Protein AF-0000000077517873 (afdb_homodimer)

Sequence (464 aa):
MAASERNGPSSSSTTAEGARFFKFSFLMAKKTDGEQTEMTEDFRKDCQHYTTYDEAVTKLVAQLEACYLPGRDPNIFDKDEPLYKLSMALHDYKKYFHGEVQTSLERRASNISQAVKIKRICQKDQRYTLRHLRRFPVDDYPKFCAQKKAFDTARERMDNAKMEIRQAKTTAQIEKKAVCYQMAVDDFDVQTEGVIKWFDALPKLKAAHNNDIIQLLGKHCIYHRHMHAYYKMAASERNGPSSSSTTAEGARFFKFSFLMAKKTDGEQTEMTEDFRKDCQHYTTYDEAVTKLVAQLEACYLPGRDPNIFDKDEPLYKLSMALHDYKKYFHGEVQTSLERRASNISQAVKIKRICQKDQRYTLRHLRRFPVDDYPKFCAQKKAFDTARERMDNAKMEIRQAKTTAQIEKKAVCYQMAVDDFDVQTEGVIKWFDALPKLKAAHNNDIIQLLGKHCIYHRHMHAYYK

Nearest PDB structures (foldseek):
  9g2r-assembly1_E  TM=7.487E-01  e=1.637E-06  Homo sapiens
  9g2r-assembly1_F  TM=7.395E-01  e=3.727E-06  Homo sapiens
  9g2r-assembly1_A  TM=7.370E-01  e=4.579E-06  Homo sapiens
  2c08-assembly1_A-2  TM=6.302E-01  e=7.448E-04  Rattus norvegicus
  1i49-assembly1_B  TM=5.776E-01  e=1.068E-03  Homo sapiens

Structure (mmCIF, N/CA/C/O backbone):
data_AF-0000000077517873-model_v1
#
loop_
_entity.id
_entity.type
_entity.pdbx_description
1 polymer 'BAR domain-containing protein'
#
loop_
_atom_site.group_PDB
_atom_site.id
_atom_site.type_symbol
_atom_site.label_atom_id
_atom_site.label_alt_id
_atom_site.label_comp_id
_atom_site.label_asym_id
_atom_site.label_entity_id
_atom_site.label_seq_id
_atom_site.pdbx_PDB_ins_code
_atom_site.Cartn_x
_atom_site.Cartn_y
_atom_site.Cartn_z
_atom_site.occupancy
_atom_site.B_iso_or_equiv
_atom_site.auth_seq_id
_atom_site.auth_comp_id
_atom_site.auth_asym_id
_atom_site.auth_atom_id
_atom_site.pdbx_PDB_model_num
ATOM 1 N N . MET A 1 1 ? -11.656 -88 -6.699 1 27.58 1 MET A N 1
ATOM 2 C CA . MET A 1 1 ? -11.531 -87.188 -7.914 1 27.58 1 MET A CA 1
ATOM 3 C C . MET A 1 1 ? -10.867 -85.875 -7.613 1 27.58 1 MET A C 1
ATOM 5 O O . MET A 1 1 ? -11.359 -85.125 -6.797 1 27.58 1 MET A O 1
ATOM 9 N N . ALA A 1 2 ? -9.438 -85.812 -7.734 1 26.8 2 ALA A N 1
ATOM 10 C CA . ALA A 1 2 ? -8.375 -84.875 -7.465 1 26.8 2 ALA A CA 1
ATOM 11 C C . ALA A 1 2 ? -8.57 -83.562 -8.273 1 26.8 2 ALA A C 1
ATOM 13 O O . ALA A 1 2 ? -8.727 -83.625 -9.5 1 26.8 2 ALA A O 1
ATOM 14 N N . ALA A 1 3 ? -9.258 -82.562 -7.684 1 30.92 3 ALA A N 1
ATOM 15 C CA . ALA A 1 3 ? -9.508 -81.25 -8.203 1 30.92 3 ALA A CA 1
ATOM 16 C C . ALA A 1 3 ? -8.234 -80.625 -8.758 1 30.92 3 ALA A C 1
ATOM 18 O O . ALA A 1 3 ? -7.25 -80.438 -8.031 1 30.92 3 ALA A O 1
ATOM 19 N N . SER A 1 4 ? -7.934 -80.938 -9.984 1 27.05 4 SER A N 1
ATOM 20 C CA . SER A 1 4 ? -6.793 -80.375 -10.703 1 27.05 4 SER A CA 1
ATOM 21 C C . SER A 1 4 ? -6.773 -78.875 -10.625 1 27.05 4 SER A C 1
ATOM 23 O O . SER A 1 4 ? -7.75 -78.188 -10.992 1 27.05 4 SER A O 1
ATOM 25 N N . GLU A 1 5 ? -6.148 -78.312 -9.625 1 28.45 5 GLU A N 1
ATOM 26 C CA . GLU A 1 5 ? -5.902 -76.875 -9.375 1 28.45 5 GLU A CA 1
ATOM 27 C C . GLU A 1 5 ? -5.223 -76.188 -10.562 1 28.45 5 GLU A C 1
ATOM 29 O O . GLU A 1 5 ? -4.078 -76.5 -10.891 1 28.45 5 GLU A O 1
ATOM 34 N N . ARG A 1 6 ? -5.973 -75.938 -11.672 1 31.34 6 ARG A N 1
ATOM 35 C CA . ARG A 1 6 ? -5.559 -75.125 -12.82 1 31.34 6 ARG A CA 1
ATOM 36 C C . ARG A 1 6 ? -4.969 -73.812 -12.383 1 31.34 6 ARG A C 1
ATOM 38 O O . ARG A 1 6 ? -5.707 -72.875 -12.031 1 31.34 6 ARG A O 1
ATOM 45 N N . ASN A 1 7 ? -3.93 -73.875 -11.602 1 29.94 7 ASN A N 1
ATOM 46 C CA . ASN A 1 7 ? -3.184 -72.625 -11.352 1 29.94 7 ASN A CA 1
ATOM 47 C C . ASN A 1 7 ? -2.834 -71.938 -12.656 1 29.94 7 ASN A C 1
ATOM 49 O O . ASN A 1 7 ? -1.891 -72.312 -13.352 1 29.94 7 ASN A O 1
ATOM 53 N N . GLY A 1 8 ? -3.777 -71.625 -13.5 1 32.81 8 GLY A N 1
ATOM 54 C CA . GLY A 1 8 ? -3.496 -70.812 -14.695 1 32.81 8 GLY A CA 1
ATOM 55 C C . GLY A 1 8 ? -2.74 -69.562 -14.406 1 32.81 8 GLY A C 1
ATOM 56 O O . GLY A 1 8 ? -2.855 -69 -13.32 1 32.81 8 GLY A O 1
ATOM 57 N N . PRO A 1 9 ? -1.49 -69.375 -14.945 1 36.47 9 PRO A N 1
ATOM 58 C CA . PRO A 1 9 ? -0.675 -68.188 -14.781 1 36.47 9 PRO A CA 1
ATOM 59 C C . PRO A 1 9 ? -1.464 -66.875 -15.023 1 36.47 9 PRO A C 1
ATOM 61 O O . PRO A 1 9 ? -2.334 -66.875 -15.898 1 36.47 9 PRO A O 1
ATOM 64 N N . SER A 1 10 ? -1.884 -66.125 -14.047 1 35.59 10 SER A N 1
ATOM 65 C CA . SER A 1 10 ? -2.57 -64.812 -13.977 1 35.59 10 SER A CA 1
ATOM 66 C C . SER A 1 10 ? -1.972 -63.812 -14.953 1 35.59 10 SER A C 1
ATOM 68 O O . SER A 1 10 ? -0.767 -63.562 -14.922 1 35.59 10 SER A O 1
ATOM 70 N N . SER A 1 11 ? -2.58 -63.5 -16.156 1 36.31 11 SER A N 1
ATOM 71 C CA . SER A 1 11 ? -2.527 -62.5 -17.203 1 36.31 11 SER A CA 1
ATOM 72 C C . SER A 1 11 ? -2.408 -61.094 -16.625 1 36.31 11 SER A C 1
ATOM 74 O O . SER A 1 11 ? -2.619 -60.094 -17.328 1 36.31 11 SER A O 1
ATOM 76 N N . SER A 1 12 ? -2.227 -60.938 -15.367 1 40.5 12 SER A N 1
ATOM 77 C CA . SER A 1 12 ? -2.166 -59.562 -14.883 1 40.5 12 SER A CA 1
ATOM 78 C C . SER A 1 12 ? -0.934 -58.844 -15.414 1 40.5 12 SER A C 1
ATOM 80 O O . SER A 1 12 ? -0.823 -57.625 -15.297 1 40.5 12 SER A O 1
ATOM 82 N N . SER A 1 13 ? 0.084 -59.562 -15.922 1 42.5 13 SER A N 1
ATOM 83 C CA . SER A 1 13 ? 1.302 -58.906 -16.375 1 42.5 13 SER A CA 1
ATOM 84 C C . SER A 1 13 ? 1.073 -58.156 -17.703 1 42.5 13 SER A C 1
ATOM 86 O O . SER A 1 13 ? 1.753 -57.188 -17.984 1 42.5 13 SER A O 1
ATOM 88 N N . THR A 1 14 ? 0.122 -58.531 -18.516 1 45.53 14 THR A N 1
ATOM 89 C CA . THR A 1 14 ? -0.076 -57.938 -19.844 1 45.53 14 THR A CA 1
ATOM 90 C C . THR A 1 14 ? -0.642 -56.531 -19.719 1 45.53 14 THR A C 1
ATOM 92 O O . THR A 1 14 ? -0.343 -55.656 -20.547 1 45.53 14 THR A O 1
ATOM 95 N N . THR A 1 15 ? -1.485 -56.25 -18.766 1 47.09 15 THR A N 1
ATOM 96 C CA . THR A 1 15 ? -2.129 -54.938 -18.672 1 47.09 15 THR A CA 1
ATOM 97 C C . THR A 1 15 ? -1.119 -53.844 -18.281 1 47.09 15 THR A C 1
ATOM 99 O O . THR A 1 15 ? -1.181 -52.719 -18.766 1 47.09 15 THR A O 1
ATOM 102 N N . ALA A 1 16 ? -0.277 -54.25 -17.438 1 51.34 16 ALA A N 1
ATOM 103 C CA . ALA A 1 16 ? 0.77 -53.312 -17.078 1 51.34 16 ALA A CA 1
ATOM 104 C C . ALA A 1 16 ? 1.73 -53.062 -18.234 1 51.34 16 ALA A C 1
ATOM 106 O O . ALA A 1 16 ? 2.164 -51.938 -18.469 1 51.34 16 ALA A O 1
ATOM 107 N N . GLU A 1 17 ? 2.008 -54.031 -19 1 49.38 17 GLU A N 1
ATOM 108 C CA . GLU A 1 17 ? 2.881 -53.906 -20.156 1 49.38 17 GLU A CA 1
ATOM 109 C C . GLU A 1 17 ? 2.217 -53.062 -21.266 1 49.38 17 GLU A C 1
ATOM 111 O O . GLU A 1 17 ? 2.863 -52.25 -21.906 1 49.38 17 GLU A O 1
ATOM 116 N N . GLY A 1 18 ? 1.006 -53.312 -21.547 1 49.25 18 GLY A N 1
ATOM 117 C CA . GLY A 1 18 ? 0.292 -52.5 -22.531 1 49.25 18 GLY A CA 1
ATOM 118 C C . GLY A 1 18 ? 0.21 -51.031 -22.172 1 49.25 18 GLY A C 1
ATOM 119 O O . GLY A 1 18 ? 0.373 -50.188 -23.031 1 49.25 18 GLY A O 1
ATOM 120 N N . ALA A 1 19 ? -0.148 -50.812 -20.969 1 52.75 19 ALA A N 1
ATOM 121 C CA . ALA A 1 19 ? -0.226 -49.406 -20.516 1 52.75 19 ALA A CA 1
ATOM 122 C C . ALA A 1 19 ? 1.144 -48.75 -20.578 1 52.75 19 ALA A C 1
ATOM 124 O O . ALA A 1 19 ? 1.253 -47.562 -20.953 1 52.75 19 ALA A O 1
ATOM 125 N N . ARG A 1 20 ? 2.131 -49.562 -20.234 1 53.16 20 ARG A N 1
ATOM 126 C CA . ARG A 1 20 ? 3.508 -49.094 -20.359 1 53.16 20 ARG A CA 1
ATOM 127 C C . ARG A 1 20 ? 3.877 -48.844 -21.812 1 53.16 20 ARG A C 1
ATOM 129 O O . ARG A 1 20 ? 4.531 -47.875 -22.156 1 53.16 20 ARG A O 1
ATOM 136 N N . PHE A 1 21 ? 3.609 -49.875 -22.688 1 51.62 21 PHE A N 1
ATOM 137 C CA . PHE A 1 21 ? 3.883 -49.75 -24.109 1 51.62 21 PHE A CA 1
ATOM 138 C C . PHE A 1 21 ? 3.145 -48.531 -24.688 1 51.62 21 PHE A C 1
ATOM 140 O O . PHE A 1 21 ? 3.713 -47.75 -25.453 1 51.62 21 PHE A O 1
ATOM 147 N N . PHE A 1 22 ? 1.875 -48.344 -24.375 1 51.5 22 PHE A N 1
ATOM 148 C CA . PHE A 1 22 ? 1.12 -47.219 -24.875 1 51.5 22 PHE A CA 1
ATOM 149 C C . PHE A 1 22 ? 1.721 -45.906 -24.375 1 51.5 22 PHE A C 1
ATOM 151 O O . PHE A 1 22 ? 1.849 -44.938 -25.125 1 51.5 22 PHE A O 1
ATOM 158 N N . LYS A 1 23 ? 2.1 -45.875 -23.172 1 55.84 23 LYS A N 1
ATOM 159 C CA . LYS A 1 23 ? 2.771 -44.719 -22.609 1 55.84 23 LYS A CA 1
ATOM 160 C C . LYS A 1 23 ? 4.098 -44.469 -23.312 1 55.84 23 LYS A C 1
ATOM 162 O O . LYS A 1 23 ? 4.422 -43.312 -23.609 1 55.84 23 LYS A O 1
ATOM 167 N N . PHE A 1 24 ? 4.855 -45.625 -23.516 1 54.12 24 PHE A N 1
ATOM 168 C CA . PHE A 1 24 ? 6.113 -45.531 -24.25 1 54.12 24 PHE A CA 1
ATOM 169 C C . PHE A 1 24 ? 5.867 -45.094 -25.688 1 54.12 24 PHE A C 1
ATOM 171 O O . PHE A 1 24 ? 6.586 -44.25 -26.219 1 54.12 24 PHE A O 1
ATOM 178 N N . SER A 1 25 ? 4.934 -45.812 -26.344 1 54 25 SER A N 1
ATOM 179 C CA . SER A 1 25 ? 4.625 -45.469 -27.734 1 54 25 SER A CA 1
ATOM 180 C C . SER A 1 25 ? 4.168 -44.031 -27.875 1 54 25 SER A C 1
ATOM 182 O O . SER A 1 25 ? 4.48 -43.375 -28.859 1 54 25 SER A O 1
ATOM 184 N N . PHE A 1 26 ? 3.502 -43.562 -26.953 1 53.84 26 PHE A N 1
ATOM 185 C CA . PHE A 1 26 ? 3.004 -42.219 -26.938 1 53.84 26 PHE A CA 1
ATOM 186 C C . PHE A 1 26 ? 4.152 -41.219 -26.766 1 53.84 26 PHE A C 1
ATOM 188 O O . PHE A 1 26 ? 4.07 -40.094 -27.234 1 53.84 26 PHE A O 1
ATOM 195 N N . LEU A 1 27 ? 5.137 -41.656 -26.109 1 55.09 27 LEU A N 1
ATOM 196 C CA . LEU A 1 27 ? 6.285 -40.781 -25.859 1 55.09 27 LEU A CA 1
ATOM 197 C C . LEU A 1 27 ? 7.309 -40.906 -26.984 1 55.09 27 LEU A C 1
ATOM 199 O O . LEU A 1 27 ? 8.047 -39.969 -27.266 1 55.09 27 LEU A O 1
ATOM 203 N N . MET A 1 28 ? 7.438 -42.188 -27.641 1 54.25 28 MET A N 1
ATOM 204 C CA . MET A 1 28 ? 8.594 -42.438 -28.5 1 54.25 28 MET A CA 1
ATOM 205 C C . MET A 1 28 ? 8.156 -42.688 -29.938 1 54.25 28 MET A C 1
ATOM 207 O O . MET A 1 28 ? 7.246 -43.469 -30.172 1 54.25 28 MET A O 1
ATOM 211 N N . ALA A 1 29 ? 7.957 -41.625 -30.734 1 50.78 29 ALA A N 1
ATOM 212 C CA . ALA A 1 29 ? 7.895 -41.969 -32.156 1 50.78 29 ALA A CA 1
ATOM 213 C C . ALA A 1 29 ? 9.242 -42.469 -32.656 1 50.78 29 ALA A C 1
ATOM 215 O O . ALA A 1 29 ? 10.281 -41.844 -32.406 1 50.78 29 ALA A O 1
ATOM 216 N N . LYS A 1 30 ? 9.336 -43.688 -32.781 1 45.47 30 LYS A N 1
ATOM 217 C CA . LYS A 1 30 ? 10.508 -44.312 -33.406 1 45.47 30 LYS A CA 1
ATOM 218 C C . LYS A 1 30 ? 10.859 -43.594 -34.719 1 45.47 30 LYS A C 1
ATOM 220 O O . LYS A 1 30 ? 10.289 -43.906 -35.781 1 45.47 30 LYS A O 1
ATOM 225 N N . LYS A 1 31 ? 10.75 -42.375 -34.875 1 47.19 31 LYS A N 1
ATOM 226 C CA . LYS A 1 31 ? 11.227 -42.125 -36.25 1 47.19 31 LYS A CA 1
ATOM 227 C C . LYS A 1 31 ? 12.633 -42.688 -36.438 1 47.19 31 LYS A C 1
ATOM 229 O O . LYS A 1 31 ? 13.539 -42.406 -35.625 1 47.19 31 LYS A O 1
ATOM 234 N N . THR A 1 32 ? 12.664 -43.719 -37 1 39.62 32 THR A N 1
ATOM 235 C CA . THR A 1 32 ? 13.797 -44.469 -37.531 1 39.62 32 THR A CA 1
ATOM 236 C C . THR A 1 32 ? 14.773 -43.562 -38.25 1 39.62 32 THR A C 1
ATOM 238 O O . THR A 1 32 ? 15.688 -44.031 -38.938 1 39.62 32 THR A O 1
ATOM 241 N N . ASP A 1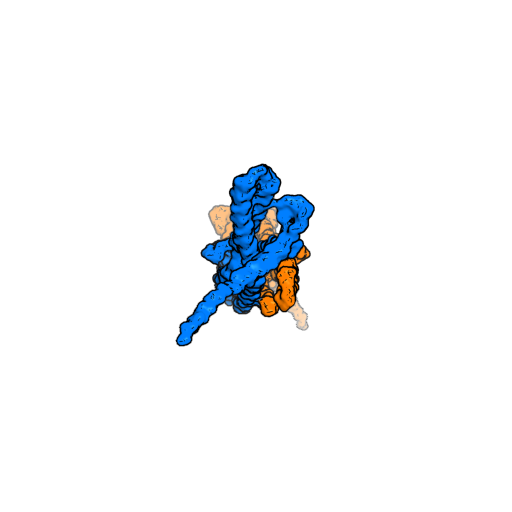 33 ? 14.406 -42.375 -38.656 1 38.62 33 ASP A N 1
ATOM 242 C CA . ASP A 1 33 ? 15.594 -41.812 -39.281 1 38.62 33 ASP A CA 1
ATOM 243 C C . ASP A 1 33 ? 16.594 -41.312 -38.25 1 38.62 33 ASP A C 1
ATOM 245 O O . ASP A 1 33 ? 16.25 -40.5 -37.406 1 38.62 33 ASP A O 1
ATOM 249 N N . GLY A 1 34 ? 17.812 -41.969 -37.875 1 50.62 34 GLY A N 1
ATOM 250 C CA . GLY A 1 34 ? 18.938 -42.094 -36.969 1 50.62 34 GLY A CA 1
ATOM 251 C C . GLY A 1 34 ? 18.578 -42.688 -35.625 1 50.62 34 GLY A C 1
ATOM 252 O O . GLY A 1 34 ? 17.453 -43.156 -35.438 1 50.62 34 GLY A O 1
ATOM 253 N N . GLU A 1 35 ? 19.672 -43.25 -34.594 1 59.94 35 GLU A N 1
ATOM 254 C CA . GLU A 1 35 ? 19.891 -44 -33.344 1 59.94 35 GLU A CA 1
ATOM 255 C C . GLU A 1 35 ? 19.281 -43.25 -32.156 1 59.94 35 GLU A C 1
ATOM 257 O O . GLU A 1 35 ? 19.25 -43.812 -31.062 1 59.94 35 GLU A O 1
ATOM 262 N N . GLN A 1 36 ? 18.516 -42.125 -32.406 1 69.69 36 GLN A N 1
ATOM 263 C CA . GLN A 1 36 ? 18.109 -41.406 -31.219 1 69.69 36 GLN A CA 1
ATOM 264 C C . GLN A 1 36 ? 16.594 -41.5 -31.016 1 69.69 36 GLN A C 1
ATOM 266 O O . GLN A 1 36 ? 15.828 -41.406 -31.984 1 69.69 36 GLN A O 1
ATOM 271 N N . THR A 1 37 ? 16.094 -41.906 -29.844 1 76 37 THR A N 1
ATOM 272 C CA . THR A 1 37 ? 14.703 -41.938 -29.438 1 76 37 THR A CA 1
ATOM 273 C C . THR A 1 37 ? 14.094 -40.562 -29.391 1 76 37 THR A C 1
ATOM 275 O O . THR A 1 37 ? 14.672 -39.625 -28.797 1 76 37 THR A O 1
ATOM 278 N N . GLU A 1 38 ? 13.062 -40.344 -30.281 1 76.81 38 GLU A N 1
ATOM 279 C CA . GLU A 1 38 ? 12.398 -39.031 -30.281 1 76.81 38 GLU A CA 1
ATOM 280 C C . GLU A 1 38 ? 11.102 -39.062 -29.469 1 76.81 38 GLU A C 1
ATOM 282 O O . GLU A 1 38 ? 10.359 -40.062 -29.531 1 76.81 38 GLU A O 1
ATOM 287 N N . MET A 1 39 ? 10.898 -38.031 -28.75 1 79.75 39 MET A N 1
ATOM 288 C CA . MET A 1 39 ? 9.688 -37.906 -27.938 1 79.75 39 MET A CA 1
ATOM 289 C C . MET A 1 39 ? 8.5 -37.5 -28.797 1 79.75 39 MET A C 1
ATOM 291 O O . MET A 1 39 ? 8.672 -36.812 -29.812 1 79.75 39 MET A O 1
ATOM 295 N N . THR A 1 40 ? 7.289 -37.969 -28.438 1 82.69 40 THR A N 1
ATOM 296 C CA . THR A 1 40 ? 6.086 -37.594 -29.172 1 82.69 40 THR A CA 1
ATOM 297 C C . THR A 1 40 ? 5.793 -36.094 -29.016 1 82.69 40 THR A C 1
ATOM 299 O O . THR A 1 40 ? 6.301 -35.469 -28.078 1 82.69 40 THR A O 1
ATOM 302 N N . GLU A 1 41 ? 5.102 -35.625 -29.953 1 83.88 41 GLU A N 1
ATOM 303 C CA . GLU A 1 41 ? 4.691 -34.219 -29.906 1 83.88 41 GLU A CA 1
ATOM 304 C C . GLU A 1 41 ? 3.883 -33.938 -28.641 1 83.88 41 GLU A C 1
ATOM 306 O O . GLU A 1 41 ? 4.031 -32.875 -28.031 1 83.88 41 GLU A O 1
ATOM 311 N N . ASP A 1 42 ? 3.025 -34.906 -28.219 1 84.62 42 ASP A N 1
ATOM 312 C CA . ASP A 1 42 ? 2.197 -34.719 -27.031 1 84.62 42 ASP A CA 1
ATOM 313 C C . ASP A 1 42 ? 3.059 -34.594 -25.781 1 84.62 42 ASP A C 1
ATOM 315 O O . ASP A 1 42 ? 2.779 -33.781 -24.906 1 84.62 42 ASP A O 1
ATOM 319 N N . PHE A 1 43 ? 4.031 -35.406 -25.75 1 87.62 43 PHE A N 1
ATOM 320 C CA . PHE A 1 43 ? 4.953 -35.344 -24.609 1 87.62 43 PHE A CA 1
ATOM 321 C C . PHE A 1 43 ? 5.66 -34 -24.562 1 87.62 43 PHE A C 1
ATOM 323 O O . PHE A 1 43 ? 5.762 -33.406 -23.484 1 87.62 43 PHE A O 1
ATOM 330 N N . ARG A 1 44 ? 6.121 -33.562 -25.672 1 88.06 44 ARG A N 1
ATOM 331 C CA . ARG A 1 44 ? 6.793 -32.281 -25.75 1 88.06 44 ARG A CA 1
ATOM 332 C C . ARG A 1 44 ? 5.863 -31.156 -25.328 1 88.06 44 ARG A C 1
ATOM 334 O O . ARG A 1 44 ? 6.277 -30.234 -24.609 1 88.06 44 ARG A O 1
ATOM 341 N N . LYS A 1 45 ? 4.691 -31.25 -25.75 1 90 45 LYS A N 1
ATOM 342 C CA . LYS A 1 45 ? 3.699 -30.234 -25.406 1 90 45 LYS A CA 1
ATOM 343 C C . LYS A 1 45 ? 3.424 -30.234 -23.891 1 90 45 LYS A C 1
ATOM 345 O O . LYS A 1 45 ? 3.281 -29.172 -23.281 1 90 45 LYS A O 1
ATOM 350 N N . ASP A 1 46 ? 3.354 -31.438 -23.359 1 90.81 46 ASP A N 1
ATOM 351 C CA . ASP A 1 46 ? 3.129 -31.547 -21.922 1 90.81 46 ASP A CA 1
ATOM 352 C C . ASP A 1 46 ? 4.293 -30.953 -21.125 1 90.81 46 ASP A C 1
ATOM 354 O O . ASP A 1 46 ? 4.086 -30.25 -20.141 1 90.81 46 ASP A O 1
ATOM 358 N N . CYS A 1 47 ? 5.473 -31.25 -21.594 1 92.12 47 CYS A N 1
ATOM 359 C CA . CYS A 1 47 ? 6.652 -30.672 -20.953 1 92.12 47 CYS A CA 1
ATOM 360 C C . CYS A 1 47 ? 6.637 -29.156 -21.031 1 92.12 47 CYS A C 1
ATOM 362 O O . CYS A 1 47 ? 6.902 -28.469 -20.031 1 92.12 47 CYS A O 1
ATOM 364 N N . GLN A 1 48 ? 6.32 -28.703 -22.188 1 93.88 48 GLN A N 1
ATOM 365 C CA . GLN A 1 48 ? 6.254 -27.25 -22.391 1 93.88 48 GLN A CA 1
ATOM 366 C C . GLN A 1 48 ? 5.156 -26.625 -21.547 1 93.88 48 GLN A C 1
ATOM 368 O O . GLN A 1 48 ? 5.34 -25.547 -20.984 1 93.88 48 GLN A O 1
ATOM 373 N N . HIS A 1 49 ? 4.031 -27.297 -21.469 1 95.31 49 HIS A N 1
ATOM 374 C CA . HIS A 1 49 ? 2.924 -26.828 -20.641 1 95.31 49 HIS A CA 1
ATOM 375 C C . HIS A 1 49 ? 3.344 -26.688 -19.188 1 95.31 49 HIS A C 1
ATOM 377 O O . HIS A 1 49 ? 3.016 -25.688 -18.531 1 95.31 49 HIS A O 1
ATOM 383 N N . TYR A 1 50 ? 4.047 -27.688 -18.75 1 95.31 50 TYR A N 1
ATOM 384 C CA . TYR A 1 50 ? 4.504 -27.656 -17.359 1 95.31 50 TYR A CA 1
ATOM 385 C C . TYR A 1 50 ? 5.426 -26.469 -17.109 1 95.31 50 TYR A C 1
ATOM 387 O O . TYR A 1 50 ? 5.316 -25.781 -16.094 1 95.31 50 TYR A O 1
ATOM 395 N N . THR A 1 51 ? 6.281 -26.125 -18.047 1 96.06 51 THR A N 1
ATOM 396 C CA . THR A 1 51 ? 7.246 -25.031 -17.938 1 96.06 51 THR A CA 1
ATOM 397 C C . THR A 1 51 ? 6.547 -23.688 -18.016 1 96.06 51 THR A C 1
ATOM 399 O O . THR A 1 51 ? 6.801 -22.812 -17.188 1 96.06 51 THR A O 1
ATOM 402 N N . THR A 1 52 ? 5.66 -23.531 -18.953 1 97.56 52 THR A N 1
ATOM 403 C CA . THR A 1 52 ? 4.965 -22.266 -19.094 1 97.56 52 THR A CA 1
ATOM 404 C C . THR A 1 52 ? 4.02 -22.016 -17.922 1 97.56 52 THR A C 1
ATOM 406 O O . THR A 1 52 ? 3.803 -20.875 -17.516 1 97.56 52 THR A O 1
ATOM 409 N N . TYR A 1 53 ? 3.475 -23.109 -17.359 1 98.06 53 TYR A N 1
ATOM 410 C CA . TYR A 1 53 ? 2.641 -22.984 -16.172 1 98.06 53 TYR A CA 1
ATOM 411 C C . TYR A 1 53 ? 3.449 -22.453 -14.992 1 98.06 53 TYR A C 1
ATOM 413 O O . TYR A 1 53 ? 2.977 -21.609 -14.242 1 98.06 53 TYR A O 1
ATOM 421 N N . ASP A 1 54 ? 4.641 -22.969 -14.891 1 98 54 ASP A N 1
ATOM 422 C CA . ASP A 1 54 ? 5.512 -22.484 -13.836 1 98 54 ASP A CA 1
ATOM 423 C C . ASP A 1 54 ? 5.77 -20.984 -13.977 1 98 54 ASP A C 1
ATOM 425 O O . ASP A 1 54 ? 5.75 -20.25 -12.992 1 98 54 ASP A O 1
ATOM 429 N N . GLU A 1 55 ? 6.023 -20.5 -15.156 1 97.75 55 GLU A N 1
ATOM 430 C CA . GLU A 1 55 ? 6.254 -19.078 -15.406 1 97.75 55 GLU A CA 1
ATOM 431 C C . GLU A 1 55 ? 5.043 -18.25 -15 1 97.75 55 GLU A C 1
ATOM 433 O O . GLU A 1 55 ? 5.191 -17.203 -14.367 1 97.75 55 GLU A O 1
ATOM 438 N N . ALA A 1 56 ? 3.914 -18.75 -15.328 1 97.81 56 ALA A N 1
ATOM 439 C CA . ALA A 1 56 ? 2.674 -18.047 -15 1 97.81 56 ALA A CA 1
ATOM 440 C C . ALA A 1 56 ? 2.449 -18.016 -13.484 1 97.81 56 ALA A C 1
ATOM 442 O O . ALA A 1 56 ? 2.064 -16.984 -12.938 1 97.81 56 ALA A O 1
ATOM 443 N N . VAL A 1 57 ? 2.707 -19.141 -12.852 1 98.38 57 VAL A N 1
ATOM 444 C CA . VAL A 1 57 ? 2.514 -19.234 -11.406 1 98.38 57 VAL A CA 1
ATOM 445 C C . VAL A 1 57 ? 3.502 -18.312 -10.695 1 98.38 57 VAL A C 1
ATOM 447 O O . VAL A 1 57 ? 3.131 -17.594 -9.766 1 98.38 57 VAL A O 1
ATOM 450 N N . THR A 1 58 ? 4.688 -18.328 -11.148 1 98 58 THR A N 1
ATOM 451 C CA . THR A 1 58 ? 5.73 -17.5 -10.547 1 98 58 THR A CA 1
ATOM 452 C C . THR A 1 58 ? 5.367 -16.016 -10.641 1 98 58 THR A C 1
ATOM 454 O O . THR A 1 58 ? 5.461 -15.289 -9.656 1 98 58 THR A O 1
ATOM 457 N N . LYS A 1 59 ? 4.941 -15.633 -11.766 1 97.5 59 LYS A N 1
ATOM 458 C CA . LYS A 1 59 ? 4.52 -14.25 -11.977 1 97.5 59 LYS A CA 1
ATOM 459 C C . LYS A 1 59 ? 3.309 -13.914 -11.109 1 97.5 59 LYS A C 1
ATOM 461 O O . LYS A 1 59 ? 3.256 -12.844 -10.492 1 97.5 59 LYS A O 1
ATOM 466 N N . LEU A 1 60 ? 2.402 -14.789 -11.07 1 98 60 LEU A N 1
ATOM 467 C CA . LEU A 1 60 ? 1.18 -14.562 -10.312 1 98 60 LEU A CA 1
ATOM 468 C C . LEU A 1 60 ? 1.482 -14.438 -8.82 1 98 60 LEU A C 1
ATOM 470 O O . LEU A 1 60 ? 0.982 -13.531 -8.156 1 98 60 LEU A O 1
ATOM 474 N N . VAL A 1 61 ? 2.307 -15.336 -8.359 1 96.62 61 VAL A N 1
ATOM 475 C CA . VAL A 1 61 ? 2.66 -15.312 -6.949 1 96.62 61 VAL A CA 1
ATOM 476 C C . VAL A 1 61 ? 3.342 -13.992 -6.609 1 96.62 61 VAL A C 1
ATOM 478 O O . VAL A 1 61 ? 3.02 -13.359 -5.594 1 96.62 61 VAL A O 1
ATOM 481 N N . ALA A 1 62 ? 4.191 -13.539 -7.461 1 94.69 62 ALA A N 1
ATOM 482 C CA . ALA A 1 62 ? 4.895 -12.281 -7.238 1 94.69 62 ALA A CA 1
ATOM 483 C C . ALA A 1 62 ? 3.92 -11.109 -7.148 1 94.69 62 ALA A C 1
ATOM 485 O O . ALA A 1 62 ? 4.043 -10.258 -6.27 1 94.69 62 ALA A O 1
ATOM 486 N N . GLN A 1 63 ? 2.945 -11.141 -7.984 1 95.06 63 GLN A N 1
ATOM 487 C CA . GLN A 1 63 ? 1.993 -10.039 -8.016 1 95.06 63 GLN A CA 1
ATOM 488 C C . GLN A 1 63 ? 1.016 -10.125 -6.852 1 95.06 63 GLN A C 1
ATOM 490 O O . GLN A 1 63 ? 0.631 -9.094 -6.281 1 95.06 63 GLN A O 1
ATOM 495 N N . LEU A 1 64 ? 0.597 -11.336 -6.477 1 95.06 64 LEU A N 1
ATOM 496 C CA . LEU A 1 64 ? -0.265 -11.508 -5.312 1 95.06 64 LEU A CA 1
ATOM 497 C C . LEU A 1 64 ? 0.419 -11.008 -4.047 1 95.06 64 LEU A C 1
ATOM 499 O O . LEU A 1 64 ? -0.192 -10.297 -3.244 1 95.06 64 LEU A O 1
ATOM 503 N N . GLU A 1 65 ? 1.652 -11.297 -3.941 1 92.06 65 GLU A N 1
ATOM 504 C CA . GLU A 1 65 ? 2.396 -10.883 -2.756 1 92.06 65 GLU A CA 1
ATOM 505 C C . GLU A 1 65 ? 2.646 -9.375 -2.764 1 92.06 65 GLU A C 1
ATOM 507 O O . GLU A 1 65 ? 2.6 -8.727 -1.716 1 92.06 65 GLU A O 1
ATOM 512 N N . ALA A 1 66 ? 2.883 -8.836 -3.898 1 89.44 66 ALA A N 1
ATOM 513 C CA . ALA A 1 66 ? 3.08 -7.391 -4.012 1 89.44 66 ALA A CA 1
ATOM 514 C C . ALA A 1 66 ? 1.819 -6.633 -3.605 1 89.44 66 ALA A C 1
ATOM 516 O O . ALA A 1 66 ? 1.899 -5.566 -2.996 1 89.44 66 ALA A O 1
ATOM 517 N N . CYS A 1 67 ? 0.703 -7.203 -3.863 1 89.56 67 CYS A N 1
ATOM 518 C CA . CYS A 1 67 ? -0.565 -6.523 -3.631 1 89.56 67 CYS A CA 1
ATOM 519 C C . CYS A 1 67 ? -1.049 -6.742 -2.201 1 89.56 67 CYS A C 1
ATOM 521 O O . CYS A 1 67 ? -1.507 -5.805 -1.547 1 89.56 67 CYS A O 1
ATOM 523 N N . TYR A 1 68 ? -0.928 -7.961 -1.745 1 88.88 68 TYR A N 1
ATOM 524 C CA . TYR A 1 68 ? -1.659 -8.289 -0.527 1 88.88 68 TYR A CA 1
ATOM 525 C C . TYR A 1 68 ? -0.704 -8.531 0.636 1 88.88 68 TYR A C 1
ATOM 527 O O . TYR A 1 68 ? -1.117 -8.523 1.798 1 88.88 68 TYR A O 1
ATOM 535 N N . LEU A 1 69 ? 0.533 -8.734 0.33 1 85.31 69 LEU A N 1
ATOM 536 C CA . LEU A 1 69 ? 1.522 -9.016 1.364 1 85.31 69 LEU A CA 1
ATOM 537 C C . LEU A 1 69 ? 2.73 -8.102 1.225 1 85.31 69 LEU A C 1
ATOM 539 O O . LEU A 1 69 ? 3.867 -8.57 1.133 1 85.31 69 LEU A O 1
ATOM 543 N N . PRO A 1 70 ? 2.117 -6.719 1.283 1 70.31 70 PRO A N 1
ATOM 544 C CA . PRO A 1 70 ? 3.281 -5.84 1.164 1 70.31 70 PRO A CA 1
ATOM 545 C C . PRO A 1 70 ? 4.188 -5.895 2.393 1 70.31 70 PRO A C 1
ATOM 547 O O . PRO A 1 70 ? 3.701 -6.012 3.52 1 70.31 70 PRO A O 1
ATOM 550 N N . GLY A 1 71 ? 5.477 -5.887 2.168 1 64.5 71 GLY A N 1
ATOM 551 C CA . GLY A 1 71 ? 6.438 -5.789 3.256 1 64.5 71 GLY A CA 1
ATOM 552 C C . GLY A 1 71 ? 6.746 -7.129 3.9 1 64.5 71 GLY A C 1
ATOM 553 O O . GLY A 1 71 ? 6.027 -8.109 3.688 1 64.5 71 GLY A O 1
ATOM 554 N N . ARG A 1 72 ? 7.969 -7.512 3.982 1 60.16 72 ARG A N 1
ATOM 555 C CA . ARG A 1 72 ? 8.617 -8.805 4.18 1 60.16 72 ARG A CA 1
ATOM 556 C C . ARG A 1 72 ? 8.016 -9.547 5.367 1 60.16 72 ARG A C 1
ATOM 558 O O . ARG A 1 72 ? 7.543 -10.68 5.227 1 60.16 72 ARG A O 1
ATOM 565 N N . ASP A 1 73 ? 8.375 -9.305 6.777 1 58.59 73 ASP A N 1
ATOM 566 C CA . ASP A 1 73 ? 8.211 -10.258 7.871 1 58.59 73 ASP A CA 1
ATOM 567 C C . ASP A 1 73 ? 6.988 -9.906 8.719 1 58.59 73 ASP A C 1
ATOM 569 O O . ASP A 1 73 ? 6.984 -8.883 9.414 1 58.59 73 ASP A O 1
ATOM 573 N N . PRO A 1 74 ? 5.805 -10.492 8.383 1 59.44 74 PRO A N 1
ATOM 574 C CA . PRO A 1 74 ? 4.578 -10.195 9.125 1 59.44 74 PRO A CA 1
ATOM 575 C C . PRO A 1 74 ? 4.781 -10.211 10.641 1 59.44 74 PRO A C 1
ATOM 577 O O . PRO A 1 74 ? 3.967 -9.664 11.383 1 59.44 74 PRO A O 1
ATOM 580 N N . ASN A 1 75 ? 5.789 -10.922 11.047 1 59.12 75 ASN A N 1
ATOM 581 C CA . ASN A 1 75 ? 5.996 -11.047 12.484 1 59.12 75 ASN A CA 1
ATOM 582 C C . ASN A 1 75 ? 6.688 -9.812 13.055 1 59.12 75 ASN A C 1
ATOM 584 O O . ASN A 1 75 ? 6.797 -9.664 14.273 1 59.12 75 ASN A O 1
ATOM 588 N N . ILE A 1 76 ? 7.156 -9.039 12.203 1 57.47 76 ILE A N 1
ATOM 589 C CA . ILE A 1 76 ? 7.879 -7.887 12.727 1 57.47 76 ILE A CA 1
ATOM 590 C C . ILE A 1 76 ? 7 -6.641 12.641 1 57.47 76 ILE A C 1
ATOM 592 O O . ILE A 1 76 ? 6.594 -6.238 11.547 1 57.47 76 ILE A O 1
ATOM 596 N N . PHE A 1 77 ? 6.41 -6.535 13.852 1 60.78 77 PHE A N 1
ATOM 597 C CA . PHE A 1 77 ? 5.781 -5.219 13.93 1 60.78 77 PHE A CA 1
ATOM 598 C C . PHE A 1 77 ? 6.781 -4.121 13.578 1 60.78 77 PHE A C 1
ATOM 600 O O . PHE A 1 77 ? 7.742 -3.889 14.312 1 60.78 77 PHE A O 1
ATOM 607 N N . ASP A 1 78 ? 6.594 -3.639 12.344 1 63.5 78 ASP A N 1
ATOM 608 C CA . ASP A 1 78 ? 7.559 -2.654 11.867 1 63.5 78 ASP A CA 1
ATOM 609 C C . ASP A 1 78 ? 7.105 -1.233 12.203 1 63.5 78 ASP A C 1
ATOM 611 O O . ASP A 1 78 ? 5.992 -0.832 11.859 1 63.5 78 ASP A O 1
ATOM 615 N N . LYS A 1 79 ? 7.914 -0.727 13.227 1 72.19 79 LYS A N 1
ATOM 616 C CA . LYS A 1 79 ? 7.723 0.689 13.531 1 72.19 79 LYS A CA 1
ATOM 617 C C . LYS A 1 79 ? 7.656 1.521 12.25 1 72.19 79 LYS A C 1
ATOM 619 O O . LYS A 1 79 ? 7.176 2.656 12.266 1 72.19 79 LYS A O 1
ATOM 624 N N . ASP A 1 80 ? 7.957 0.825 11.227 1 76.56 80 ASP A N 1
ATOM 625 C CA . ASP A 1 80 ? 8 1.563 9.969 1 76.56 80 ASP A CA 1
ATOM 626 C C . ASP A 1 80 ? 6.703 1.386 9.188 1 76.56 80 ASP A C 1
ATOM 628 O O . ASP A 1 80 ? 6.547 1.945 8.102 1 76.56 80 ASP A O 1
ATOM 632 N N . GLU A 1 81 ? 5.766 0.668 9.883 1 82.19 81 GLU A N 1
ATOM 633 C CA . GLU A 1 81 ? 4.461 0.52 9.242 1 82.19 81 GLU A CA 1
ATOM 634 C C . GLU A 1 81 ? 3.74 1.861 9.141 1 82.19 81 GLU A C 1
ATOM 636 O O . GLU A 1 81 ? 3.543 2.545 10.148 1 82.19 81 GLU A O 1
ATOM 641 N N . PRO A 1 82 ? 3.344 2.18 7.93 1 85.19 82 PRO A N 1
ATOM 642 C CA . PRO A 1 82 ? 2.756 3.502 7.703 1 85.19 82 PRO A CA 1
ATOM 643 C C . PRO A 1 82 ? 1.539 3.768 8.586 1 85.19 82 PRO A C 1
ATOM 645 O O . PRO A 1 82 ? 1.399 4.859 9.141 1 85.19 82 PRO A O 1
ATOM 648 N N . LEU A 1 83 ? 0.765 2.768 8.797 1 89.19 83 LEU A N 1
ATOM 649 C CA . LEU A 1 83 ? -0.429 2.957 9.617 1 89.19 83 LEU A CA 1
ATOM 650 C C . LEU A 1 83 ? -0.058 3.197 11.078 1 89.19 83 LEU A C 1
ATOM 652 O O . LEU A 1 83 ? -0.728 3.963 11.773 1 89.19 83 LEU A O 1
ATOM 656 N N . TYR A 1 84 ? 0.964 2.541 11.453 1 90.69 84 TYR A N 1
ATOM 657 C CA . TYR A 1 84 ? 1.428 2.766 12.812 1 90.69 84 TYR A CA 1
ATOM 658 C C . TYR A 1 84 ? 1.97 4.18 12.984 1 90.69 84 TYR A C 1
ATOM 660 O O . TYR A 1 84 ? 1.628 4.875 13.945 1 90.69 84 TYR A O 1
ATOM 668 N N . LYS A 1 85 ? 2.729 4.566 12.062 1 93.31 85 LYS A N 1
ATOM 669 C CA . LYS A 1 85 ? 3.281 5.918 12.094 1 93.31 85 LYS A CA 1
ATOM 670 C C . LYS A 1 85 ? 2.172 6.965 12.047 1 93.31 85 LYS A C 1
ATOM 672 O O . LYS A 1 85 ? 2.268 8 12.711 1 93.31 85 LYS A O 1
ATOM 677 N N . LEU A 1 86 ? 1.214 6.617 11.305 1 95.25 86 LEU A N 1
ATOM 678 C CA . LEU A 1 86 ? 0.075 7.523 11.227 1 95.25 86 LEU A CA 1
ATOM 679 C C . LEU A 1 86 ? -0.633 7.625 12.57 1 95.25 86 LEU A C 1
ATOM 681 O O . LEU A 1 86 ? -0.992 8.719 13.008 1 95.25 86 LEU A O 1
ATOM 685 N N . SER A 1 87 ? -0.819 6.504 13.234 1 94.25 87 SER A N 1
ATOM 686 C CA . SER A 1 87 ? -1.454 6.516 14.547 1 94.25 87 SER A CA 1
ATOM 687 C C . SER A 1 87 ? -0.663 7.363 15.531 1 94.25 87 SER A C 1
ATOM 689 O O . SER A 1 87 ? -1.243 8.133 16.297 1 94.25 87 SER A O 1
ATOM 691 N N . MET A 1 88 ? 0.639 7.305 15.438 1 95 88 MET A N 1
ATOM 692 C CA . MET A 1 88 ? 1.498 8.086 16.328 1 95 88 MET A CA 1
ATOM 693 C C . MET A 1 88 ? 1.41 9.57 16 1 95 88 MET A C 1
ATOM 695 O O . MET A 1 88 ? 1.364 10.406 16.906 1 95 88 MET A O 1
ATOM 699 N N . ALA A 1 89 ? 1.358 9.828 14.727 1 97.06 89 ALA A N 1
ATOM 700 C CA . ALA A 1 89 ? 1.261 11.219 14.305 1 97.06 89 ALA A CA 1
ATOM 701 C C . ALA A 1 89 ? -0.057 11.844 14.758 1 97.06 89 ALA A C 1
ATOM 703 O O . ALA A 1 89 ? -0.089 12.992 15.195 1 97.06 89 ALA A O 1
ATOM 704 N N . LEU A 1 90 ? -1.122 11.07 14.695 1 96.88 90 LEU A N 1
ATOM 705 C CA . LEU A 1 90 ? -2.428 11.547 15.141 1 96.88 90 LEU A CA 1
ATOM 706 C C . LEU A 1 90 ? -2.439 11.766 16.656 1 96.88 90 LEU A C 1
ATOM 708 O O . LEU A 1 90 ? -3.047 12.719 17.141 1 96.88 90 LEU A O 1
ATOM 712 N N . HIS A 1 91 ? -1.715 10.914 17.297 1 95.38 91 HIS A N 1
ATOM 713 C CA . HIS A 1 91 ? -1.603 11.039 18.734 1 95.38 91 HIS A CA 1
ATOM 714 C C . HIS A 1 91 ? -0.883 12.32 19.125 1 95.38 91 HIS A C 1
ATOM 716 O O . HIS A 1 91 ? -1.287 13 20.078 1 95.38 91 HIS A O 1
ATOM 722 N N . ASP A 1 92 ? 0.08 12.672 18.406 1 96.56 92 ASP A N 1
ATOM 723 C CA . ASP A 1 92 ? 0.808 13.906 18.656 1 96.56 92 ASP A CA 1
ATOM 724 C C . ASP A 1 92 ? -0.016 15.125 18.25 1 96.56 92 ASP A C 1
ATOM 726 O O . ASP A 1 92 ? -0.02 16.141 18.938 1 96.56 92 ASP A O 1
ATOM 730 N N . TYR A 1 93 ? -0.731 14.969 17.203 1 98.06 93 TYR A N 1
ATOM 731 C CA . TYR A 1 93 ? -1.522 16.062 16.625 1 98.06 93 TYR A CA 1
ATOM 732 C C . TYR A 1 93 ? -2.691 16.422 17.531 1 98.06 93 TYR A C 1
ATOM 734 O O . TYR A 1 93 ? -3.039 17.594 17.672 1 98.06 93 TYR A O 1
ATOM 742 N N . LYS A 1 94 ? -3.18 15.445 18.219 1 96.69 94 LYS A N 1
ATOM 743 C CA . LYS A 1 94 ? -4.359 15.672 19.047 1 96.69 94 LYS A CA 1
ATOM 744 C C . LYS A 1 94 ? -4.039 16.609 20.203 1 96.69 94 LYS A C 1
ATOM 746 O O . LYS A 1 94 ? -4.938 17.219 20.781 1 96.69 94 LYS A O 1
ATOM 751 N N . LYS A 1 95 ? -2.793 16.766 20.578 1 96.06 95 LYS A N 1
ATOM 752 C CA . LYS A 1 95 ? -2.369 17.578 21.703 1 96.06 95 LYS A CA 1
ATOM 753 C C . LYS A 1 95 ? -2.641 19.062 21.453 1 96.06 95 LYS A C 1
ATOM 755 O O . LYS A 1 95 ? -2.656 19.859 22.391 1 96.06 95 LYS A O 1
ATOM 760 N N . TYR A 1 96 ? -2.922 19.344 20.234 1 96.81 96 TYR A N 1
ATOM 761 C CA . TYR A 1 96 ? -3.117 20.75 19.891 1 96.81 96 TYR A CA 1
ATOM 762 C C . TYR A 1 96 ? -4.598 21.109 19.906 1 96.81 96 TYR A C 1
ATOM 764 O O . TYR A 1 96 ? -4.965 22.25 19.578 1 96.81 96 TYR A O 1
ATOM 772 N N . PHE A 1 97 ? -5.348 20.188 20.266 1 95.94 97 PHE A N 1
ATOM 773 C CA . PHE A 1 97 ? -6.793 20.375 20.344 1 95.94 97 PHE A CA 1
ATOM 774 C C . PHE A 1 97 ? -7.293 20.094 21.766 1 95.94 97 PHE A C 1
ATOM 776 O O . PHE A 1 97 ? -6.559 19.547 22.594 1 95.94 97 PHE A O 1
ATOM 783 N N . HIS A 1 98 ? -8.5 20.594 22.016 1 93.62 98 HIS A N 1
ATOM 784 C CA . HIS A 1 98 ? -9.141 20.344 23.312 1 93.62 98 HIS A CA 1
ATOM 785 C C . HIS A 1 98 ? -10.594 19.938 23.125 1 93.62 98 HIS A C 1
ATOM 787 O O . HIS A 1 98 ? -11.141 20.031 22.031 1 93.62 98 HIS A O 1
ATOM 793 N N . GLY A 1 99 ? -11.133 19.266 24.109 1 95.12 99 GLY A N 1
ATOM 794 C CA . GLY A 1 99 ? -12.555 18.953 24.109 1 95.12 99 GLY A CA 1
ATOM 795 C C . GLY A 1 99 ? -12.906 17.781 23.203 1 95.12 99 GLY A C 1
ATOM 796 O O . GLY A 1 99 ? -12.195 16.781 23.172 1 95.12 99 GLY A O 1
ATOM 797 N N . GLU A 1 100 ? -13.984 17.922 22.547 1 94.06 100 GLU A N 1
ATOM 798 C CA . GLU A 1 100 ? -14.555 16.859 21.75 1 94.06 100 GLU A CA 1
ATOM 799 C C . GLU A 1 100 ? -13.648 16.516 20.562 1 94.06 100 GLU A C 1
ATOM 801 O O . GLU A 1 100 ? -13.531 15.344 20.188 1 94.06 100 GLU A O 1
ATOM 806 N N . VAL A 1 101 ? -12.977 17.531 20.062 1 94.75 101 VAL A N 1
ATOM 807 C CA . VAL A 1 101 ? -12.102 17.312 18.922 1 94.75 101 VAL A CA 1
ATOM 808 C C . VAL A 1 101 ? -10.922 16.438 19.328 1 94.75 101 VAL A C 1
ATOM 810 O O . VAL A 1 101 ? -10.562 15.484 18.625 1 94.75 101 VAL A O 1
ATOM 813 N N . GLN A 1 102 ? -10.359 16.719 20.438 1 96.25 102 GLN A N 1
ATOM 814 C CA . GLN A 1 102 ? -9.234 15.938 20.938 1 96.25 102 GLN A CA 1
ATOM 815 C C . GLN A 1 102 ? -9.641 14.484 21.188 1 96.25 102 GLN A C 1
ATOM 817 O O . GLN A 1 102 ? -8.898 13.562 20.828 1 96.25 102 GLN A O 1
ATOM 822 N N . THR A 1 103 ? -10.789 14.312 21.719 1 95.5 103 THR A N 1
ATOM 823 C CA . THR A 1 103 ? -11.297 12.977 22 1 95.5 103 THR A CA 1
ATOM 824 C C . THR A 1 103 ? -11.539 12.203 20.719 1 95.5 103 THR A C 1
ATOM 826 O O . THR A 1 103 ? -11.211 11.016 20.625 1 95.5 103 THR A O 1
ATOM 829 N N . SER A 1 104 ? -12.125 12.898 19.797 1 94.19 104 SER A N 1
ATOM 830 C CA . SER A 1 104 ? -12.375 12.281 18.5 1 94.19 104 SER A CA 1
ATOM 831 C C . SER A 1 104 ? -11.078 11.844 17.844 1 94.19 104 SER A C 1
ATOM 833 O O . SER A 1 104 ? -10.977 10.727 17.312 1 94.19 104 SER A O 1
ATOM 835 N N . LEU A 1 105 ? -10.078 12.672 17.875 1 95.75 105 LEU A N 1
ATOM 836 C CA . LEU A 1 105 ? -8.781 12.367 17.266 1 95.75 105 LEU A CA 1
ATOM 837 C C . LEU A 1 105 ? -8.109 11.203 18 1 95.75 105 LEU A C 1
ATOM 839 O O . LEU A 1 105 ? -7.465 10.367 17.375 1 95.75 105 LEU A O 1
ATOM 843 N N . GLU A 1 106 ? -8.305 11.188 19.266 1 95.5 106 GLU A N 1
ATOM 844 C CA . GLU A 1 106 ? -7.766 10.078 20.047 1 95.5 106 GLU A CA 1
ATOM 845 C C . GLU A 1 106 ? -8.414 8.758 19.656 1 95.5 106 GLU A C 1
ATOM 847 O O . GLU A 1 106 ? -7.727 7.742 19.516 1 95.5 106 GLU A O 1
ATOM 852 N N . ARG A 1 107 ? -9.672 8.797 19.469 1 93.81 107 ARG A N 1
ATOM 853 C CA . ARG A 1 107 ? -10.398 7.598 19.047 1 93.81 107 ARG A CA 1
ATOM 854 C C . ARG A 1 107 ? -9.93 7.133 17.672 1 93.81 107 ARG A C 1
ATOM 856 O O . ARG A 1 107 ? -9.742 5.934 17.453 1 93.81 107 ARG A O 1
ATOM 863 N N . ARG A 1 108 ? -9.734 8.047 16.812 1 93.81 108 ARG A N 1
ATOM 864 C CA . ARG A 1 108 ? -9.281 7.715 15.469 1 93.81 108 ARG A CA 1
ATOM 865 C C . ARG A 1 108 ? -7.871 7.137 15.492 1 93.81 108 ARG A C 1
ATOM 867 O O . ARG A 1 108 ? -7.582 6.16 14.797 1 93.81 108 ARG A O 1
ATOM 874 N N . ALA A 1 109 ? -7.004 7.75 16.297 1 94.06 109 ALA A N 1
ATOM 875 C CA . ALA A 1 109 ? -5.645 7.23 16.438 1 94.06 109 ALA A CA 1
ATOM 876 C C . ALA A 1 109 ? -5.656 5.801 16.969 1 94.06 109 ALA A C 1
ATOM 878 O O . ALA A 1 109 ? -4.93 4.941 16.469 1 94.06 109 ALA A O 1
ATOM 879 N N . SER A 1 110 ? -6.531 5.578 17.891 1 92.81 110 SER A N 1
ATOM 880 C CA . SER A 1 110 ? -6.652 4.25 18.484 1 92.81 110 SER A CA 1
ATOM 881 C C . SER A 1 110 ? -7.199 3.244 17.469 1 92.81 110 SER A C 1
ATOM 883 O O . SER A 1 110 ? -6.715 2.113 17.391 1 92.81 110 SER A O 1
ATOM 885 N N . ASN A 1 111 ? -8.18 3.664 16.719 1 91.94 111 ASN A N 1
ATOM 886 C CA . ASN A 1 111 ? -8.75 2.805 15.695 1 91.94 111 ASN A CA 1
ATOM 887 C C . ASN A 1 111 ? -7.707 2.424 14.648 1 91.94 111 ASN A C 1
ATOM 889 O O . ASN A 1 111 ? -7.633 1.266 14.227 1 91.94 111 ASN A O 1
ATOM 893 N N . ILE A 1 112 ? -6.898 3.377 14.289 1 91.38 112 ILE A N 1
ATOM 894 C CA . ILE A 1 112 ? -5.875 3.129 13.289 1 91.38 112 ILE A CA 1
ATOM 895 C C . ILE A 1 112 ? -4.828 2.166 13.844 1 91.38 112 ILE A C 1
ATOM 897 O O . ILE A 1 112 ? -4.336 1.292 13.125 1 91.38 112 ILE A O 1
ATOM 901 N N . SER A 1 113 ? -4.559 2.365 15.086 1 89.31 113 SER A N 1
ATOM 902 C CA . SER A 1 113 ? -3.635 1.441 15.734 1 89.31 113 SER A CA 1
ATOM 903 C C . SER A 1 113 ? -4.176 0.016 15.719 1 89.31 113 SER A C 1
ATOM 905 O O . SER A 1 113 ? -3.426 -0.938 15.5 1 89.31 113 SER A O 1
ATOM 907 N N . GLN A 1 114 ? -5.43 -0.142 15.891 1 89.12 114 GLN A N 1
ATOM 908 C CA . GLN A 1 114 ? -6.062 -1.456 15.859 1 89.12 114 GLN A CA 1
ATOM 909 C C . GLN A 1 114 ? -6.09 -2.014 14.438 1 89.12 114 GLN A C 1
ATOM 911 O O . GLN A 1 114 ? -5.949 -3.223 14.234 1 89.12 114 GLN A O 1
ATOM 916 N N . ALA A 1 115 ? -6.285 -1.117 13.523 1 88.62 115 ALA A N 1
ATOM 917 C CA . ALA A 1 115 ? -6.285 -1.524 12.117 1 88.62 115 ALA A CA 1
ATOM 918 C C . ALA A 1 115 ? -4.957 -2.166 11.734 1 88.62 115 ALA A C 1
ATOM 920 O O . ALA A 1 115 ? -4.922 -3.084 10.914 1 88.62 115 ALA A O 1
ATOM 921 N N . VAL A 1 116 ? -3.855 -1.696 12.359 1 87.06 116 VAL A N 1
ATOM 922 C CA . VAL A 1 116 ? -2.535 -2.262 12.094 1 87.06 116 VAL A CA 1
ATOM 923 C C . VAL A 1 116 ? -2.514 -3.732 12.508 1 87.06 116 VAL A C 1
ATOM 925 O O . VAL A 1 116 ? -2.01 -4.582 11.766 1 87.06 116 VAL A O 1
ATOM 928 N N . LYS A 1 117 ? -3.107 -4.023 13.609 1 85.06 117 LYS A N 1
ATOM 929 C CA . LYS A 1 117 ? -3.133 -5.395 14.109 1 85.06 117 LYS A CA 1
ATOM 930 C C . LYS A 1 117 ? -3.959 -6.297 13.195 1 85.06 117 LYS A C 1
ATOM 932 O O . LYS A 1 117 ? -3.549 -7.418 12.891 1 85.06 117 LYS A O 1
ATOM 937 N N . ILE A 1 118 ? -5.098 -5.797 12.797 1 86.5 118 ILE A N 1
ATOM 938 C CA . ILE A 1 118 ? -5.984 -6.555 11.922 1 86.5 118 ILE A CA 1
ATOM 939 C C . ILE A 1 118 ? -5.289 -6.824 10.586 1 86.5 118 ILE A C 1
ATOM 941 O O . ILE A 1 118 ? -5.371 -7.934 10.055 1 86.5 118 ILE A O 1
ATOM 945 N N . LYS A 1 119 ? -4.609 -5.816 10.094 1 87.88 119 LYS A N 1
ATOM 946 C CA . LYS A 1 119 ? -3.875 -5.965 8.844 1 87.88 119 LYS A CA 1
ATOM 947 C C . LYS A 1 119 ? -2.812 -7.055 8.953 1 87.88 119 LYS A C 1
ATOM 949 O O . LYS A 1 119 ? -2.66 -7.875 8.047 1 87.88 119 LYS A O 1
ATOM 954 N N . ARG A 1 120 ? -2.176 -7.121 10.047 1 86.25 120 ARG A N 1
ATOM 955 C CA . ARG A 1 120 ? -1.113 -8.102 10.258 1 86.25 120 ARG A CA 1
ATOM 956 C C . ARG A 1 120 ? -1.678 -9.516 10.32 1 86.25 120 ARG A C 1
ATOM 958 O O . ARG A 1 120 ? -1.111 -10.445 9.734 1 86.25 120 ARG A O 1
ATOM 965 N N .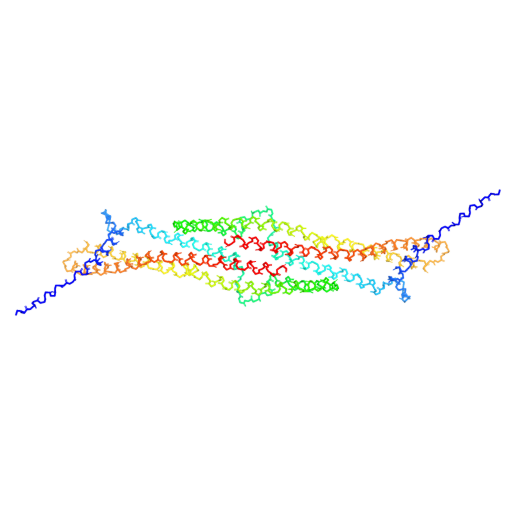 ILE A 1 121 ? -2.742 -9.641 10.984 1 87.38 121 ILE A N 1
ATOM 966 C CA . ILE A 1 121 ? -3.383 -10.945 11.102 1 87.38 121 ILE A CA 1
ATOM 967 C C . ILE A 1 121 ? -3.859 -11.414 9.727 1 87.38 121 ILE A C 1
ATOM 969 O O . ILE A 1 121 ? -3.648 -12.562 9.352 1 87.38 121 ILE A O 1
ATOM 973 N N . CYS A 1 122 ? -4.426 -10.5 9.047 1 89.69 122 CYS A N 1
ATOM 974 C CA . CYS A 1 122 ? -4.914 -10.828 7.715 1 89.69 122 CYS A CA 1
ATOM 975 C C . CYS A 1 122 ? -3.771 -11.234 6.797 1 89.69 122 CYS A C 1
ATOM 977 O O . CYS A 1 122 ? -3.873 -12.227 6.074 1 89.69 122 CYS A O 1
ATOM 979 N N . GLN A 1 123 ? -2.684 -10.531 6.871 1 89.06 123 GLN A N 1
ATOM 980 C CA . GLN A 1 123 ? -1.545 -10.812 6.004 1 89.06 123 GLN A CA 1
ATOM 981 C C . GLN A 1 123 ? -0.92 -12.164 6.344 1 89.06 123 GLN A C 1
ATOM 983 O O . GLN A 1 123 ? -0.489 -12.898 5.449 1 89.06 123 GLN A O 1
ATOM 988 N N . LYS A 1 124 ? -0.833 -12.5 7.598 1 88.81 124 LYS A N 1
ATOM 989 C CA . LYS A 1 124 ? -0.316 -13.805 8.008 1 88.81 124 LYS A CA 1
ATOM 990 C C . LYS A 1 124 ? -1.178 -14.938 7.453 1 88.81 124 LYS A C 1
ATOM 992 O O . LYS A 1 124 ? -0.654 -15.922 6.934 1 88.81 124 LYS A O 1
ATOM 997 N N . ASP A 1 125 ? -2.453 -14.711 7.57 1 91.44 125 ASP A N 1
ATOM 998 C CA . ASP A 1 125 ? -3.389 -15.711 7.062 1 91.44 125 ASP A CA 1
ATOM 999 C C . ASP A 1 125 ? -3.293 -15.836 5.543 1 91.44 125 ASP A C 1
ATOM 1001 O O . ASP A 1 125 ? -3.336 -16.938 5 1 91.44 125 ASP A O 1
ATOM 1005 N N . GLN A 1 126 ? -3.191 -14.719 4.906 1 92.25 126 GLN A N 1
ATOM 1006 C CA . GLN A 1 126 ? -3.096 -14.711 3.451 1 92.25 126 GLN A CA 1
ATOM 1007 C C . GLN A 1 126 ? -1.806 -15.367 2.979 1 92.25 126 GLN A C 1
ATOM 1009 O O . GLN A 1 126 ? -1.803 -16.094 1.983 1 92.25 126 GLN A O 1
ATOM 1014 N N . ARG A 1 127 ? -0.743 -15.188 3.713 1 91.25 127 ARG A N 1
ATOM 1015 C CA . ARG A 1 127 ? 0.524 -15.828 3.381 1 91.25 127 ARG A CA 1
ATOM 1016 C C . ARG A 1 127 ? 0.408 -17.344 3.471 1 91.25 127 ARG A C 1
ATOM 1018 O O . ARG A 1 127 ? 0.899 -18.062 2.596 1 91.25 127 ARG A O 1
ATOM 1025 N N . TYR A 1 128 ? -0.259 -17.75 4.469 1 93.5 128 TYR A N 1
ATOM 1026 C CA . TYR A 1 128 ? -0.458 -19.172 4.648 1 93.5 128 TYR A CA 1
ATOM 1027 C C . TYR A 1 128 ? -1.334 -19.75 3.539 1 93.5 128 TYR A C 1
ATOM 1029 O O . TYR A 1 128 ? -1.078 -20.844 3.041 1 93.5 128 TYR A O 1
ATOM 1037 N N . THR A 1 129 ? -2.293 -19.016 3.168 1 95.94 129 THR A N 1
ATOM 1038 C CA . THR A 1 129 ? -3.248 -19.453 2.158 1 95.94 129 THR A CA 1
ATOM 1039 C C . THR A 1 129 ? -2.557 -19.656 0.813 1 95.94 129 THR A C 1
ATOM 1041 O O . THR A 1 129 ? -2.934 -20.547 0.044 1 95.94 129 THR A O 1
ATOM 1044 N N . LEU A 1 130 ? -1.486 -18.906 0.522 1 95.81 130 LEU A N 1
ATOM 1045 C CA . LEU A 1 130 ? -0.808 -18.938 -0.769 1 95.81 130 LEU A CA 1
ATOM 1046 C C . LEU A 1 130 ? 0.237 -20.047 -0.809 1 95.81 130 LEU A C 1
ATOM 1048 O O . LEU A 1 130 ? 1.02 -20.141 -1.757 1 95.81 130 LEU A O 1
ATOM 1052 N N . ARG A 1 131 ? 0.2 -20.984 0.121 1 96.19 131 ARG A N 1
ATOM 1053 C CA . ARG A 1 131 ? 1.304 -21.922 0.317 1 96.19 131 ARG A CA 1
ATOM 1054 C C . ARG A 1 131 ? 1.436 -22.859 -0.871 1 96.19 131 ARG A C 1
ATOM 1056 O O . ARG A 1 131 ? 2.547 -23.203 -1.284 1 96.19 131 ARG A O 1
ATOM 1063 N N . HIS A 1 132 ? 0.325 -23.344 -1.423 1 97.81 132 HIS A N 1
ATOM 1064 C CA . HIS A 1 132 ? 0.43 -24.281 -2.537 1 97.81 132 HIS A CA 1
ATOM 1065 C C . HIS A 1 132 ? 0.973 -23.594 -3.785 1 97.81 132 HIS A C 1
ATOM 1067 O O . HIS A 1 132 ? 1.823 -24.141 -4.484 1 97.81 132 HIS A O 1
ATOM 1073 N N . LEU A 1 133 ? 0.486 -22.391 -4 1 97.88 133 LEU A N 1
ATOM 1074 C CA . LEU A 1 133 ? 0.978 -21.625 -5.141 1 97.88 133 LEU A CA 1
ATOM 1075 C C . LEU A 1 133 ? 2.465 -21.312 -4.988 1 97.88 133 LEU A C 1
ATOM 1077 O O . LEU A 1 133 ? 3.229 -21.438 -5.949 1 97.88 133 LEU A O 1
ATOM 1081 N N . ARG A 1 134 ? 2.852 -21.047 -3.83 1 96.56 134 ARG A N 1
ATOM 1082 C CA . ARG A 1 134 ? 4.238 -20.672 -3.568 1 96.56 134 ARG A CA 1
ATOM 1083 C C . ARG A 1 134 ? 5.156 -21.891 -3.662 1 96.56 134 ARG A C 1
ATOM 1085 O O . ARG A 1 134 ? 6.32 -21.766 -4.051 1 96.56 134 ARG A O 1
ATOM 1092 N N . ARG A 1 135 ? 4.676 -22.969 -3.336 1 97.56 135 ARG A N 1
ATOM 1093 C CA . ARG A 1 135 ? 5.469 -24.188 -3.307 1 97.56 135 ARG A CA 1
ATOM 1094 C C . ARG A 1 135 ? 5.793 -24.672 -4.719 1 97.56 135 ARG A C 1
ATOM 1096 O O . ARG A 1 135 ? 6.832 -25.297 -4.949 1 97.56 135 ARG A O 1
ATOM 1103 N N . PHE A 1 136 ? 4.961 -24.328 -5.656 1 98.31 136 PHE A N 1
ATOM 1104 C CA . PHE A 1 136 ? 5.105 -24.891 -6.996 1 98.31 136 PHE A CA 1
ATOM 1105 C C . PHE A 1 136 ? 6.426 -24.453 -7.621 1 98.31 136 PHE A C 1
ATOM 1107 O O . PHE A 1 136 ? 7.254 -25.297 -7.977 1 98.31 136 PHE A O 1
ATOM 1114 N N . PRO A 1 137 ? 6.707 -23.156 -7.676 1 97.56 137 PRO A N 1
ATOM 1115 C CA . PRO A 1 137 ? 7.969 -22.734 -8.297 1 97.56 137 PRO A CA 1
ATOM 1116 C C . PRO A 1 137 ? 9.188 -23.094 -7.445 1 97.56 137 PRO A C 1
ATOM 1118 O O . PRO A 1 137 ? 10.289 -23.25 -7.977 1 97.56 137 PRO A O 1
ATOM 1121 N N . VAL A 1 138 ? 8.992 -23.312 -6.191 1 96.69 138 VAL A N 1
ATOM 1122 C CA . VAL A 1 138 ? 10.133 -23.469 -5.289 1 96.69 138 VAL A CA 1
ATOM 1123 C C . VAL A 1 138 ? 10.438 -24.953 -5.102 1 96.69 138 VAL A C 1
ATOM 1125 O O . VAL A 1 138 ? 11.594 -25.344 -4.934 1 96.69 138 VAL A O 1
ATOM 1128 N N . ASP A 1 139 ? 9.352 -25.766 -5.184 1 97.62 139 ASP A N 1
ATOM 1129 C CA . ASP A 1 139 ? 9.547 -27.156 -4.828 1 97.62 139 ASP A CA 1
ATOM 1130 C C . ASP A 1 139 ? 9.102 -28.078 -5.961 1 97.62 139 ASP A C 1
ATOM 1132 O O . ASP A 1 139 ? 9.914 -28.828 -6.52 1 97.62 139 ASP A O 1
ATOM 1136 N N . ASP A 1 140 ? 7.91 -27.953 -6.398 1 97.62 140 ASP A N 1
ATOM 1137 C CA . ASP A 1 140 ? 7.328 -28.906 -7.348 1 97.62 140 ASP A CA 1
ATOM 1138 C C . ASP A 1 140 ? 8.039 -28.828 -8.695 1 97.62 140 ASP A C 1
ATOM 1140 O O . 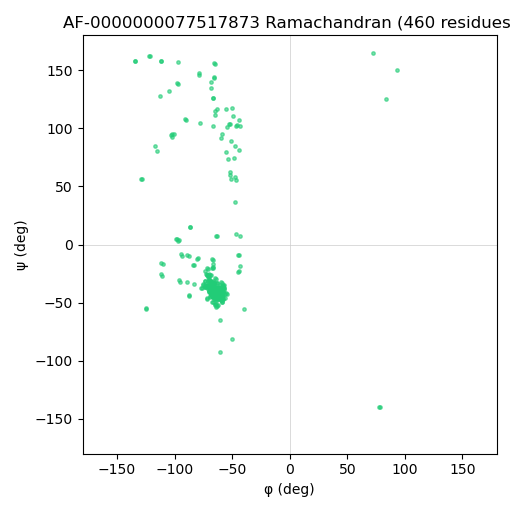ASP A 1 140 ? 8.477 -29.844 -9.234 1 97.62 140 ASP A O 1
ATOM 1144 N N . TYR A 1 141 ? 8.18 -27.641 -9.195 1 97.88 141 TYR A N 1
ATOM 1145 C CA . TYR A 1 141 ? 8.75 -27.484 -10.523 1 97.88 141 TYR A CA 1
ATOM 1146 C C . TYR A 1 141 ? 10.203 -27.953 -10.547 1 97.88 141 TYR A C 1
ATOM 1148 O O . TYR A 1 141 ? 10.625 -28.672 -11.453 1 97.88 141 TYR A O 1
ATOM 1156 N N . PRO A 1 142 ? 11.031 -27.609 -9.562 1 98.12 142 PRO A N 1
ATOM 1157 C CA . PRO A 1 142 ? 12.406 -28.109 -9.547 1 98.12 142 PRO A CA 1
ATOM 1158 C C . PRO A 1 142 ? 12.469 -29.641 -9.477 1 98.12 142 PRO A C 1
ATOM 1160 O O . PRO A 1 142 ? 13.336 -30.25 -10.117 1 98.12 142 PRO A O 1
ATOM 1163 N N . LYS A 1 143 ? 11.594 -30.281 -8.742 1 97.88 143 LYS A N 1
ATOM 1164 C CA . LYS A 1 143 ? 11.547 -31.734 -8.68 1 97.88 143 LYS A CA 1
ATOM 1165 C C . LYS A 1 143 ? 11.164 -32.344 -10.031 1 97.88 143 LYS A C 1
ATOM 1167 O O . LYS A 1 143 ? 11.719 -33.344 -10.438 1 97.88 143 LYS A O 1
ATOM 1172 N N . PHE A 1 144 ? 10.219 -31.688 -10.75 1 97.88 144 PHE A N 1
ATOM 1173 C CA . PHE A 1 144 ? 9.875 -32.094 -12.102 1 97.88 144 PHE A CA 1
ATOM 1174 C C . PHE A 1 144 ? 11.078 -31.984 -13.023 1 97.88 144 PHE A C 1
ATOM 1176 O O . PHE A 1 144 ? 11.359 -32.906 -13.805 1 97.88 144 PHE A O 1
ATOM 1183 N N . CYS A 1 145 ? 11.82 -30.859 -12.906 1 97.69 145 CYS A N 1
ATOM 1184 C CA . CYS A 1 145 ? 13 -30.656 -13.742 1 97.69 145 CYS A CA 1
ATOM 1185 C C . CYS A 1 145 ? 14.047 -31.734 -13.484 1 97.69 145 CYS A C 1
ATOM 1187 O O . CYS A 1 145 ? 14.68 -32.219 -14.414 1 97.69 145 CYS A O 1
ATOM 1189 N N . ALA A 1 146 ? 14.18 -32.094 -12.227 1 98 146 ALA A N 1
ATOM 1190 C CA . ALA A 1 146 ? 15.125 -33.156 -11.875 1 98 146 ALA A CA 1
ATOM 1191 C C . ALA A 1 146 ? 14.703 -34.5 -12.477 1 98 146 ALA A C 1
ATOM 1193 O O . ALA A 1 146 ? 15.531 -35.25 -13 1 98 146 ALA A O 1
ATOM 1194 N N . GLN A 1 147 ? 13.391 -34.75 -12.367 1 96.88 147 GLN A N 1
ATOM 1195 C CA . GLN A 1 147 ? 12.859 -35.969 -12.953 1 96.88 147 GLN A CA 1
ATOM 1196 C C . GLN A 1 147 ? 13.039 -35.969 -14.469 1 96.88 147 GLN A C 1
ATOM 1198 O O . GLN A 1 147 ? 13.375 -37 -15.062 1 96.88 147 GLN A O 1
ATOM 1203 N N . LYS A 1 148 ? 12.766 -34.844 -15.07 1 95.69 148 LYS A N 1
ATOM 1204 C CA . LYS A 1 148 ? 12.93 -34.719 -16.516 1 95.69 148 LYS A CA 1
ATOM 1205 C C . LYS A 1 148 ? 14.383 -34.938 -16.922 1 95.69 148 LYS A C 1
ATOM 1207 O O . LYS A 1 148 ? 14.656 -35.594 -17.938 1 95.69 148 LYS A O 1
ATOM 1212 N N . LYS A 1 149 ? 15.289 -34.438 -16.188 1 97.12 149 LYS A N 1
ATOM 1213 C CA . LYS A 1 149 ? 16.703 -34.625 -16.469 1 97.12 149 LYS A CA 1
ATOM 1214 C C . LYS A 1 149 ? 17.094 -36.094 -16.375 1 97.12 149 LYS A C 1
ATOM 1216 O O . LYS A 1 149 ? 17.844 -36.625 -17.203 1 97.12 149 LYS A O 1
ATOM 1221 N N . ALA A 1 150 ? 16.625 -36.75 -15.305 1 97.12 150 ALA A N 1
ATOM 1222 C CA . ALA A 1 150 ? 16.859 -38.188 -15.156 1 97.12 150 ALA A CA 1
ATOM 1223 C C . ALA A 1 150 ? 16.297 -38.969 -16.344 1 97.12 150 ALA A C 1
ATOM 1225 O O . ALA A 1 150 ? 16.938 -39.906 -16.828 1 97.12 150 ALA A O 1
ATOM 1226 N N . PHE A 1 151 ? 15.133 -38.531 -16.75 1 94.44 151 PHE A N 1
ATOM 1227 C CA . PHE A 1 151 ? 14.5 -39.094 -17.922 1 94.44 151 PHE A CA 1
ATOM 1228 C C . PHE A 1 151 ? 15.375 -38.938 -19.156 1 94.44 151 PHE A C 1
ATOM 1230 O O . PHE A 1 151 ? 15.617 -39.875 -19.891 1 94.44 151 PHE A O 1
ATOM 1237 N N . ASP A 1 152 ? 15.875 -37.75 -19.391 1 93.56 152 ASP A N 1
ATOM 1238 C CA . ASP A 1 152 ? 16.719 -37.469 -20.547 1 93.56 152 ASP A CA 1
ATOM 1239 C C . ASP A 1 152 ? 18.016 -38.281 -20.484 1 93.56 152 ASP A C 1
ATOM 1241 O O . ASP A 1 152 ? 18.469 -38.812 -21.5 1 93.56 152 ASP A O 1
ATOM 1245 N N . THR A 1 153 ? 18.578 -38.406 -19.344 1 95.88 153 THR A N 1
ATOM 1246 C CA . THR A 1 153 ? 19.812 -39.188 -19.172 1 95.88 153 THR A CA 1
ATOM 1247 C C . THR A 1 153 ? 19.578 -40.656 -19.469 1 95.88 153 THR A C 1
ATOM 1249 O O . THR A 1 153 ? 20.391 -41.281 -20.125 1 95.88 153 THR A O 1
ATOM 1252 N N . ALA A 1 154 ? 18.453 -41.094 -18.953 1 94 154 ALA A N 1
ATOM 1253 C CA . ALA A 1 154 ? 18.125 -42.5 -19.203 1 94 154 ALA A CA 1
ATOM 1254 C C . ALA A 1 154 ? 17.891 -42.75 -20.688 1 94 154 ALA A C 1
ATOM 1256 O O . ALA A 1 154 ? 18.281 -43.812 -21.219 1 94 154 ALA A O 1
ATOM 1257 N N . ARG A 1 155 ? 17.25 -41.781 -21.312 1 91.25 155 ARG A N 1
ATOM 1258 C CA . ARG A 1 155 ? 17.047 -41.875 -22.75 1 91.25 155 ARG A CA 1
ATOM 1259 C C . ARG A 1 155 ? 18.359 -41.938 -23.5 1 91.25 155 ARG A C 1
ATOM 1261 O O . ARG A 1 155 ? 18.547 -42.781 -24.375 1 91.25 155 ARG A O 1
ATOM 1268 N N . GLU A 1 156 ? 19.266 -41.094 -23.156 1 92.81 156 GLU A N 1
ATOM 1269 C CA . GLU A 1 156 ? 20.578 -41.062 -23.781 1 92.81 156 GLU A CA 1
ATOM 1270 C C . GLU A 1 156 ? 21.328 -42.375 -23.562 1 92.81 156 GLU A C 1
ATOM 1272 O O . GLU A 1 156 ? 21.969 -42.906 -24.469 1 92.81 156 GLU A O 1
ATOM 1277 N N . ARG A 1 157 ? 21.234 -42.906 -22.359 1 93.75 157 ARG A N 1
ATOM 1278 C CA . ARG A 1 157 ? 21.875 -44.156 -22.031 1 93.75 157 ARG A CA 1
ATOM 1279 C C . ARG A 1 157 ? 21.312 -45.312 -22.875 1 93.75 157 ARG A C 1
ATOM 1281 O O . ARG A 1 157 ? 22.062 -46.156 -23.344 1 93.75 157 ARG A O 1
ATOM 1288 N N . MET A 1 158 ? 20.047 -45.281 -22.969 1 90.81 158 MET A N 1
ATOM 1289 C CA . MET A 1 158 ? 19.375 -46.312 -23.766 1 90.81 158 MET A CA 1
ATOM 1290 C C . MET A 1 158 ? 19.812 -46.25 -25.234 1 90.81 158 MET A C 1
ATOM 1292 O O . MET A 1 158 ? 20.156 -47.25 -25.844 1 90.81 158 MET A O 1
ATOM 1296 N N . ASP A 1 159 ? 19.812 -45.031 -25.75 1 89.75 159 ASP A N 1
ATOM 1297 C CA . ASP A 1 159 ? 20.219 -44.812 -27.141 1 89.75 159 ASP A CA 1
ATOM 1298 C C . ASP A 1 159 ? 21.672 -45.25 -27.344 1 89.75 159 ASP A C 1
ATOM 1300 O O . ASP A 1 159 ? 22 -45.875 -28.359 1 89.75 159 ASP A O 1
ATOM 1304 N N . ASN A 1 160 ? 22.516 -44.938 -26.438 1 92.56 160 ASN A N 1
ATOM 1305 C CA . ASN A 1 160 ? 23.922 -45.312 -26.516 1 92.56 160 ASN A CA 1
ATOM 1306 C C . ASN A 1 160 ? 24.094 -46.844 -26.469 1 92.56 160 ASN A C 1
ATOM 1308 O O . ASN A 1 160 ? 24.875 -47.406 -27.219 1 92.56 160 ASN A O 1
ATOM 1312 N N . ALA A 1 161 ? 23.359 -47.469 -25.578 1 91.44 161 ALA A N 1
ATOM 1313 C CA . ALA A 1 161 ? 23.422 -48.938 -25.453 1 91.44 161 ALA A CA 1
ATOM 1314 C C . ALA A 1 161 ? 22.953 -49.594 -26.734 1 91.44 161 ALA A C 1
ATOM 1316 O O . ALA A 1 161 ? 23.5 -50.625 -27.156 1 91.44 161 ALA A O 1
ATOM 1317 N N . LYS A 1 162 ? 21.953 -49 -27.312 1 88.31 162 LYS A N 1
ATOM 1318 C CA . LYS A 1 162 ? 21.453 -49.531 -28.578 1 88.31 162 LYS A CA 1
ATOM 1319 C C . LYS A 1 162 ? 22.516 -49.438 -29.672 1 88.31 162 LYS A C 1
ATOM 1321 O O . LYS A 1 162 ? 22.703 -50.375 -30.453 1 88.31 162 LYS A O 1
ATOM 1326 N N . MET A 1 163 ? 23.203 -48.375 -29.703 1 91.06 163 MET A N 1
ATOM 1327 C CA . MET A 1 163 ? 24.266 -48.156 -30.688 1 91.06 163 MET A CA 1
ATOM 1328 C C . MET A 1 163 ? 25.406 -49.125 -30.453 1 91.06 163 MET A C 1
ATOM 1330 O O . MET A 1 163 ? 26 -49.625 -31.422 1 91.06 163 MET A O 1
ATOM 1334 N N . GLU A 1 164 ? 25.656 -49.531 -29.234 1 91.69 164 GLU A N 1
ATOM 1335 C CA . GLU A 1 164 ? 26.734 -50.438 -28.891 1 91.69 164 GLU A CA 1
ATOM 1336 C C . GLU A 1 164 ? 26.422 -51.844 -29.375 1 91.69 164 GLU A C 1
ATOM 1338 O O . GLU A 1 164 ? 27.312 -52.594 -29.812 1 91.69 164 GLU A O 1
ATOM 1343 N N . ILE A 1 165 ? 25.156 -52.219 -29.328 1 90.5 165 ILE A N 1
ATOM 1344 C CA . ILE A 1 165 ? 24.75 -53.531 -29.828 1 90.5 165 ILE A CA 1
ATOM 1345 C C . ILE A 1 165 ? 24.984 -53.594 -31.344 1 90.5 165 ILE A C 1
ATOM 1347 O O . ILE A 1 165 ? 25.484 -54.625 -31.844 1 90.5 165 ILE A O 1
ATOM 1351 N N . ARG A 1 166 ? 24.688 -52.469 -32 1 88.19 166 ARG A N 1
ATOM 1352 C CA . ARG A 1 166 ? 24.812 -52.406 -33.469 1 88.19 166 ARG A CA 1
ATOM 1353 C C . ARG A 1 166 ? 26.281 -52.469 -33.875 1 88.19 166 ARG A C 1
ATOM 1355 O O . ARG A 1 166 ? 26.594 -53 -34.938 1 88.19 166 ARG A O 1
ATOM 1362 N N . GLN A 1 167 ? 27.156 -52.031 -32.969 1 89.75 167 GLN A N 1
ATOM 1363 C CA . GLN A 1 167 ? 28.578 -51.938 -33.281 1 89.75 167 GLN A CA 1
ATOM 1364 C C . GLN A 1 167 ? 29.312 -53.188 -32.844 1 89.75 167 GLN A C 1
ATOM 1366 O O . GLN A 1 167 ? 30.5 -53.375 -33.156 1 89.75 167 GLN A O 1
ATOM 1371 N N . ALA A 1 168 ? 28.641 -54.062 -32.125 1 89.5 168 ALA A N 1
ATOM 1372 C CA . ALA A 1 168 ? 29.281 -55.281 -31.625 1 89.5 168 ALA A CA 1
ATOM 1373 C C . ALA A 1 168 ? 29.672 -56.188 -32.781 1 89.5 168 ALA A C 1
ATOM 1375 O O . ALA A 1 168 ? 28.922 -56.344 -33.75 1 89.5 168 ALA A O 1
ATOM 1376 N N . LYS A 1 169 ? 30.828 -56.875 -32.625 1 90.81 169 LYS A N 1
ATOM 1377 C CA . LYS A 1 169 ? 31.375 -57.688 -33.719 1 90.81 169 LYS A CA 1
ATOM 1378 C C . LYS A 1 169 ? 31.297 -59.188 -33.406 1 90.81 169 LYS A C 1
ATOM 1380 O O . LYS A 1 169 ? 31.297 -60 -34.312 1 90.81 169 LYS A O 1
ATOM 1385 N N . THR A 1 170 ? 31.312 -59.531 -32.094 1 93.56 170 THR A N 1
ATOM 1386 C CA . THR A 1 170 ? 31.266 -60.938 -31.719 1 93.56 170 THR A CA 1
ATOM 1387 C C . THR A 1 170 ? 29.953 -61.281 -31.047 1 93.56 170 THR A C 1
ATOM 1389 O O . THR A 1 170 ? 29.266 -60.406 -30.531 1 93.56 170 THR A O 1
ATOM 1392 N N . THR A 1 171 ? 29.656 -62.625 -31.109 1 90.44 171 THR A N 1
ATOM 1393 C CA . THR A 1 171 ? 28.422 -63.094 -30.5 1 90.44 171 THR A CA 1
ATOM 1394 C C . THR A 1 171 ? 28.438 -62.875 -29 1 90.44 171 THR A C 1
ATOM 1396 O O . THR A 1 171 ? 27.438 -62.5 -28.391 1 90.44 171 THR A O 1
ATOM 1399 N N . ALA A 1 172 ? 29.594 -63.094 -28.422 1 91.56 172 ALA A N 1
ATOM 1400 C CA . ALA A 1 172 ? 29.75 -62.906 -26.984 1 91.56 172 ALA A CA 1
ATOM 1401 C C . ALA A 1 172 ? 29.531 -61.438 -26.609 1 91.56 172 ALA A C 1
ATOM 1403 O O . ALA A 1 172 ? 28.875 -61.125 -25.609 1 91.56 172 ALA A O 1
ATOM 1404 N N . GLN A 1 173 ? 30.031 -60.5 -27.453 1 91.81 173 GLN A N 1
ATOM 1405 C CA . GLN A 1 173 ? 29.844 -59.062 -27.25 1 91.81 173 GLN A CA 1
ATOM 1406 C C . GLN A 1 173 ? 28.375 -58.656 -27.391 1 91.81 173 GLN A C 1
ATOM 1408 O O . GLN A 1 173 ? 27.875 -57.875 -26.625 1 91.81 173 GLN A O 1
ATOM 1413 N N . ILE A 1 174 ? 27.719 -59.188 -28.297 1 91.12 174 ILE A N 1
ATOM 1414 C CA . ILE A 1 174 ? 26.328 -58.875 -28.578 1 91.12 174 ILE A CA 1
ATOM 1415 C C . ILE A 1 174 ? 25.453 -59.281 -27.406 1 91.12 174 ILE A C 1
ATOM 1417 O O . ILE A 1 174 ? 24.562 -58.531 -26.984 1 91.12 174 ILE A O 1
ATOM 1421 N N . GLU A 1 175 ? 25.766 -60.469 -26.844 1 91.94 175 GLU A N 1
ATOM 1422 C CA . GLU A 1 175 ? 24.984 -60.938 -25.703 1 91.94 175 GLU A CA 1
ATOM 1423 C C . GLU A 1 175 ? 25.172 -60.062 -24.484 1 91.94 175 GLU A C 1
ATOM 1425 O O . GLU A 1 175 ? 24.188 -59.688 -23.828 1 91.94 175 GLU A O 1
ATOM 1430 N N . LYS A 1 176 ? 26.359 -59.656 -24.219 1 92.88 176 LYS A N 1
ATOM 1431 C CA . LYS A 1 176 ? 26.641 -58.812 -23.078 1 92.88 176 LYS A CA 1
ATOM 1432 C C . LYS A 1 176 ? 26 -57.438 -23.266 1 92.88 176 LYS A C 1
ATOM 1434 O O . LYS A 1 176 ? 25.391 -56.906 -22.344 1 92.88 176 LYS A O 1
ATOM 1439 N N . LYS A 1 177 ? 26.109 -56.906 -24.422 1 92.38 177 LYS A N 1
ATOM 1440 C CA . LYS A 1 177 ? 25.578 -55.562 -24.703 1 92.38 177 LYS A CA 1
ATOM 1441 C C . LYS A 1 177 ? 24.047 -55.594 -24.719 1 92.38 177 LYS A C 1
ATOM 1443 O O . LYS A 1 177 ? 23.406 -54.594 -24.375 1 92.38 177 LYS A O 1
ATOM 1448 N N . ALA A 1 178 ? 23.5 -56.719 -25.047 1 90.44 178 ALA A N 1
ATOM 1449 C CA . ALA A 1 178 ? 22.047 -56.875 -25.047 1 90.44 178 ALA A CA 1
ATOM 1450 C C . ALA A 1 178 ? 21.484 -56.75 -23.625 1 90.44 178 ALA A C 1
ATOM 1452 O O . ALA A 1 178 ? 20.438 -56.156 -23.406 1 90.44 178 ALA A O 1
ATOM 1453 N N . VAL A 1 179 ? 22.219 -57.312 -22.719 1 92.88 179 VAL A N 1
ATOM 1454 C CA . VAL A 1 179 ? 21.828 -57.219 -21.312 1 92.88 179 VAL A CA 1
ATOM 1455 C C . VAL A 1 179 ? 21.891 -55.781 -20.859 1 92.88 179 VAL A C 1
ATOM 1457 O O . VAL A 1 179 ? 20.984 -55.281 -20.188 1 92.88 179 VAL A O 1
ATOM 1460 N N . CYS A 1 180 ? 22.906 -55.031 -21.297 1 92.88 180 CYS A N 1
ATOM 1461 C CA . CYS A 1 180 ? 23.062 -53.625 -20.938 1 92.88 180 CYS A CA 1
ATOM 1462 C C . CYS A 1 180 ? 21.922 -52.781 -21.531 1 92.88 180 CYS A C 1
ATOM 1464 O O . CYS A 1 180 ? 21.406 -51.875 -20.875 1 92.88 180 CYS A O 1
ATOM 1466 N N . TYR A 1 181 ? 21.594 -53.125 -22.672 1 90.75 181 TYR A N 1
ATOM 1467 C CA . TYR A 1 181 ? 20.5 -52.438 -23.328 1 90.75 181 TYR A CA 1
ATOM 1468 C C . TYR A 1 181 ? 19.172 -52.656 -22.609 1 90.75 181 TYR A C 1
ATOM 1470 O O . TYR A 1 181 ? 18.422 -51.719 -22.359 1 90.75 181 TYR A O 1
ATOM 1478 N N . GLN A 1 182 ? 19.016 -53.938 -22.297 1 91.75 182 GLN A N 1
ATOM 1479 C CA . GLN A 1 182 ? 17.781 -54.25 -21.578 1 91.75 182 GLN A CA 1
ATOM 1480 C C . GLN A 1 182 ? 17.703 -53.5 -20.25 1 91.75 182 GLN A C 1
ATOM 1482 O O . GLN A 1 182 ? 16.656 -53 -19.875 1 91.75 182 GLN A O 1
ATOM 1487 N N . MET A 1 183 ? 18.812 -53.312 -19.609 1 94.06 183 MET A N 1
ATOM 1488 C CA . MET A 1 183 ? 18.859 -52.562 -18.359 1 94.06 183 MET A CA 1
ATOM 1489 C C . MET A 1 183 ? 18.578 -51.094 -18.594 1 94.06 183 MET A C 1
ATOM 1491 O O . MET A 1 183 ? 17.906 -50.438 -17.781 1 94.06 183 MET A O 1
ATOM 1495 N N . ALA A 1 184 ? 19.062 -50.531 -19.625 1 91.06 184 ALA A N 1
ATOM 1496 C CA . ALA A 1 184 ? 18.844 -49.125 -19.969 1 91.06 184 ALA A CA 1
ATOM 1497 C C . ALA A 1 184 ? 17.375 -48.875 -20.297 1 91.06 184 ALA A C 1
ATOM 1499 O O . ALA A 1 184 ? 16.828 -47.812 -19.953 1 91.06 184 ALA A O 1
ATOM 1500 N N . VAL A 1 185 ? 16.781 -49.875 -20.969 1 89.19 185 VAL A N 1
ATOM 1501 C CA . VAL A 1 185 ? 15.359 -49.75 -21.297 1 89.19 185 VAL A CA 1
ATOM 1502 C C . VAL A 1 185 ? 14.523 -49.719 -20.016 1 89.19 185 VAL A C 1
ATOM 1504 O O . VAL A 1 185 ? 13.609 -48.906 -19.875 1 89.19 185 VAL A O 1
ATOM 1507 N N . ASP A 1 186 ? 14.906 -50.656 -19.125 1 90.31 186 ASP A N 1
ATOM 1508 C CA . ASP A 1 186 ? 14.195 -50.719 -17.844 1 90.31 186 ASP A CA 1
ATOM 1509 C C . ASP A 1 186 ? 14.32 -49.406 -17.094 1 90.31 186 ASP A C 1
ATOM 1511 O O . ASP A 1 186 ? 13.336 -48.906 -16.547 1 90.31 186 ASP A O 1
ATOM 1515 N N . ASP A 1 187 ? 15.461 -48.875 -17.094 1 92.5 187 ASP A N 1
ATOM 1516 C CA . ASP A 1 187 ? 15.688 -47.594 -16.422 1 92.5 187 ASP A CA 1
ATOM 1517 C C . ASP A 1 187 ? 14.898 -46.469 -17.109 1 92.5 187 ASP A C 1
ATOM 1519 O O . ASP A 1 187 ? 14.32 -45.625 -16.422 1 92.5 187 ASP A O 1
ATOM 1523 N N . PHE A 1 188 ? 14.898 -46.438 -18.359 1 91.62 188 PHE A N 1
ATOM 1524 C CA . PHE A 1 188 ? 14.148 -45.438 -19.125 1 91.62 188 PHE A CA 1
ATOM 1525 C C . PHE A 1 188 ? 12.664 -45.531 -18.812 1 91.62 188 PHE A C 1
ATOM 1527 O O . PHE A 1 188 ? 12 -44.5 -18.625 1 91.62 188 PHE A O 1
ATOM 1534 N N . ASP A 1 189 ? 12.203 -46.75 -18.75 1 88.19 189 ASP A N 1
ATOM 1535 C CA . ASP A 1 189 ? 10.797 -46.969 -18.422 1 88.19 189 ASP A CA 1
ATOM 1536 C C . ASP A 1 189 ? 10.469 -46.406 -17.031 1 88.19 189 ASP A C 1
ATOM 1538 O O . ASP A 1 189 ? 9.438 -45.75 -16.844 1 88.19 189 ASP A O 1
ATOM 1542 N N . VAL A 1 190 ? 11.383 -46.625 -16.141 1 91.88 190 VAL A N 1
ATOM 1543 C CA . VAL A 1 190 ? 11.18 -46.156 -14.773 1 91.88 190 VAL A CA 1
ATOM 1544 C C . VAL A 1 190 ? 11.141 -44.625 -14.766 1 91.88 190 VAL A C 1
ATOM 1546 O O . VAL A 1 190 ? 10.258 -44.031 -14.156 1 91.88 190 VAL A O 1
ATOM 1549 N N . GLN A 1 191 ? 12.094 -44 -15.461 1 93 191 GLN A N 1
ATOM 1550 C CA . GLN A 1 191 ? 12.148 -42.531 -15.5 1 93 191 GLN A CA 1
ATOM 1551 C C . GLN A 1 191 ? 10.945 -41.969 -16.25 1 93 191 GLN A C 1
ATOM 1553 O O . GLN A 1 191 ? 10.438 -40.875 -15.891 1 93 191 GLN A O 1
ATOM 1558 N N . THR A 1 192 ? 10.469 -42.656 -17.234 1 89.44 192 THR A N 1
ATOM 1559 C CA . THR A 1 192 ? 9.297 -42.219 -17.984 1 89.44 192 THR A CA 1
ATOM 1560 C C . THR A 1 192 ? 8.062 -42.188 -17.094 1 89.44 192 THR A C 1
ATOM 1562 O O . THR A 1 192 ? 7.297 -41.219 -17.125 1 89.44 192 THR A O 1
ATOM 1565 N N . GLU A 1 193 ? 7.941 -43.312 -16.391 1 90.75 193 GLU A N 1
ATOM 1566 C CA . GLU A 1 193 ? 6.824 -43.344 -15.453 1 90.75 193 GLU A CA 1
ATOM 1567 C C . GLU A 1 193 ? 6.891 -42.219 -14.438 1 90.75 193 GLU A C 1
ATOM 1569 O O . GLU A 1 193 ? 5.855 -41.656 -14.047 1 90.75 193 GLU A O 1
ATOM 1574 N N . GLY A 1 194 ? 8.062 -41.906 -14.055 1 93.62 194 GLY A N 1
AT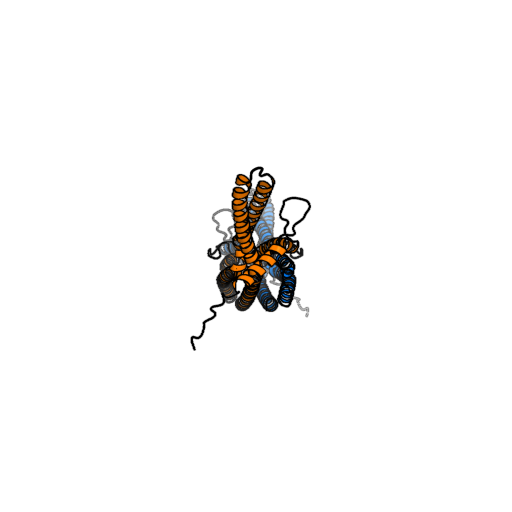OM 1575 C CA . GLY A 1 194 ? 8.258 -40.781 -13.148 1 93.62 194 GLY A CA 1
ATOM 1576 C C . GLY A 1 194 ? 7.762 -39.469 -13.711 1 93.62 194 GLY A C 1
ATOM 1577 O O . GLY A 1 194 ? 7.086 -38.688 -13.023 1 93.62 194 GLY A O 1
ATOM 1578 N N . VAL A 1 195 ? 8.047 -39.188 -14.938 1 93.88 195 VAL A N 1
ATOM 1579 C CA . VAL A 1 195 ? 7.633 -37.938 -15.578 1 93.88 195 VAL A CA 1
ATOM 1580 C C . VAL A 1 195 ? 6.117 -37.906 -15.766 1 93.88 195 VAL A C 1
ATOM 1582 O O . VAL A 1 195 ? 5.461 -36.906 -15.531 1 93.88 195 VAL A O 1
ATOM 1585 N N . ILE A 1 196 ? 5.539 -39.062 -16.141 1 90.62 196 ILE A N 1
ATOM 1586 C CA . ILE A 1 196 ? 4.105 -39.156 -16.375 1 90.62 196 ILE A CA 1
ATOM 1587 C C . ILE A 1 196 ? 3.34 -38.875 -15.086 1 90.62 196 ILE A C 1
ATOM 1589 O O . ILE A 1 196 ? 2.275 -38.25 -15.117 1 90.62 196 ILE A O 1
ATOM 1593 N N . LYS A 1 197 ? 3.938 -39.344 -14.008 1 93.62 197 LYS A N 1
ATOM 1594 C CA . LYS A 1 197 ? 3.305 -39.094 -12.719 1 93.62 197 LYS A CA 1
ATOM 1595 C C . LYS A 1 197 ? 3.166 -37.594 -12.477 1 93.62 197 LYS A C 1
ATOM 1597 O O . LYS A 1 197 ? 2.174 -37.125 -11.898 1 93.62 197 LYS A O 1
ATOM 1602 N N . TRP A 1 198 ? 4.125 -36.812 -12.906 1 94.69 198 TRP A N 1
ATOM 1603 C CA . TRP A 1 198 ? 4.062 -35.375 -12.75 1 94.69 198 TRP A CA 1
ATOM 1604 C C . TRP A 1 198 ? 2.984 -34.781 -13.648 1 94.69 198 TRP A C 1
ATOM 1606 O O . TRP A 1 198 ? 2.234 -33.906 -13.219 1 94.69 198 TRP A O 1
ATOM 1616 N N . PHE A 1 199 ? 2.871 -35.25 -14.844 1 93.31 199 PHE A N 1
ATOM 1617 C CA . PHE A 1 199 ? 1.84 -34.781 -15.75 1 93.31 199 PHE A CA 1
ATOM 1618 C C . PHE A 1 199 ? 0.45 -35.062 -15.188 1 93.31 199 PHE A C 1
ATOM 1620 O O . PHE A 1 199 ? -0.42 -34.188 -15.211 1 93.31 199 PHE A O 1
ATOM 1627 N N . ASP A 1 200 ? 0.33 -36.25 -14.633 1 92.69 200 ASP A N 1
ATOM 1628 C CA . ASP A 1 200 ? -0.966 -36.656 -14.117 1 92.69 200 ASP A CA 1
ATOM 1629 C C . ASP A 1 200 ? -1.349 -35.875 -12.867 1 92.69 200 ASP A C 1
ATOM 1631 O O . ASP A 1 200 ? -2.533 -35.719 -12.57 1 92.69 200 ASP A O 1
ATOM 1635 N N . ALA A 1 201 ? -0.379 -35.375 -12.141 1 95.81 201 ALA A N 1
ATOM 1636 C CA . ALA A 1 201 ? -0.618 -34.688 -10.883 1 95.81 201 ALA A CA 1
ATOM 1637 C C . ALA A 1 201 ? -0.963 -33.219 -11.125 1 95.81 201 ALA A C 1
ATOM 1639 O O . ALA A 1 201 ? -1.488 -32.531 -10.234 1 95.81 201 ALA A O 1
ATOM 1640 N N . LEU A 1 202 ? -0.661 -32.688 -12.312 1 96.06 202 LEU A N 1
ATOM 1641 C CA . LEU A 1 202 ? -0.737 -31.266 -12.578 1 96.06 202 LEU A CA 1
ATOM 1642 C C . LEU A 1 202 ? -2.164 -30.766 -12.398 1 96.06 202 LEU A C 1
ATOM 1644 O O . LEU A 1 202 ? -2.379 -29.703 -11.789 1 96.06 202 LEU A O 1
ATOM 1648 N N . PRO A 1 203 ? -3.178 -31.516 -12.859 1 95.38 203 PRO A N 1
ATOM 1649 C CA . PRO A 1 203 ? -4.543 -31.016 -12.68 1 95.38 203 PRO A CA 1
ATOM 1650 C C . PRO A 1 203 ? -4.918 -30.844 -11.203 1 95.38 203 PRO A C 1
ATOM 1652 O O . PRO A 1 203 ? -5.594 -29.875 -10.844 1 95.38 203 PRO A O 1
ATOM 1655 N N . LYS A 1 204 ? -4.484 -31.766 -10.43 1 96.19 204 LYS A N 1
ATOM 1656 C CA . LYS A 1 204 ? -4.742 -31.641 -9 1 96.19 204 LYS A CA 1
ATOM 1657 C C . LYS A 1 204 ? -4.004 -30.453 -8.406 1 96.19 204 LYS A C 1
ATOM 1659 O O . LYS A 1 204 ? -4.559 -29.719 -7.574 1 96.19 204 LYS A O 1
ATOM 1664 N N . LEU A 1 205 ? -2.793 -30.25 -8.773 1 97.31 205 LEU A N 1
ATOM 1665 C CA . LEU A 1 205 ? -2.014 -29.094 -8.336 1 97.31 205 LEU A CA 1
ATOM 1666 C C . LEU A 1 205 ? -2.688 -27.781 -8.75 1 97.31 205 LEU A C 1
ATOM 1668 O O . LEU A 1 205 ? -2.805 -26.859 -7.949 1 97.31 205 LEU A O 1
ATOM 1672 N N . LYS A 1 206 ? -3.141 -27.797 -9.938 1 97.56 206 LYS A N 1
ATOM 1673 C CA . LYS A 1 206 ? -3.816 -26.609 -10.461 1 97.56 206 LYS A CA 1
ATOM 1674 C C . LYS A 1 206 ? -5.074 -26.297 -9.656 1 97.56 206 LYS A C 1
ATOM 1676 O O . LYS A 1 206 ? -5.375 -25.125 -9.391 1 97.56 206 LYS A O 1
ATOM 1681 N N . ALA A 1 207 ? -5.797 -27.297 -9.297 1 96.94 207 ALA A N 1
ATOM 1682 C CA . ALA A 1 207 ? -7 -27.109 -8.484 1 96.94 207 ALA A CA 1
ATOM 1683 C C . ALA A 1 207 ? -6.66 -26.5 -7.129 1 96.94 207 ALA A C 1
ATOM 1685 O O . ALA A 1 207 ? -7.352 -25.609 -6.648 1 96.94 207 ALA A O 1
ATOM 1686 N N . ALA A 1 208 ? -5.617 -26.984 -6.555 1 97.69 208 ALA A N 1
ATOM 1687 C CA . ALA A 1 208 ? -5.16 -26.453 -5.277 1 97.69 208 ALA A CA 1
ATOM 1688 C C . ALA A 1 208 ? -4.734 -25 -5.414 1 97.69 208 ALA A C 1
ATOM 1690 O O . ALA A 1 208 ? -5.023 -24.172 -4.543 1 97.69 208 ALA A O 1
ATOM 1691 N N . HIS A 1 209 ? -4.043 -24.719 -6.508 1 98.31 209 HIS A N 1
ATOM 1692 C CA . HIS A 1 209 ? -3.605 -23.359 -6.77 1 98.31 209 HIS A CA 1
ATOM 1693 C C . HIS A 1 209 ? -4.797 -22.422 -6.922 1 98.31 209 HIS A C 1
ATOM 1695 O O . HIS A 1 209 ? -4.801 -21.312 -6.363 1 98.31 209 HIS A O 1
ATOM 1701 N N . ASN A 1 210 ? -5.754 -22.875 -7.645 1 96.75 210 ASN A N 1
ATOM 1702 C CA . ASN A 1 210 ? -6.961 -22.078 -7.82 1 96.75 210 ASN A CA 1
ATOM 1703 C C . ASN A 1 210 ? -7.676 -21.844 -6.492 1 96.75 210 ASN A C 1
ATOM 1705 O O . ASN A 1 210 ? -8.18 -20.75 -6.238 1 96.75 210 ASN A O 1
ATOM 1709 N N . ASN A 1 211 ? -7.695 -22.859 -5.676 1 96.88 211 ASN A N 1
ATOM 1710 C CA . ASN A 1 211 ? -8.312 -22.703 -4.359 1 96.88 211 ASN A CA 1
ATOM 1711 C C . ASN A 1 211 ? -7.57 -21.688 -3.506 1 96.88 211 ASN A C 1
ATOM 1713 O O . ASN A 1 211 ? -8.195 -20.938 -2.748 1 96.88 211 ASN A O 1
ATOM 1717 N N . ASP A 1 212 ? -6.242 -21.641 -3.584 1 98 212 ASP A N 1
ATOM 1718 C CA . ASP A 1 212 ? -5.461 -20.625 -2.885 1 98 212 ASP A CA 1
ATOM 1719 C C . ASP A 1 212 ? -5.926 -19.219 -3.262 1 98 212 ASP A C 1
ATOM 1721 O O . ASP A 1 212 ? -6.094 -18.359 -2.393 1 98 212 ASP A O 1
ATOM 1725 N N . ILE A 1 213 ? -6.191 -19.016 -4.504 1 96.5 213 ILE A N 1
ATOM 1726 C CA . ILE A 1 213 ? -6.578 -17.703 -5.012 1 96.5 213 ILE A CA 1
ATOM 1727 C C . ILE A 1 213 ? -7.953 -17.312 -4.465 1 96.5 213 ILE A C 1
ATOM 1729 O O . ILE A 1 213 ? -8.148 -16.203 -3.969 1 96.5 213 ILE A O 1
ATOM 1733 N N . ILE A 1 214 ? -8.852 -18.297 -4.5 1 94.31 214 ILE A N 1
ATOM 1734 C CA . ILE A 1 214 ? -10.211 -18.047 -4.035 1 94.31 214 ILE A CA 1
ATOM 1735 C C . ILE A 1 214 ? -10.195 -17.703 -2.547 1 94.31 214 ILE A C 1
ATOM 1737 O O . ILE A 1 214 ? -10.828 -16.734 -2.121 1 94.31 214 ILE A O 1
ATOM 1741 N N . GLN A 1 215 ? -9.453 -18.438 -1.841 1 95.94 215 GLN A N 1
ATOM 1742 C CA . GLN A 1 215 ? -9.383 -18.219 -0.401 1 95.94 215 GLN A CA 1
ATOM 1743 C C . GLN A 1 215 ? -8.703 -16.891 -0.079 1 95.94 215 GLN A C 1
ATOM 1745 O O . GLN A 1 215 ? -9.148 -16.156 0.81 1 95.94 215 GLN A O 1
ATOM 1750 N N . LEU A 1 216 ? -7.633 -16.594 -0.8 1 96.06 216 LEU A N 1
ATOM 1751 C CA . LEU A 1 216 ? -6.918 -15.344 -0.579 1 96.06 216 LEU A CA 1
ATOM 1752 C C . LEU A 1 216 ? -7.832 -14.148 -0.81 1 96.06 216 LEU A C 1
ATOM 1754 O O . LEU A 1 216 ? -7.891 -13.234 0.019 1 96.06 216 LEU A O 1
ATOM 1758 N N . LEU A 1 217 ? -8.531 -14.156 -1.864 1 93.12 217 LEU A N 1
ATOM 1759 C CA . LEU A 1 217 ? -9.422 -13.055 -2.197 1 93.12 217 LEU A CA 1
ATOM 1760 C C . LEU A 1 217 ? -10.594 -12.984 -1.22 1 93.12 217 LEU A C 1
ATOM 1762 O O . LEU A 1 217 ? -11.062 -11.891 -0.888 1 93.12 217 LEU A O 1
ATOM 1766 N N . GLY A 1 218 ? -11.023 -14.203 -0.782 1 92.56 218 GLY A N 1
ATOM 1767 C CA . GLY A 1 218 ? -12.047 -14.227 0.25 1 92.56 218 GLY A CA 1
ATOM 1768 C C . GLY A 1 218 ? -11.602 -13.578 1.546 1 92.56 218 GLY A C 1
ATOM 1769 O O . GLY A 1 218 ? -12.352 -12.812 2.15 1 92.56 218 GLY A O 1
ATOM 1770 N N . LYS A 1 219 ? -10.453 -13.852 1.911 1 93.31 219 LYS A N 1
ATOM 1771 C CA . LYS A 1 219 ? -9.898 -13.258 3.123 1 93.31 219 LYS A CA 1
ATOM 1772 C C . LYS A 1 219 ? -9.703 -11.75 2.959 1 93.31 219 LYS A C 1
ATOM 1774 O O . LYS A 1 219 ? -9.898 -10.984 3.906 1 93.31 219 LYS A O 1
ATOM 1779 N N . HIS A 1 220 ? -9.336 -11.344 1.764 1 92.44 220 HIS A N 1
ATOM 1780 C CA . HIS A 1 220 ? -9.172 -9.914 1.505 1 92.44 220 HIS A CA 1
ATOM 1781 C C . HIS A 1 220 ? -10.516 -9.195 1.538 1 92.44 220 HIS A C 1
ATOM 1783 O O . HIS A 1 220 ? -10.586 -8.031 1.938 1 92.44 220 HIS A O 1
ATOM 1789 N N . CYS A 1 221 ? -11.508 -9.883 1.142 1 91.5 221 CYS A N 1
ATOM 1790 C CA . CYS A 1 221 ? -12.859 -9.352 1.254 1 91.5 221 CYS A CA 1
ATOM 1791 C C . CYS A 1 221 ? -13.234 -9.102 2.711 1 91.5 221 CYS A C 1
ATOM 1793 O O . CYS A 1 221 ? -13.758 -8.039 3.051 1 91.5 221 CYS A O 1
ATOM 1795 N N . ILE A 1 222 ? -12.891 -10.023 3.516 1 91.25 222 ILE A N 1
ATOM 1796 C CA . ILE A 1 222 ? -13.172 -9.914 4.941 1 91.25 222 ILE A CA 1
ATOM 1797 C C . ILE A 1 222 ? -12.359 -8.766 5.543 1 91.25 222 ILE A C 1
ATOM 1799 O O . ILE A 1 222 ? -12.867 -8.016 6.383 1 91.25 222 ILE A O 1
ATOM 1803 N N . TYR A 1 223 ? -11.164 -8.625 5.066 1 92.62 223 TYR A N 1
ATOM 1804 C CA . TYR A 1 223 ? -10.32 -7.52 5.512 1 92.62 223 TYR A CA 1
ATOM 1805 C C . TYR A 1 223 ? -10.992 -6.18 5.246 1 92.62 223 TYR A C 1
ATOM 1807 O O . TYR A 1 223 ? -11.055 -5.324 6.133 1 92.62 223 TYR A O 1
ATOM 1815 N N . HIS A 1 224 ? -11.5 -6.012 4.117 1 92.25 224 HIS A N 1
ATOM 1816 C CA . HIS A 1 224 ? -12.141 -4.746 3.766 1 92.25 224 HIS A CA 1
ATOM 1817 C C . HIS A 1 224 ? -13.414 -4.531 4.582 1 92.25 224 HIS A C 1
ATOM 1819 O O . HIS A 1 224 ? -13.75 -3.395 4.926 1 92.25 224 HIS A O 1
ATOM 1825 N N . ARG A 1 225 ? -14.055 -5.582 4.891 1 90.5 225 ARG A N 1
ATOM 1826 C CA . ARG A 1 225 ? -15.219 -5.473 5.762 1 90.5 225 ARG A CA 1
ATOM 1827 C C . ARG A 1 225 ? -14.82 -4.965 7.145 1 90.5 225 ARG A C 1
ATOM 1829 O O . ARG A 1 225 ? -15.484 -4.082 7.699 1 90.5 225 ARG A O 1
ATOM 1836 N N . HIS A 1 226 ? -13.727 -5.508 7.645 1 89.88 226 HIS A N 1
ATOM 1837 C CA . HIS A 1 226 ? -13.234 -5.078 8.945 1 89.88 226 HIS A CA 1
ATOM 1838 C C . HIS A 1 226 ? -12.781 -3.623 8.914 1 89.88 226 HIS A C 1
ATOM 1840 O O . HIS A 1 226 ? -13.109 -2.844 9.812 1 89.88 226 HIS A O 1
ATOM 1846 N N . MET A 1 227 ? -12.086 -3.299 7.844 1 90.81 227 MET A N 1
ATOM 1847 C CA . MET A 1 227 ? -11.57 -1.937 7.734 1 90.81 227 MET A CA 1
ATOM 1848 C C . MET A 1 227 ? -12.711 -0.935 7.598 1 90.81 227 MET A C 1
ATOM 1850 O O . MET A 1 227 ? -12.641 0.17 8.141 1 90.81 227 MET A O 1
ATOM 1854 N N . HIS A 1 228 ? -13.727 -1.36 6.938 1 89.31 228 HIS A N 1
ATOM 1855 C CA . HIS A 1 228 ? -14.914 -0.511 6.828 1 89.31 228 HIS A CA 1
ATOM 1856 C C . HIS A 1 228 ? -15.523 -0.243 8.195 1 89.31 228 HIS A C 1
ATOM 1858 O O . HIS A 1 228 ? -15.898 0.891 8.5 1 89.31 228 HIS A O 1
ATOM 1864 N N . ALA A 1 229 ? -15.531 -1.227 9.016 1 83.81 229 ALA A N 1
ATOM 1865 C CA . ALA A 1 229 ? -16.125 -1.103 10.352 1 83.81 229 ALA A CA 1
ATOM 1866 C C . ALA A 1 229 ? -15.266 -0.213 11.25 1 83.81 229 ALA A C 1
ATOM 1868 O O . ALA A 1 229 ? -15.797 0.541 12.07 1 83.81 229 ALA A O 1
ATOM 1869 N N . TYR A 1 230 ? -13.984 -0.268 10.992 1 81.44 230 TYR A N 1
ATOM 1870 C CA . TYR A 1 230 ? -13.055 0.48 11.836 1 81.44 230 TYR A CA 1
ATOM 1871 C C . TYR A 1 230 ? -13.109 1.97 11.516 1 81.44 230 TYR A C 1
ATOM 1873 O O . TYR A 1 230 ? -12.984 2.809 12.406 1 81.44 230 TYR A O 1
ATOM 1881 N N . TYR A 1 231 ? -13.32 2.34 10.32 1 80.88 231 TYR A N 1
ATOM 1882 C CA . TYR A 1 231 ? -13.273 3.74 9.906 1 80.88 231 TYR A CA 1
ATOM 1883 C C . TYR A 1 231 ? -14.641 4.395 10.062 1 80.88 231 TYR A C 1
ATOM 1885 O O . TYR A 1 231 ? -14.773 5.617 9.945 1 80.88 231 TYR A O 1
ATOM 1893 N N . LYS A 1 232 ? -15.633 3.57 10.344 1 74.94 232 LYS A N 1
ATOM 1894 C CA . LYS A 1 232 ? -16.969 4.129 10.539 1 74.94 232 LYS A CA 1
ATOM 1895 C C . LYS A 1 232 ? -17.062 4.879 11.859 1 74.94 232 LYS A C 1
ATOM 1897 O O . LYS A 1 232 ? -16.484 4.445 12.867 1 74.94 232 LYS A O 1
ATOM 1902 N N . MET B 1 1 ? -37.406 76.312 18.75 1 28.53 1 MET B N 1
ATOM 1903 C CA . MET B 1 1 ? -36.438 75.688 19.672 1 28.53 1 MET B CA 1
ATOM 1904 C C . MET B 1 1 ? -35.5 74.812 18.922 1 28.53 1 MET B C 1
ATOM 1906 O O . MET B 1 1 ? -35.906 73.812 18.328 1 28.53 1 MET B O 1
ATOM 1910 N N . ALA B 1 2 ? -34.344 75.375 18.312 1 28.38 2 ALA B N 1
ATOM 1911 C CA . ALA B 1 2 ? -33.25 74.875 17.484 1 28.38 2 ALA B CA 1
ATOM 1912 C C . ALA B 1 2 ? -32.469 73.75 18.188 1 28.38 2 ALA B C 1
ATOM 1914 O O . ALA B 1 2 ? -32.031 73.938 19.312 1 28.38 2 ALA B O 1
ATOM 1915 N N . ALA B 1 3 ? -32.844 72.5 17.891 1 30.23 3 ALA B N 1
ATOM 1916 C CA . ALA B 1 3 ? -32.312 71.25 18.312 1 30.23 3 ALA B CA 1
ATOM 1917 C C . ALA B 1 3 ? -30.781 71.188 18.156 1 30.23 3 ALA B C 1
ATOM 1919 O O . ALA B 1 3 ? -30.281 71.312 17.031 1 30.23 3 ALA B O 1
ATOM 1920 N N . SER B 1 4 ? -30.141 71.875 19.047 1 26.7 4 SER B N 1
ATOM 1921 C CA . SER B 1 4 ? -28.672 71.812 19.078 1 26.7 4 SER B CA 1
ATOM 1922 C C . SER B 1 4 ? -28.141 70.438 18.938 1 26.7 4 SER B C 1
ATOM 1924 O O . SER B 1 4 ? -28.438 69.562 19.75 1 26.7 4 SER B O 1
ATOM 1926 N N . GLU B 1 5 ? -28.047 69.938 17.75 1 27.97 5 GLU B N 1
ATOM 1927 C CA . GLU B 1 5 ? -27.5 68.625 17.422 1 27.97 5 GLU B CA 1
ATOM 1928 C C . GLU B 1 5 ? -26.078 68.438 17.953 1 27.97 5 GLU B C 1
ATOM 1930 O O . GLU B 1 5 ? -25.156 69.188 17.531 1 27.97 5 GLU B O 1
ATOM 1935 N N . ARG B 1 6 ? -25.906 68.125 19.25 1 31.73 6 ARG B N 1
ATOM 1936 C CA . ARG B 1 6 ? -24.656 67.75 19.906 1 31.73 6 ARG B CA 1
ATOM 1937 C C . ARG B 1 6 ? -23.984 66.625 19.141 1 31.73 6 ARG B C 1
ATOM 1939 O O . ARG B 1 6 ? -24.422 65.438 19.203 1 31.73 6 ARG B O 1
ATOM 1946 N N . ASN B 1 7 ? -23.641 66.938 17.922 1 30.41 7 ASN B N 1
ATOM 1947 C CA . ASN B 1 7 ? -22.75 65.938 17.25 1 30.41 7 ASN B CA 1
ATOM 1948 C C . ASN B 1 7 ? -21.547 65.625 18.109 1 30.41 7 ASN B C 1
ATOM 1950 O O . ASN B 1 7 ? -20.594 66.375 18.219 1 30.41 7 ASN B O 1
ATOM 1954 N N . GLY B 1 8 ? -21.719 65.125 19.312 1 32.72 8 GLY B N 1
ATOM 1955 C CA . GLY B 1 8 ? -20.594 64.688 20.109 1 32.72 8 GLY B CA 1
ATOM 1956 C C . GLY B 1 8 ? -19.734 63.656 19.391 1 32.72 8 GLY B C 1
ATOM 1957 O O . GLY B 1 8 ? -20.203 62.938 18.531 1 32.72 8 GLY B O 1
ATOM 1958 N N . PRO B 1 9 ? -18.422 64 19.094 1 36.53 9 PRO B N 1
ATOM 1959 C CA . PRO B 1 9 ? -17.469 63.094 18.438 1 36.53 9 PRO B CA 1
ATOM 1960 C C . PRO B 1 9 ? -17.484 61.688 19.031 1 36.53 9 PRO B C 1
ATOM 1962 O O . PRO B 1 9 ? -17.656 61.531 20.234 1 36.53 9 PRO B O 1
ATOM 1965 N N . SER B 1 10 ? -18.078 60.688 18.422 1 35.66 10 SER B N 1
ATOM 1966 C CA . SER B 1 10 ? -18.203 59.25 18.688 1 35.66 10 SER B CA 1
ATOM 1967 C C . SER B 1 10 ? -16.859 58.656 19.109 1 35.66 10 SER B C 1
ATOM 1969 O O . SER B 1 10 ? -15.852 58.812 18.422 1 35.66 10 SER B O 1
ATOM 1971 N N . SER B 1 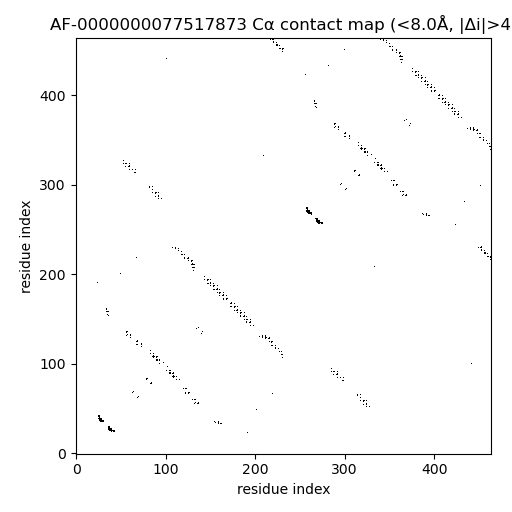11 ? -16.609 58.281 20.422 1 36.25 11 SER B N 1
ATOM 1972 C CA . SER B 1 11 ? -15.664 57.531 21.234 1 36.25 11 SER B CA 1
ATOM 1973 C C . SER B 1 11 ? -15.344 56.156 20.594 1 36.25 11 SER B C 1
ATOM 1975 O O . SER B 1 11 ? -14.805 55.281 21.25 1 36.25 11 SER B O 1
ATOM 1977 N N . SER B 1 12 ? -15.773 55.938 19.422 1 40.66 12 SER B N 1
ATOM 1978 C CA . SER B 1 12 ? -15.461 54.594 18.906 1 40.66 12 SER B CA 1
ATOM 1979 C C . SER B 1 12 ? -13.961 54.406 18.703 1 40.66 12 SER B C 1
ATOM 1981 O O . SER B 1 12 ? -13.477 53.281 18.562 1 40.66 12 SER B O 1
ATOM 1983 N N . SER B 1 13 ? -13.188 55.469 18.609 1 42.5 13 SER B N 1
ATOM 1984 C CA . SER B 1 13 ? -11.758 55.344 18.344 1 42.5 13 SER B CA 1
ATOM 1985 C C . SER B 1 13 ? -11.016 54.844 19.578 1 42.5 13 SER B C 1
ATOM 1987 O O . SER B 1 13 ? -9.961 54.219 19.469 1 42.5 13 SER B O 1
ATOM 1989 N N . THR B 1 14 ? -11.508 55 20.781 1 45.72 14 THR B N 1
ATOM 1990 C CA . THR B 1 14 ? -10.812 54.625 22.016 1 45.72 14 THR B CA 1
ATOM 1991 C C . THR B 1 14 ? -10.797 53.125 22.188 1 45.72 14 THR B C 1
ATOM 1993 O O . THR B 1 14 ? -9.836 52.562 22.719 1 45.72 14 THR B O 1
ATOM 1996 N N . THR B 1 15 ? -11.836 52.406 21.781 1 46.94 15 THR B N 1
ATOM 1997 C CA . THR B 1 15 ? -11.898 50.969 22.016 1 46.94 15 THR B CA 1
ATOM 1998 C C . THR B 1 15 ? -10.891 50.219 21.141 1 46.94 15 THR B C 1
ATOM 2000 O O . THR B 1 15 ? -10.281 49.25 21.562 1 46.94 15 THR B O 1
ATOM 2003 N N . ALA B 1 16 ? -10.766 50.688 19.984 1 50.53 16 ALA B N 1
ATOM 2004 C CA . ALA B 1 16 ? -9.758 50.094 19.109 1 50.53 16 ALA B CA 1
ATOM 2005 C C . ALA B 1 16 ? -8.352 50.406 19.625 1 50.53 16 ALA B C 1
ATOM 2007 O O . ALA B 1 16 ? -7.473 49.531 19.594 1 50.53 16 ALA B O 1
ATOM 2008 N N . GLU B 1 17 ? -8.117 51.531 20.125 1 48.62 17 GLU B N 1
ATOM 2009 C CA . GLU B 1 17 ? -6.832 51.906 20.719 1 48.62 17 GLU B CA 1
ATOM 2010 C C . GLU B 1 17 ? -6.57 51.156 22.016 1 48.62 17 GLU B C 1
ATOM 2012 O O . GLU B 1 17 ? -5.449 50.688 22.25 1 48.62 17 GLU B O 1
ATOM 2017 N N . GLY B 1 18 ? -7.516 51.031 22.875 1 48.59 18 GLY B N 1
ATOM 2018 C CA . GLY B 1 18 ? -7.352 50.219 24.078 1 48.59 18 GLY B CA 1
ATOM 2019 C C . GLY B 1 18 ? -7.043 48.781 23.797 1 48.59 18 GLY B C 1
ATOM 2020 O O . GLY B 1 18 ? -6.191 48.156 24.453 1 48.59 18 GLY B O 1
ATOM 2021 N N . ALA B 1 19 ? -7.777 48.188 22.922 1 52.75 19 ALA B N 1
ATOM 2022 C CA . ALA B 1 19 ? -7.531 46.781 22.562 1 52.75 19 ALA B CA 1
ATOM 2023 C C . ALA B 1 19 ? -6.156 46.625 21.922 1 52.75 19 ALA B C 1
ATOM 2025 O O . ALA B 1 19 ? -5.461 45.625 22.188 1 52.75 19 ALA B O 1
ATOM 2026 N N . ARG B 1 20 ? -5.836 47.625 21.141 1 52.38 20 ARG B N 1
ATOM 2027 C CA . ARG B 1 20 ? -4.484 47.688 20.594 1 52.38 20 ARG B CA 1
ATOM 2028 C C . ARG B 1 20 ? -3.449 47.844 21.703 1 52.38 20 ARG B C 1
ATOM 2030 O O . ARG B 1 20 ? -2.404 47.188 21.672 1 52.38 20 ARG B O 1
ATOM 2037 N N . PHE B 1 21 ? -3.621 48.875 22.594 1 51.09 21 PHE B N 1
ATOM 2038 C CA . PHE B 1 21 ? -2.707 49.062 23.703 1 51.09 21 PHE B CA 1
ATOM 2039 C C . PHE B 1 21 ? -2.611 47.812 24.562 1 51.09 21 PHE B C 1
ATOM 2041 O O . PHE B 1 21 ? -1.517 47.406 24.969 1 51.09 21 PHE B O 1
ATOM 2048 N N . PHE B 1 22 ? -3.709 47.125 24.875 1 50.81 22 PHE B N 1
ATOM 2049 C CA . PHE B 1 22 ? -3.666 45.906 25.672 1 50.81 22 PHE B CA 1
ATOM 2050 C C . PHE B 1 22 ? -2.924 44.812 24.938 1 50.81 22 PHE B C 1
ATOM 2052 O O . PHE B 1 22 ? -2.135 44.062 25.531 1 50.81 22 PHE B O 1
ATOM 2059 N N . LYS B 1 23 ? -3.107 44.688 23.719 1 55.69 23 LYS B N 1
ATOM 2060 C CA . LYS B 1 23 ? -2.4 43.719 22.875 1 55.69 23 LYS B CA 1
ATOM 2061 C C . LYS B 1 23 ? -0.903 44.031 22.844 1 55.69 23 LYS B C 1
ATOM 2063 O O . LYS B 1 23 ? -0.084 43.094 22.953 1 55.69 23 LYS B O 1
ATOM 2068 N N . PHE B 1 24 ? -0.597 45.375 22.656 1 53.09 24 PHE B N 1
ATOM 2069 C CA . PHE B 1 24 ? 0.789 45.844 22.719 1 53.09 24 PHE B CA 1
ATOM 2070 C C . PHE B 1 24 ? 1.375 45.594 24.109 1 53.09 24 PHE B C 1
ATOM 2072 O O . PHE B 1 24 ? 2.504 45.125 24.234 1 53.09 24 PHE B O 1
ATOM 2079 N N . SER B 1 25 ? 0.64 46.062 25.125 1 52.94 25 SER B N 1
ATOM 2080 C CA . SER B 1 25 ? 1.109 45.875 26.5 1 52.94 25 SER B CA 1
ATOM 2081 C C . SER B 1 25 ? 1.334 44.406 26.812 1 52.94 25 SER B C 1
ATOM 2083 O O . SER B 1 25 ? 2.266 44.062 27.547 1 52.94 25 SER B O 1
ATOM 2085 N N . PHE B 1 26 ? 0.569 43.594 26.281 1 53.03 26 PHE B N 1
ATOM 2086 C CA . PHE B 1 26 ? 0.661 42.156 26.469 1 53.03 26 PHE B CA 1
ATOM 2087 C C . PHE B 1 26 ? 1.897 41.594 25.781 1 53.03 26 PHE B C 1
ATOM 2089 O O . PHE B 1 26 ? 2.453 40.562 26.219 1 53.03 26 PHE B O 1
ATOM 2096 N N . LEU B 1 27 ? 2.246 42.188 24.719 1 54.34 27 LEU B N 1
ATOM 2097 C CA . LEU B 1 27 ? 3.418 41.75 23.969 1 54.34 27 LEU B CA 1
ATOM 2098 C C . LEU B 1 27 ? 4.695 42.344 24.562 1 54.34 27 LEU B C 1
ATOM 2100 O O . LEU B 1 27 ? 5.766 41.719 24.469 1 54.34 27 LEU B O 1
ATOM 2104 N N . MET B 1 28 ? 4.672 43.625 25.125 1 53.81 28 MET B N 1
ATOM 2105 C CA . MET B 1 28 ? 5.922 44.312 25.391 1 53.81 28 MET B CA 1
ATOM 2106 C C . MET B 1 28 ? 6.125 44.531 26.891 1 53.81 28 MET B C 1
ATOM 2108 O O . MET B 1 28 ? 5.227 45 27.594 1 53.81 28 MET B O 1
ATOM 2112 N N . ALA B 1 29 ? 6.582 43.531 27.656 1 50.28 29 ALA B N 1
ATOM 2113 C CA . ALA B 1 29 ? 7.047 43.875 29 1 50.28 29 ALA B CA 1
ATOM 2114 C C . ALA B 1 29 ? 8.273 44.781 28.922 1 50.28 29 ALA B C 1
ATOM 2116 O O . ALA B 1 29 ? 9.188 44.562 28.125 1 50.28 29 ALA B O 1
ATOM 2117 N N . LYS B 1 30 ? 8.094 46.062 29.344 1 45.88 30 LYS B N 1
ATOM 2118 C CA . LYS B 1 30 ? 9.156 47.062 29.531 1 45.88 30 LYS B CA 1
ATOM 2119 C C . LYS B 1 30 ? 10.328 46.438 30.297 1 45.88 30 LYS B C 1
ATOM 2121 O O . LYS B 1 30 ? 10.266 46.281 31.516 1 45.88 30 LYS B O 1
ATOM 2126 N N . LYS B 1 31 ? 10.945 45.469 30.016 1 46.88 31 LYS B N 1
ATOM 2127 C CA . LYS B 1 31 ? 12.086 45.25 30.906 1 46.88 31 LYS B CA 1
ATOM 2128 C C . LYS B 1 31 ? 12.906 46.531 31.062 1 46.88 31 LYS B C 1
ATOM 2130 O O . LYS B 1 31 ? 13.25 47.188 30.078 1 46.88 31 LYS B O 1
ATOM 2135 N N . THR B 1 32 ? 12.883 47.125 32.188 1 39.31 32 THR B N 1
ATOM 2136 C CA . THR B 1 32 ? 13.695 48.156 32.781 1 39.31 32 THR B CA 1
ATOM 2137 C C . THR B 1 32 ? 15.172 47.969 32.469 1 39.31 32 THR B C 1
ATOM 2139 O O . THR B 1 32 ? 15.977 48.875 32.594 1 39.31 32 THR B O 1
ATOM 2142 N N . ASP B 1 33 ? 15.789 46.781 32.781 1 44.66 33 ASP B N 1
ATOM 2143 C CA . ASP B 1 33 ? 17.172 47.219 32.875 1 44.66 33 ASP B CA 1
ATOM 2144 C C . ASP B 1 33 ? 17.656 47.812 31.547 1 44.66 33 ASP B C 1
ATOM 2146 O O . ASP B 1 33 ? 18.562 48.656 31.516 1 44.66 33 ASP B O 1
ATOM 2150 N N . GLY B 1 34 ? 17.781 47 30.266 1 50.41 34 GLY B N 1
ATOM 2151 C CA . GLY B 1 34 ? 18.281 47.438 28.969 1 50.41 34 GLY B CA 1
ATOM 2152 C C . GLY B 1 34 ? 17.172 47.844 28.016 1 50.41 34 GLY B C 1
ATOM 2153 O O . GLY B 1 34 ? 15.992 47.781 28.359 1 50.41 34 GLY B O 1
ATOM 2154 N N . GLU B 1 35 ? 17.359 48.812 26.797 1 59.19 35 GLU B N 1
ATOM 2155 C CA . GLU B 1 35 ? 16.672 49.562 25.75 1 59.19 35 GLU B CA 1
ATOM 2156 C C . GLU B 1 35 ? 15.945 48.625 24.797 1 59.19 35 GLU B C 1
ATOM 2158 O O . GLU B 1 35 ? 15.297 49.062 23.859 1 59.19 35 GLU B O 1
ATOM 2163 N N . GLN B 1 36 ? 15.906 47.281 25.125 1 69 36 GLN B N 1
ATOM 2164 C CA . GLN B 1 36 ? 15.305 46.438 24.109 1 69 36 GLN B CA 1
ATOM 2165 C C . GLN B 1 36 ? 13.898 46 24.516 1 69 36 GLN B C 1
ATOM 2167 O O . GLN B 1 36 ? 13.648 45.719 25.688 1 69 36 GLN B O 1
ATOM 2172 N N . THR B 1 37 ? 12.93 46.125 23.641 1 75.12 37 THR B N 1
ATOM 2173 C CA . THR B 1 37 ? 11.547 45.688 23.812 1 75.12 37 THR B CA 1
ATOM 2174 C C . THR B 1 37 ? 11.453 44.188 23.938 1 75.12 37 THR B C 1
ATOM 2176 O O . THR B 1 37 ? 11.992 43.469 23.094 1 75.12 37 THR B O 1
ATOM 2179 N N . GLU B 1 38 ? 11.016 43.719 25.141 1 76.31 38 GLU B N 1
ATOM 2180 C CA . GLU B 1 38 ? 10.852 42.281 25.328 1 76.31 38 GLU B CA 1
ATOM 2181 C C . GLU B 1 38 ? 9.398 41.844 25.125 1 76.31 38 GLU B C 1
ATOM 2183 O O . GLU B 1 38 ? 8.477 42.562 25.562 1 76.31 38 GLU B O 1
ATOM 2188 N N . MET B 1 39 ? 9.234 40.75 24.469 1 79.19 39 MET B N 1
ATOM 2189 C CA . MET B 1 39 ? 7.91 40.188 24.203 1 79.19 39 MET B CA 1
ATOM 2190 C C . MET B 1 39 ? 7.367 39.469 25.438 1 79.19 39 MET B C 1
ATOM 2192 O O . MET B 1 39 ? 8.133 38.969 26.234 1 79.19 39 MET B O 1
ATOM 2196 N N . THR B 1 40 ? 6.027 39.531 25.641 1 82 40 THR B N 1
ATOM 2197 C CA . THR B 1 40 ? 5.402 38.844 26.766 1 82 40 THR B CA 1
ATOM 2198 C C . THR B 1 40 ? 5.555 37.344 26.625 1 82 40 THR B C 1
ATOM 2200 O O . THR B 1 40 ? 5.816 36.844 25.531 1 82 40 THR B O 1
ATOM 2203 N N . GLU B 1 41 ? 5.5 36.75 27.719 1 83.31 41 GLU B N 1
ATOM 2204 C CA . GLU B 1 41 ? 5.562 35.281 27.75 1 83.31 41 GLU B CA 1
ATOM 2205 C C . GLU B 1 41 ? 4.449 34.688 26.891 1 83.31 41 GLU B C 1
ATOM 2207 O O . GLU B 1 41 ? 4.664 33.688 26.219 1 83.31 41 GLU B O 1
ATOM 2212 N N . ASP B 1 42 ? 3.252 35.281 26.922 1 84.31 42 ASP B N 1
ATOM 2213 C CA . ASP B 1 42 ? 2.111 34.781 26.156 1 84.31 42 ASP B CA 1
ATOM 2214 C C . ASP B 1 42 ? 2.381 34.844 24.656 1 84.31 42 ASP B C 1
ATOM 2216 O O . ASP B 1 42 ? 2.043 33.938 23.922 1 84.31 42 ASP B O 1
ATOM 2220 N N . PHE B 1 43 ? 2.961 35.906 24.297 1 87.25 43 PHE B N 1
ATOM 2221 C CA . PHE B 1 43 ? 3.314 36.062 22.891 1 87.25 43 PHE B CA 1
ATOM 2222 C C . PHE B 1 43 ? 4.32 35 22.469 1 87.25 43 PHE B C 1
ATOM 2224 O O . PHE B 1 43 ? 4.164 34.375 21.406 1 87.25 43 PHE B O 1
ATOM 2231 N N . ARG B 1 44 ? 5.305 34.812 23.266 1 87.69 44 ARG B N 1
ATOM 2232 C CA . ARG B 1 44 ? 6.32 33.812 22.984 1 87.69 44 ARG B CA 1
ATOM 2233 C C . ARG B 1 44 ? 5.699 32.406 22.891 1 87.69 44 ARG B C 1
ATOM 2235 O O . ARG B 1 44 ? 6.047 31.625 22 1 87.69 44 ARG B O 1
ATOM 2242 N N . LYS B 1 45 ? 4.824 32.156 23.75 1 89.69 45 LYS B N 1
ATOM 2243 C CA . LYS B 1 45 ? 4.145 30.875 23.766 1 89.69 45 LYS B CA 1
ATOM 2244 C C . LYS B 1 45 ? 3.301 30.688 22.5 1 89.69 45 LYS B C 1
ATOM 2246 O O . LYS B 1 45 ? 3.266 29.594 21.938 1 89.69 45 LYS B O 1
ATOM 2251 N N . ASP B 1 46 ? 2.633 31.781 22.125 1 90.38 46 ASP B N 1
ATOM 2252 C CA . ASP B 1 46 ? 1.825 31.719 20.906 1 90.38 46 ASP B CA 1
ATOM 2253 C C . ASP B 1 46 ? 2.699 31.469 19.672 1 90.38 46 ASP B C 1
ATOM 2255 O O . ASP B 1 46 ? 2.34 30.656 18.812 1 90.38 46 ASP B O 1
ATOM 2259 N N . CYS B 1 47 ? 3.83 32.125 19.641 1 91.81 47 CYS B N 1
ATOM 2260 C CA . CYS B 1 47 ? 4.766 31.922 18.547 1 91.81 47 CYS B CA 1
ATOM 2261 C C . CYS B 1 47 ? 5.258 30.484 18.516 1 91.81 47 CYS B C 1
ATOM 2263 O O . CYS B 1 47 ? 5.297 29.844 17.469 1 91.81 47 CYS B O 1
ATOM 2265 N N . GLN B 1 48 ? 5.59 30.031 19.672 1 93.56 48 GLN B N 1
ATOM 2266 C CA . GLN B 1 48 ? 6.066 28.656 19.797 1 93.56 48 GLN B CA 1
ATOM 2267 C C . GLN B 1 48 ? 4.973 27.656 19.406 1 93.56 48 GLN B C 1
ATOM 2269 O O . GLN B 1 48 ? 5.246 26.656 18.766 1 93.56 48 GLN B O 1
ATOM 2274 N N . HIS B 1 49 ? 3.764 27.938 19.844 1 95.19 49 HIS B N 1
ATOM 2275 C CA . HIS B 1 49 ? 2.627 27.094 19.516 1 95.19 49 HIS B CA 1
ATOM 2276 C C . HIS B 1 49 ? 2.443 26.984 18 1 95.19 49 HIS B C 1
ATOM 2278 O O . HIS B 1 49 ? 2.207 25.891 17.484 1 95.19 49 HIS B O 1
ATOM 2284 N N . TYR B 1 50 ? 2.559 28.125 17.391 1 95.12 50 TYR B N 1
ATOM 2285 C CA . TYR B 1 50 ? 2.404 28.141 15.938 1 95.12 50 TYR B CA 1
ATOM 2286 C C . TYR B 1 50 ? 3.471 27.297 15.266 1 95.12 50 TYR B C 1
ATOM 2288 O O . TYR B 1 50 ? 3.176 26.547 14.328 1 95.12 50 TYR B O 1
ATOM 2296 N N . THR B 1 51 ? 4.688 27.297 15.75 1 96 51 THR B N 1
ATOM 2297 C CA . THR B 1 51 ? 5.812 26.562 15.195 1 96 51 THR B CA 1
ATOM 2298 C C . THR B 1 51 ? 5.648 25.062 15.445 1 96 51 THR B C 1
ATOM 2300 O O . THR B 1 51 ? 5.805 24.25 14.531 1 96 51 THR B O 1
ATOM 2303 N N . THR B 1 52 ? 5.316 24.703 16.641 1 97.5 52 THR B N 1
ATOM 2304 C CA . THR B 1 52 ? 5.172 23.297 16.969 1 97.5 52 THR B CA 1
ATOM 2305 C C . THR B 1 52 ? 3.959 22.703 16.266 1 97.5 52 THR B C 1
ATOM 2307 O O . THR B 1 52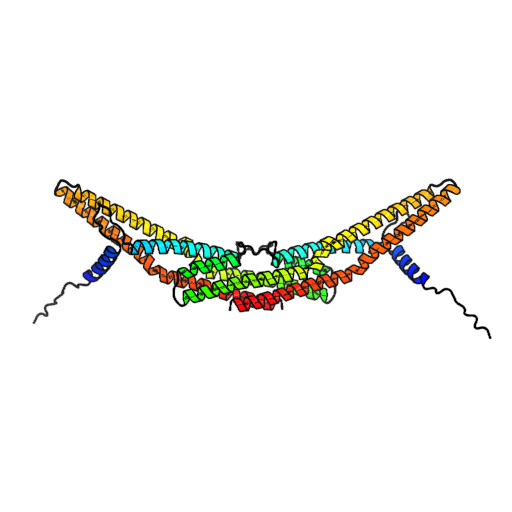 ? 3.959 21.516 15.906 1 97.5 52 THR B O 1
ATOM 2310 N N . TYR B 1 53 ? 2.92 23.516 16.062 1 98 53 TYR B N 1
ATOM 2311 C CA . TYR B 1 53 ? 1.761 23.062 15.305 1 98 53 TYR B CA 1
ATOM 2312 C C . TYR B 1 53 ? 2.145 22.734 13.867 1 98 53 TYR B C 1
ATOM 2314 O O . TYR B 1 53 ? 1.701 21.734 13.312 1 98 53 TYR B O 1
ATOM 2322 N N . ASP B 1 54 ? 2.969 23.594 13.32 1 98 54 ASP B N 1
ATOM 2323 C CA . ASP B 1 54 ? 3.445 23.328 11.961 1 98 54 ASP B CA 1
ATOM 2324 C C . ASP B 1 54 ? 4.191 22 11.891 1 98 54 ASP B C 1
ATOM 2326 O O . ASP B 1 54 ? 4.008 21.219 10.953 1 98 54 ASP B O 1
ATOM 2330 N N . GLU B 1 55 ? 5.039 21.703 12.82 1 97.75 55 GLU B N 1
ATOM 2331 C CA . GLU B 1 55 ? 5.777 20.438 12.859 1 97.75 55 GLU B CA 1
ATOM 2332 C C . GLU B 1 55 ? 4.832 19.25 12.922 1 97.75 55 GLU B C 1
ATOM 2334 O O . GLU B 1 55 ? 5.035 18.25 12.227 1 97.75 55 GLU B O 1
ATOM 2339 N N . ALA B 1 56 ? 3.838 19.391 13.719 1 97.88 56 ALA B N 1
ATOM 2340 C CA . ALA B 1 56 ? 2.857 18.328 13.875 1 97.88 56 ALA B CA 1
ATOM 2341 C C . ALA B 1 56 ? 2.066 18.125 12.586 1 97.88 56 ALA B C 1
ATOM 2343 O O . ALA B 1 56 ? 1.836 16.984 12.164 1 97.88 56 ALA B O 1
ATOM 2344 N N . VAL B 1 57 ? 1.669 19.219 11.984 1 98.44 57 VAL B N 1
ATOM 2345 C CA . VAL B 1 57 ? 0.895 19.141 10.75 1 98.44 57 VAL B CA 1
ATOM 2346 C C . VAL B 1 57 ? 1.747 18.531 9.641 1 98.44 57 VAL B C 1
ATOM 2348 O O . VAL B 1 57 ? 1.278 17.672 8.898 1 98.44 57 VAL B O 1
ATOM 2351 N N . THR B 1 58 ? 2.963 18.953 9.578 1 98 58 THR B N 1
ATOM 2352 C CA . THR B 1 58 ? 3.879 18.453 8.555 1 98 58 THR B CA 1
ATOM 2353 C C . THR B 1 58 ? 4.059 16.938 8.688 1 98 58 THR B C 1
ATOM 2355 O O . THR B 1 58 ? 3.965 16.219 7.699 1 98 58 THR B O 1
ATOM 2358 N N . LYS B 1 59 ? 4.266 16.516 9.859 1 97.5 59 LYS B N 1
ATOM 2359 C CA . LYS B 1 59 ? 4.414 15.094 10.125 1 97.5 59 LYS B CA 1
ATOM 2360 C C . LYS B 1 59 ? 3.127 14.336 9.797 1 97.5 59 LYS B C 1
ATOM 2362 O O . LYS B 1 59 ? 3.164 13.273 9.18 1 97.5 59 LYS B O 1
ATOM 2367 N N . LEU B 1 60 ? 2.047 14.875 10.188 1 98 60 LEU B N 1
ATOM 2368 C CA . LEU B 1 60 ? 0.758 14.227 9.969 1 98 60 LEU B CA 1
ATOM 2369 C C . LEU B 1 60 ? 0.459 14.109 8.477 1 98 60 LEU B C 1
ATOM 2371 O O . LEU B 1 60 ? 0.045 13.047 8.008 1 98 60 LEU B O 1
ATOM 2375 N N . VAL B 1 61 ? 0.696 15.195 7.789 1 96.56 61 VAL B N 1
ATOM 2376 C CA . VAL B 1 61 ? 0.436 15.188 6.355 1 96.56 61 VAL B CA 1
ATOM 2377 C C . VAL B 1 61 ? 1.299 14.125 5.676 1 96.56 61 VAL B C 1
ATOM 2379 O O . VAL B 1 61 ? 0.812 13.367 4.84 1 96.56 61 VAL B O 1
ATOM 2382 N N . ALA B 1 62 ? 2.527 14.031 6.078 1 94.62 62 ALA B N 1
ATOM 2383 C CA . ALA B 1 62 ? 3.438 13.039 5.504 1 94.62 62 ALA B CA 1
ATOM 2384 C C . ALA B 1 62 ? 2.924 11.625 5.734 1 94.62 62 ALA B C 1
ATOM 2386 O O . ALA B 1 62 ? 2.941 10.797 4.82 1 94.62 62 ALA B O 1
ATOM 2387 N N . GLN B 1 63 ? 2.416 11.406 6.891 1 94.94 63 GLN B N 1
ATOM 2388 C CA . GLN B 1 63 ? 1.953 10.062 7.227 1 94.94 63 GLN B CA 1
ATOM 2389 C C . GLN B 1 63 ? 0.615 9.758 6.559 1 94.94 63 GLN B C 1
ATOM 2391 O O . GLN B 1 63 ? 0.375 8.633 6.121 1 94.94 63 GLN B O 1
ATOM 2396 N N . LEU B 1 64 ? -0.277 10.742 6.469 1 95.12 64 LEU B N 1
ATOM 2397 C CA . LEU B 1 64 ? -1.544 10.562 5.77 1 95.12 64 LEU B CA 1
ATOM 2398 C C . LEU B 1 64 ? -1.31 10.219 4.305 1 95.12 64 LEU B C 1
ATOM 2400 O O . LEU B 1 64 ? -1.936 9.297 3.771 1 95.12 64 LEU B O 1
ATOM 2404 N N . GLU B 1 65 ? -0.384 10.891 3.73 1 91.94 65 GLU B N 1
ATOM 2405 C CA . GLU B 1 65 ? -0.094 10.641 2.32 1 91.94 65 GLU B CA 1
ATOM 2406 C C . GLU B 1 65 ? 0.591 9.289 2.125 1 91.94 65 GLU B C 1
ATOM 2408 O O . GLU B 1 65 ? 0.326 8.594 1.146 1 91.94 65 GLU B O 1
ATOM 2413 N N . ALA B 1 66 ? 1.425 8.93 3.02 1 89.25 66 ALA B N 1
ATOM 2414 C CA . ALA B 1 66 ? 2.09 7.629 2.943 1 89.25 66 ALA B CA 1
ATOM 2415 C C . ALA B 1 66 ? 1.078 6.492 3.033 1 89.25 66 ALA B C 1
ATOM 2417 O O . ALA B 1 66 ? 1.232 5.461 2.373 1 89.25 66 ALA B O 1
ATOM 2418 N N . CYS B 1 67 ? 0.057 6.699 3.756 1 89.56 67 CYS B N 1
ATOM 2419 C CA . CYS B 1 67 ? -0.913 5.641 4.008 1 89.56 67 CYS B CA 1
ATOM 2420 C C . CYS B 1 67 ? -1.979 5.605 2.92 1 89.56 67 CYS B C 1
ATOM 2422 O O . CYS B 1 67 ? -2.348 4.531 2.441 1 89.56 67 CYS B O 1
ATOM 2424 N N . TYR B 1 68 ? -2.459 6.766 2.557 1 88.88 68 TYR B N 1
ATOM 2425 C CA . TYR B 1 68 ? -3.684 6.77 1.765 1 88.88 68 TYR B CA 1
ATOM 2426 C C . TYR B 1 68 ? -3.406 7.211 0.333 1 88.88 68 TYR B C 1
ATOM 2428 O O . TYR B 1 68 ? -4.23 7 -0.559 1 88.88 68 TYR B O 1
ATOM 2436 N N . LEU B 1 69 ? -2.295 7.816 0.129 1 84.94 69 LEU B N 1
ATOM 2437 C CA . LEU B 1 69 ? -1.945 8.312 -1.196 1 84.94 69 LEU B CA 1
ATOM 2438 C C . LEU B 1 69 ? -0.56 7.832 -1.612 1 84.94 69 LEU B C 1
ATOM 2440 O O . LEU B 1 69 ? 0.308 8.641 -1.951 1 84.94 69 LEU B O 1
ATOM 2444 N N . PRO B 1 70 ? -0.667 6.336 -1.499 1 69.31 70 PRO B N 1
ATOM 2445 C CA . PRO B 1 70 ? 0.66 5.867 -1.908 1 69.31 70 PRO B CA 1
ATOM 2446 C C . PRO B 1 70 ? 0.94 6.109 -3.391 1 69.31 70 PRO B C 1
ATOM 2448 O O . PRO B 1 70 ? 0.044 5.957 -4.223 1 69.31 70 PRO B O 1
ATOM 2451 N N . GLY B 1 71 ? 2.129 6.605 -3.643 1 64.38 71 GLY B N 1
ATOM 2452 C CA . GLY B 1 71 ? 2.572 6.742 -5.02 1 64.38 71 GLY B CA 1
ATOM 2453 C C . GLY B 1 71 ? 2.273 8.109 -5.609 1 64.38 71 GLY B C 1
ATOM 2454 O O . GLY B 1 71 ? 1.559 8.906 -5.004 1 64.38 71 GLY B O 1
ATOM 2455 N N . ARG B 1 72 ? 3.061 8.539 -6.504 1 60.25 72 ARG B N 1
ATOM 2456 C CA . ARG B 1 72 ? 3.262 9.906 -6.98 1 60.25 72 ARG B CA 1
ATOM 2457 C C . ARG B 1 72 ? 1.978 10.477 -7.574 1 60.25 72 ARG B C 1
ATOM 2459 O O . ARG B 1 72 ? 1.018 10.742 -6.852 1 60.25 72 ARG B O 1
ATOM 2466 N N . ASP B 1 73 ? 1.709 10.352 -8.984 1 58.88 73 ASP B N 1
ATOM 2467 C CA . ASP B 1 73 ? 0.782 11.148 -9.781 1 58.88 73 ASP B CA 1
ATOM 2468 C C . ASP B 1 73 ? -0.501 10.367 -10.07 1 58.88 73 ASP B C 1
ATOM 2470 O O . ASP B 1 73 ? -0.479 9.367 -10.789 1 58.88 73 ASP B O 1
ATOM 2474 N N . PRO B 1 74 ? -1.532 10.578 -9.203 1 59.56 74 PRO B N 1
ATOM 2475 C CA . PRO B 1 74 ? -2.797 9.867 -9.398 1 59.56 74 PRO B CA 1
ATOM 2476 C C . PRO B 1 74 ? -3.248 9.844 -10.852 1 59.56 74 PRO B C 1
ATOM 2478 O O . PRO B 1 74 ? -4.082 9.023 -11.234 1 59.56 74 PRO B O 1
ATOM 2481 N N . ASN B 1 75 ? -2.75 10.812 -11.594 1 59.41 75 ASN B N 1
ATOM 2482 C CA . ASN B 1 75 ? -3.193 10.891 -12.977 1 59.41 75 ASN B CA 1
ATOM 2483 C C . ASN B 1 75 ? -2.447 9.898 -13.867 1 59.41 75 ASN B C 1
ATOM 2485 O O . ASN B 1 75 ? -2.805 9.711 -15.031 1 59.41 75 ASN B O 1
ATOM 2489 N N . ILE B 1 76 ? -1.434 9.375 -13.352 1 57.84 76 ILE B N 1
ATOM 2490 C CA . ILE B 1 76 ? -0.671 8.469 -14.203 1 57.84 76 ILE B CA 1
ATOM 2491 C C . ILE B 1 76 ? -1.011 7.023 -13.852 1 57.84 76 ILE B C 1
ATOM 2493 O O . ILE B 1 76 ? -0.801 6.59 -12.719 1 57.84 76 ILE B O 1
ATOM 2497 N N . PHE B 1 77 ? -1.988 6.648 -14.719 1 60.5 77 PHE B N 1
ATOM 2498 C CA . PHE B 1 77 ? -2.156 5.203 -14.617 1 60.5 77 PHE B CA 1
ATOM 2499 C C . PHE B 1 77 ? -0.822 4.488 -14.789 1 60.5 77 PHE B C 1
ATOM 2501 O O . PHE B 1 77 ? -0.248 4.488 -15.883 1 60.5 77 PHE B O 1
ATOM 2508 N N . ASP B 1 78 ? -0.313 4.055 -13.625 1 63.75 78 ASP B N 1
ATOM 2509 C CA . ASP B 1 78 ? 1.015 3.449 -13.656 1 63.75 78 ASP B CA 1
ATOM 2510 C C . ASP B 1 78 ? 0.925 1.94 -13.875 1 63.75 78 ASP B C 1
ATOM 2512 O O . ASP B 1 78 ? 0.229 1.241 -13.133 1 63.75 78 ASP B O 1
ATOM 2516 N N . LYS B 1 79 ? 1.339 1.626 -15.164 1 72.69 79 LYS B N 1
ATOM 2517 C CA . LYS B 1 79 ? 1.485 0.203 -15.461 1 72.69 79 LYS B CA 1
ATOM 2518 C C . LYS B 1 79 ? 2.199 -0.523 -14.328 1 72.69 79 LYS B C 1
ATOM 2520 O O . LYS B 1 79 ? 2.127 -1.749 -14.227 1 72.69 79 LYS B O 1
ATOM 2525 N N . ASP B 1 80 ? 2.654 0.296 -13.477 1 76.69 80 ASP B N 1
ATOM 2526 C CA . ASP B 1 80 ? 3.43 -0.309 -12.398 1 76.69 80 ASP B CA 1
ATOM 2527 C C . ASP B 1 80 ? 2.576 -0.487 -11.141 1 76.69 80 ASP B C 1
ATOM 2529 O O . ASP B 1 80 ? 3.055 -0.996 -10.125 1 76.69 80 ASP B O 1
ATOM 2533 N N . GLU B 1 81 ? 1.271 -0.132 -11.352 1 82.19 81 GLU B N 1
ATOM 2534 C CA . GLU B 1 81 ? 0.363 -0.351 -10.227 1 82.19 81 GLU B CA 1
ATOM 2535 C C . GLU B 1 81 ? 0.199 -1.839 -9.93 1 82.19 81 GLU B C 1
ATOM 2537 O O . GLU B 1 81 ? -0.171 -2.615 -10.812 1 82.19 81 GLU B O 1
ATOM 2542 N N . PRO B 1 82 ? 0.451 -2.18 -8.688 1 85.25 82 PRO B N 1
ATOM 2543 C CA . PRO B 1 82 ? 0.451 -3.602 -8.336 1 85.25 82 PRO B CA 1
ATOM 2544 C C . PRO B 1 82 ? -0.869 -4.293 -8.672 1 85.25 82 PRO B C 1
ATOM 2546 O O . PRO B 1 82 ? -0.872 -5.41 -9.188 1 85.25 82 PRO B O 1
ATOM 2549 N N . LEU B 1 83 ? -1.931 -3.605 -8.477 1 89.12 83 LEU B N 1
ATOM 2550 C CA . LEU B 1 83 ? -3.227 -4.215 -8.75 1 89.12 83 LEU B CA 1
ATOM 2551 C C . LEU B 1 83 ? -3.422 -4.426 -10.25 1 89.12 83 LEU B C 1
ATOM 2553 O O . LEU B 1 83 ? -4.035 -5.41 -10.672 1 89.12 83 LEU B O 1
ATOM 2557 N N . TYR B 1 84 ? -2.91 -3.5 -10.953 1 90.88 84 TYR B N 1
ATOM 2558 C CA . TYR B 1 84 ? -2.994 -3.662 -12.398 1 90.88 84 TYR B CA 1
ATOM 2559 C C . TYR B 1 84 ? -2.152 -4.844 -12.867 1 90.88 84 TYR B C 1
ATOM 2561 O O . TYR B 1 84 ? -2.617 -5.676 -13.648 1 90.88 84 TYR B O 1
ATOM 2569 N N . LYS B 1 85 ? -1.005 -4.914 -12.367 1 93.38 85 LYS B N 1
ATOM 2570 C CA . LYS B 1 85 ? -0.123 -6.023 -12.711 1 93.38 85 LYS B CA 1
ATOM 2571 C C . LYS B 1 85 ? -0.734 -7.359 -12.297 1 93.38 85 LYS B C 1
ATOM 2573 O O . LYS B 1 85 ? -0.598 -8.359 -13.008 1 93.38 85 LYS B O 1
ATOM 2578 N N . LEU B 1 86 ? -1.363 -7.289 -11.211 1 95.31 86 LEU B N 1
ATOM 2579 C CA . LEU B 1 86 ? -2.027 -8.5 -10.742 1 95.31 86 LEU B CA 1
ATOM 2580 C C . LEU B 1 86 ? -3.15 -8.906 -11.688 1 95.31 86 LEU B C 1
ATOM 2582 O O . LEU B 1 86 ? -3.293 -10.086 -12.023 1 95.31 86 LEU B O 1
ATOM 2586 N N . SER B 1 87 ? -3.932 -7.945 -12.133 1 94.31 87 SER B N 1
ATOM 2587 C CA . SER B 1 87 ? -5.004 -8.242 -13.07 1 94.31 87 SER B CA 1
ATOM 2588 C C . SER B 1 87 ? -4.457 -8.867 -14.352 1 94.31 87 SER B C 1
ATOM 2590 O O . SER B 1 87 ? -5.023 -9.836 -14.867 1 94.31 87 SER B O 1
ATOM 2592 N N . MET B 1 88 ? -3.312 -8.398 -14.789 1 95.12 88 MET B N 1
ATOM 2593 C CA . MET B 1 88 ? -2.691 -8.93 -16 1 95.12 88 MET B CA 1
ATOM 2594 C C . MET B 1 88 ? -2.174 -10.344 -15.766 1 95.12 88 MET B C 1
ATOM 2596 O O . MET B 1 88 ? -2.32 -11.211 -16.625 1 95.12 88 MET B O 1
ATOM 2600 N N . ALA B 1 89 ? -1.617 -10.508 -14.617 1 97.06 89 ALA B N 1
ATOM 2601 C CA . ALA B 1 89 ? -1.096 -11.828 -14.281 1 97.06 89 ALA B CA 1
ATOM 2602 C C . ALA B 1 89 ? -2.219 -12.859 -14.211 1 97.06 89 ALA B C 1
ATOM 2604 O O . ALA B 1 89 ? -2.061 -13.992 -14.664 1 97.06 89 ALA B O 1
ATOM 2605 N N . LEU B 1 90 ? -3.346 -12.477 -13.664 1 96.88 90 LEU B N 1
ATOM 2606 C CA . LEU B 1 90 ? -4.5 -13.367 -13.578 1 96.88 90 LEU B CA 1
ATOM 2607 C C . LEU B 1 90 ? -5.047 -13.68 -14.969 1 96.88 90 LEU B C 1
ATOM 2609 O O . LEU B 1 90 ? -5.469 -14.805 -15.234 1 96.88 90 LEU B O 1
ATOM 2613 N N . HIS B 1 91 ? -4.957 -12.688 -15.789 1 95.31 91 HIS B N 1
ATOM 2614 C CA . HIS B 1 91 ? -5.402 -12.875 -17.172 1 95.31 91 HIS B CA 1
ATOM 2615 C C . HIS B 1 91 ? -4.535 -13.898 -17.891 1 95.31 91 HIS B C 1
ATOM 2617 O O . HIS B 1 91 ? -5.047 -14.742 -18.641 1 95.31 91 HIS B O 1
ATOM 2623 N N . ASP B 1 92 ? -3.305 -13.867 -17.641 1 96.62 92 ASP B N 1
ATOM 2624 C CA . ASP B 1 92 ? -2.395 -14.828 -18.25 1 96.62 92 ASP B CA 1
ATOM 2625 C C . ASP B 1 92 ? -2.557 -16.203 -17.625 1 96.62 92 ASP B C 1
ATOM 2627 O O . ASP B 1 92 ? -2.525 -17.219 -18.328 1 96.62 92 ASP B O 1
ATOM 2631 N N . TYR B 1 93 ? -2.791 -16.203 -16.359 1 98.06 93 TYR B N 1
ATOM 2632 C CA . TYR B 1 93 ? -2.904 -17.438 -15.594 1 98.06 93 TYR B CA 1
ATOM 2633 C C . TYR B 1 93 ? -4.164 -18.203 -15.977 1 98.06 93 TYR B C 1
ATOM 2635 O O . TYR B 1 93 ? -4.152 -19.438 -16.047 1 98.06 93 TYR B O 1
ATOM 2643 N N . LYS B 1 94 ? -5.168 -17.484 -16.328 1 96.62 94 LYS B N 1
ATOM 2644 C CA . LYS B 1 94 ? -6.445 -18.125 -16.625 1 96.62 94 LYS B CA 1
ATOM 2645 C C . LYS B 1 94 ? -6.348 -18.984 -17.875 1 96.62 94 LYS B C 1
ATOM 2647 O O . LYS B 1 94 ? -7.16 -19.891 -18.078 1 96.62 94 LYS B O 1
ATOM 2652 N N . LYS B 1 95 ? -5.379 -18.781 -18.734 1 96.12 95 LYS B N 1
ATOM 2653 C CA . LYS B 1 95 ? -5.219 -19.5 -20 1 96.12 95 LYS B CA 1
ATOM 2654 C C . LYS B 1 95 ? -4.883 -20.969 -19.75 1 96.12 95 LYS B C 1
ATOM 2656 O O . LYS B 1 95 ? -5.02 -21.797 -20.656 1 96.12 95 LYS B O 1
ATOM 2661 N N . TYR B 1 96 ? -4.559 -21.25 -18.547 1 96.88 96 TYR B N 1
ATOM 2662 C CA . TYR B 1 96 ? -4.141 -22.609 -18.234 1 96.88 96 TYR B CA 1
ATOM 2663 C C . TYR B 1 96 ? -5.301 -23.422 -17.672 1 96.88 96 TYR B C 1
ATOM 2665 O O . TYR B 1 96 ? -5.129 -24.594 -17.297 1 96.88 96 TYR B O 1
ATOM 2673 N N . PHE B 1 97 ? -6.383 -22.812 -17.641 1 95.94 97 PHE B N 1
ATOM 2674 C CA . PHE B 1 97 ? -7.594 -23.453 -17.156 1 95.94 97 PHE B CA 1
ATOM 2675 C C . PHE B 1 97 ? -8.688 -23.438 -18.219 1 95.94 97 PHE B C 1
ATOM 2677 O O . PHE B 1 97 ? -8.57 -22.734 -19.219 1 95.94 97 PHE B O 1
ATOM 2684 N N . HIS B 1 98 ? -9.68 -24.312 -18 1 93.44 98 HIS B N 1
ATOM 2685 C CA . HIS B 1 98 ? -10.828 -24.359 -18.906 1 93.44 98 HIS B CA 1
ATOM 2686 C C . HIS B 1 98 ? -12.133 -24.422 -18.109 1 93.44 98 HIS B C 1
ATOM 2688 O O . HIS B 1 98 ? -12.125 -24.609 -16.891 1 93.44 98 HIS B O 1
ATOM 2694 N N . GLY B 1 99 ? -13.195 -24.031 -18.75 1 95 99 GLY B N 1
ATOM 2695 C CA . GLY B 1 99 ? -14.516 -24.172 -18.156 1 95 99 GLY B CA 1
ATOM 2696 C C . GLY B 1 99 ? -14.82 -23.125 -17.109 1 95 99 GLY B C 1
ATOM 2697 O O . GLY B 1 99 ? -14.5 -21.938 -17.312 1 95 99 GLY B O 1
ATOM 2698 N N . GLU B 1 100 ? -15.438 -23.531 -16.094 1 93.94 100 GLU B N 1
ATOM 2699 C CA . GLU B 1 100 ? -15.938 -22.641 -15.055 1 93.94 100 GLU B CA 1
ATOM 2700 C C . GLU B 1 100 ? -14.797 -21.953 -14.32 1 93.94 100 GLU B C 1
ATOM 2702 O O . GLU B 1 100 ? -14.906 -20.781 -13.945 1 93.94 100 GLU B O 1
ATOM 2707 N N . VAL B 1 101 ? -13.703 -22.656 -14.188 1 94.62 101 VAL B N 1
ATOM 2708 C CA . VAL B 1 101 ? -12.555 -22.094 -13.484 1 94.62 101 VAL B CA 1
ATOM 2709 C C . VAL B 1 101 ? -11.977 -20.922 -14.281 1 94.62 101 VAL B C 1
ATOM 2711 O O . VAL B 1 101 ? -11.68 -19.875 -13.719 1 94.62 101 VAL B O 1
ATOM 2714 N N . GLN B 1 102 ? -11.852 -21.094 -15.539 1 96.19 102 GLN B N 1
ATOM 2715 C CA . GLN B 1 102 ? -11.336 -20.031 -16.406 1 96.19 102 GLN B CA 1
ATOM 2716 C C . GLN B 1 102 ? -12.234 -18.797 -16.359 1 96.19 102 GLN B C 1
ATOM 2718 O O . GLN B 1 102 ? -11.742 -17.672 -16.266 1 96.19 102 GLN B O 1
ATOM 2723 N N . THR B 1 103 ? -13.484 -19.031 -16.359 1 95.31 103 THR B N 1
ATOM 2724 C CA . THR B 1 103 ? -14.453 -17.953 -16.344 1 95.31 103 THR B CA 1
ATOM 2725 C C . THR B 1 103 ? -14.383 -17.203 -15.008 1 95.31 103 THR B C 1
ATOM 2727 O O . THR B 1 103 ? -14.438 -15.961 -14.984 1 95.31 103 THR B O 1
ATOM 2730 N N . SER B 1 104 ? -14.289 -17.984 -13.977 1 94.19 104 SER B N 1
ATOM 2731 C CA . SER B 1 104 ? -14.18 -17.391 -12.648 1 94.19 104 SER B CA 1
ATOM 2732 C C . SER B 1 104 ? -12.93 -16.531 -12.539 1 94.19 104 SER B C 1
ATOM 2734 O O . SER B 1 104 ? -12.984 -15.406 -12.023 1 94.19 104 SER B O 1
ATOM 2736 N N . LEU B 1 105 ? -11.828 -17 -13.039 1 95.56 105 LEU B N 1
ATOM 2737 C CA . LEU B 1 105 ? -10.57 -16.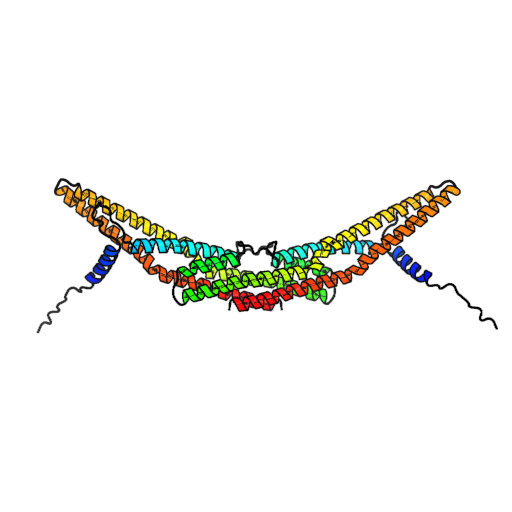266 -13 1 95.56 105 LEU B CA 1
ATOM 2738 C C . LEU B 1 105 ? -10.648 -15 -13.859 1 95.56 105 LEU B C 1
ATOM 2740 O O . LEU B 1 105 ? -10.102 -13.961 -13.484 1 95.56 105 LEU B O 1
ATOM 2744 N N . GLU B 1 106 ? -11.328 -15.125 -14.922 1 95.44 106 GLU B N 1
ATOM 2745 C CA . GLU B 1 106 ? -11.531 -13.969 -15.789 1 95.44 106 GLU B CA 1
ATOM 2746 C C . GLU B 1 106 ? -12.344 -12.883 -15.078 1 95.44 106 GLU B C 1
ATOM 2748 O O . GLU B 1 106 ? -12.016 -11.695 -15.164 1 95.44 106 GLU B O 1
ATOM 2753 N N . ARG B 1 107 ? -13.344 -13.305 -14.391 1 93.75 107 ARG B N 1
ATOM 2754 C CA . ARG B 1 107 ? -14.172 -12.367 -13.641 1 93.75 107 ARG B CA 1
ATOM 2755 C C . ARG B 1 107 ? -13.359 -11.688 -12.539 1 93.75 107 ARG B C 1
ATOM 2757 O O . ARG B 1 107 ? -13.484 -10.477 -12.328 1 93.75 107 ARG B O 1
ATOM 2764 N N . ARG B 1 108 ? -12.555 -12.43 -11.898 1 93.62 108 ARG B N 1
ATOM 2765 C CA . ARG B 1 108 ? -11.727 -11.883 -10.828 1 93.62 108 ARG B CA 1
ATOM 2766 C C . ARG B 1 108 ? -10.703 -10.898 -11.383 1 93.62 108 ARG B C 1
ATOM 2768 O O . ARG B 1 108 ? -10.469 -9.836 -10.797 1 93.62 108 ARG B O 1
ATOM 2775 N N . ALA B 1 109 ? -10.102 -11.258 -12.508 1 93.94 109 ALA B N 1
ATOM 2776 C CA . ALA B 1 109 ? -9.156 -10.359 -13.156 1 93.94 109 ALA B CA 1
ATOM 2777 C C . ALA B 1 109 ? -9.828 -9.039 -13.539 1 93.94 109 ALA B C 1
ATOM 2779 O O . ALA B 1 109 ? -9.266 -7.965 -13.312 1 93.94 109 ALA B O 1
ATOM 2780 N N . SER B 1 110 ? -11.008 -9.156 -14.016 1 92.62 110 SER B N 1
ATOM 2781 C CA . SER B 1 110 ? -11.766 -7.973 -14.414 1 92.62 110 SER B CA 1
ATOM 2782 C C . SER B 1 110 ? -12.141 -7.125 -13.203 1 92.62 110 SER B C 1
ATOM 2784 O O . SER B 1 110 ? -12.047 -5.895 -13.242 1 92.62 110 SER B O 1
ATOM 2786 N N . ASN B 1 111 ? -12.562 -7.785 -12.141 1 91.62 111 ASN B N 1
ATOM 2787 C CA . ASN B 1 111 ? -12.898 -7.078 -10.914 1 91.62 111 ASN B CA 1
ATOM 2788 C C . ASN B 1 111 ? -11.695 -6.32 -10.352 1 91.62 111 ASN B C 1
ATOM 2790 O O . ASN B 1 111 ? -11.828 -5.172 -9.93 1 91.62 111 ASN B O 1
ATOM 2794 N N . ILE B 1 112 ? -10.555 -6.941 -10.438 1 91.12 112 ILE B N 1
ATOM 2795 C CA . ILE B 1 112 ? -9.344 -6.316 -9.922 1 91.12 112 ILE B CA 1
ATOM 2796 C C . ILE B 1 112 ? -8.969 -5.113 -10.781 1 91.12 112 ILE B C 1
ATOM 2798 O O . ILE B 1 112 ? -8.531 -4.082 -10.266 1 91.12 112 ILE B O 1
ATOM 2802 N N . SER B 1 113 ? -9.18 -5.293 -12.031 1 89.25 113 SER B N 1
ATOM 2803 C CA . SER B 1 113 ? -8.938 -4.172 -12.93 1 89.25 113 SER B CA 1
ATOM 2804 C C . SER B 1 113 ? -9.844 -2.994 -12.602 1 89.25 113 SER B C 1
ATOM 2806 O O . SER B 1 113 ? -9.414 -1.84 -12.641 1 89.25 113 SER B O 1
ATOM 2808 N N . GLN B 1 114 ? -11.031 -3.25 -12.234 1 88.69 114 GLN B N 1
ATOM 2809 C CA . GLN B 1 114 ? -11.977 -2.203 -11.859 1 88.69 114 GLN B CA 1
ATOM 2810 C C . GLN B 1 114 ? -11.602 -1.587 -10.508 1 88.69 114 GLN B C 1
ATOM 2812 O O . GLN B 1 114 ? -11.773 -0.385 -10.305 1 88.69 114 GLN B O 1
ATOM 2817 N N . ALA B 1 115 ? -11.109 -2.443 -9.664 1 88.44 115 ALA B N 1
ATOM 2818 C CA . ALA B 1 115 ? -10.672 -1.963 -8.352 1 88.44 115 ALA B CA 1
ATOM 2819 C C . ALA B 1 115 ? -9.57 -0.912 -8.5 1 88.44 115 ALA B C 1
ATOM 2821 O O . ALA B 1 115 ? -9.492 0.024 -7.699 1 88.44 115 ALA B O 1
ATOM 2822 N N . VAL B 1 116 ? -8.742 -1.05 -9.547 1 87.12 116 VAL B N 1
ATOM 2823 C CA . VAL B 1 116 ? -7.68 -0.086 -9.812 1 87.12 116 VAL B CA 1
ATOM 2824 C C . VAL B 1 116 ? -8.281 1.287 -10.094 1 87.12 116 VAL B C 1
ATOM 2826 O O . VAL B 1 116 ? -7.812 2.299 -9.57 1 87.12 116 VAL B O 1
ATOM 2829 N N . LYS B 1 117 ? -9.328 1.299 -10.836 1 85 117 LYS B N 1
ATOM 2830 C CA . LYS B 1 117 ? -9.984 2.557 -11.188 1 85 117 LYS B CA 1
ATOM 2831 C C . LYS B 1 117 ? -10.602 3.217 -9.961 1 85 117 LYS B C 1
ATOM 2833 O O . LYS B 1 117 ? -10.469 4.426 -9.766 1 85 117 LYS B O 1
ATOM 2838 N N . ILE B 1 118 ? -11.266 2.406 -9.156 1 86.38 118 ILE B N 1
ATOM 2839 C CA . ILE B 1 118 ? -11.906 2.906 -7.945 1 86.38 118 ILE B CA 1
ATOM 2840 C C . ILE B 1 118 ? -10.852 3.469 -6.996 1 86.38 118 ILE B C 1
ATOM 2842 O O . ILE B 1 118 ? -11.047 4.531 -6.398 1 86.38 118 ILE B O 1
ATOM 2846 N N . LYS B 1 119 ? -9.75 2.775 -6.898 1 87.75 119 LYS B N 1
ATOM 2847 C CA . LYS B 1 119 ? -8.656 3.227 -6.043 1 87.75 119 LYS B CA 1
ATOM 2848 C C . LYS B 1 119 ? -8.125 4.582 -6.504 1 87.75 119 LYS B C 1
ATOM 2850 O O . LYS B 1 119 ? -7.879 5.469 -5.68 1 87.75 119 LYS B O 1
ATOM 2855 N N . ARG B 1 120 ? -8.039 4.785 -7.758 1 86.25 120 ARG B N 1
ATOM 2856 C CA . ARG B 1 120 ? -7.508 6.027 -8.312 1 86.25 120 ARG B CA 1
ATOM 2857 C C . ARG B 1 120 ? -8.461 7.191 -8.047 1 86.25 120 ARG B C 1
ATOM 2859 O O . ARG B 1 120 ? -8.023 8.281 -7.68 1 86.25 120 ARG B O 1
ATOM 2866 N N . ILE B 1 121 ? -9.688 6.914 -8.203 1 87.31 121 ILE B N 1
ATOM 2867 C CA . ILE B 1 121 ? -10.688 7.945 -7.969 1 87.31 121 ILE B CA 1
ATOM 2868 C C . ILE B 1 121 ? -10.688 8.344 -6.492 1 87.31 121 ILE B C 1
ATOM 2870 O O . ILE B 1 121 ? -10.719 9.531 -6.16 1 87.31 121 ILE B O 1
ATOM 2874 N N . CYS B 1 122 ? -10.602 7.344 -5.707 1 89.5 122 CYS B N 1
ATOM 2875 C CA . CYS B 1 122 ? -10.586 7.59 -4.27 1 89.5 122 CYS B CA 1
ATOM 2876 C C . CYS B 1 122 ? -9.352 8.391 -3.869 1 89.5 122 CYS B C 1
ATOM 2878 O O . CYS B 1 122 ? -9.453 9.352 -3.1 1 89.5 122 CYS B O 1
ATOM 2880 N N . GLN B 1 123 ? -8.25 8.07 -4.434 1 88.75 123 GLN B N 1
ATOM 2881 C CA . GLN B 1 123 ? -7.004 8.75 -4.086 1 88.75 123 GLN B CA 1
ATOM 2882 C C . GLN B 1 123 ? -7.02 10.203 -4.559 1 88.75 123 GLN B C 1
ATOM 2884 O O . GLN B 1 123 ? -6.508 11.094 -3.869 1 88.75 123 GLN B O 1
ATOM 2889 N N . LYS B 1 124 ? -7.562 10.453 -5.711 1 88.75 124 LYS B N 1
ATOM 2890 C CA . LYS B 1 124 ? -7.688 11.82 -6.207 1 88.75 124 LYS B CA 1
ATOM 2891 C C . LYS B 1 124 ? -8.555 12.664 -5.273 1 88.75 124 LYS B C 1
ATOM 2893 O O . LYS B 1 124 ? -8.203 13.805 -4.945 1 88.75 124 LYS B O 1
ATOM 2898 N N . ASP B 1 125 ? -9.625 12.055 -4.871 1 91.44 125 ASP B N 1
ATOM 2899 C CA . ASP B 1 125 ? -10.539 12.742 -3.961 1 91.44 125 ASP B CA 1
ATOM 2900 C C . ASP B 1 125 ? -9.875 12.984 -2.605 1 91.44 125 ASP B C 1
ATOM 2902 O O . ASP B 1 125 ? -10.039 14.055 -2.016 1 91.44 125 ASP B O 1
ATOM 2906 N N . GLN B 1 126 ? -9.18 12 -2.129 1 92.19 126 GLN B N 1
ATOM 2907 C CA . GLN B 1 126 ? -8.5 12.109 -0.842 1 92.19 126 GLN B CA 1
ATOM 2908 C C . GLN B 1 126 ? -7.406 13.172 -0.889 1 92.19 126 GLN B C 1
ATOM 2910 O O . GLN B 1 126 ? -7.227 13.93 0.069 1 92.19 126 GLN B O 1
ATOM 2915 N N . ARG B 1 127 ? -6.738 13.281 -2.01 1 91.25 127 ARG B N 1
ATOM 2916 C CA . ARG B 1 127 ? -5.715 14.305 -2.178 1 91.25 127 ARG B CA 1
ATOM 2917 C C . ARG B 1 127 ? -6.32 15.703 -2.111 1 91.25 127 ARG B C 1
ATOM 2919 O O . ARG B 1 127 ? -5.766 16.594 -1.464 1 91.25 127 ARG B O 1
ATOM 2926 N N . TYR B 1 128 ? -7.422 15.812 -2.723 1 93.56 128 TYR B N 1
ATOM 2927 C CA . TYR B 1 128 ? -8.117 17.094 -2.709 1 93.56 128 TYR B CA 1
ATOM 2928 C C . TYR B 1 128 ? -8.602 17.438 -1.305 1 93.56 128 TYR B C 1
ATOM 2930 O O . TYR B 1 128 ? -8.523 18.594 -0.881 1 93.56 128 TYR B O 1
ATOM 2938 N N . THR B 1 129 ? -9.047 16.453 -0.619 1 95.94 129 THR B N 1
ATOM 2939 C CA . THR B 1 129 ? -9.594 16.656 0.718 1 95.94 129 THR B CA 1
ATOM 2940 C C . THR B 1 129 ? -8.523 17.156 1.682 1 95.94 129 THR B C 1
ATOM 2942 O O . THR B 1 129 ? -8.812 17.922 2.596 1 95.94 129 THR B O 1
ATOM 2945 N N . LEU B 1 130 ? -7.246 16.812 1.456 1 95.81 130 LEU B N 1
ATOM 2946 C CA . LEU B 1 130 ? -6.148 17.125 2.361 1 95.81 130 LEU B CA 1
ATOM 2947 C C . LEU B 1 130 ? -5.582 18.516 2.053 1 95.81 130 LEU B C 1
ATOM 2949 O O . LEU B 1 130 ? -4.555 18.906 2.611 1 95.81 130 LEU B O 1
ATOM 2953 N N . ARG B 1 131 ? -6.293 19.328 1.288 1 96.19 131 ARG B N 1
ATOM 2954 C CA . ARG B 1 131 ? -5.715 20.547 0.728 1 96.19 131 ARG B CA 1
ATOM 2955 C C . ARG B 1 131 ? -5.414 21.562 1.822 1 96.19 131 ARG B C 1
ATOM 2957 O O . ARG B 1 131 ? -4.395 22.25 1.772 1 96.19 131 ARG B O 1
ATOM 2964 N N . HIS B 1 132 ? -6.293 21.688 2.814 1 97.81 132 HIS B N 1
ATOM 2965 C CA . HIS B 1 132 ? -6.043 22.688 3.854 1 97.81 132 HIS B CA 1
ATOM 2966 C C . HIS B 1 132 ? -4.859 22.281 4.727 1 97.81 132 HIS B C 1
ATOM 2968 O O . HIS B 1 132 ? -4.016 23.125 5.062 1 97.81 132 HIS B O 1
ATOM 2974 N N . LEU B 1 133 ? -4.816 21.016 5.027 1 97.81 133 LEU B N 1
ATOM 2975 C CA . LEU B 1 133 ? -3.691 20.516 5.816 1 97.81 133 LEU B CA 1
ATOM 2976 C C . LEU B 1 133 ? -2.379 20.672 5.059 1 97.81 133 LEU B C 1
ATOM 2978 O O . LEU B 1 133 ? -1.375 21.094 5.633 1 97.81 133 LEU B O 1
ATOM 2982 N N . ARG B 1 134 ? -2.434 20.469 3.826 1 96.56 134 ARG B N 1
ATOM 2983 C CA . ARG B 1 134 ? -1.23 20.531 3 1 96.56 134 ARG B CA 1
ATOM 2984 C C . ARG B 1 134 ? -0.779 21.969 2.799 1 96.56 134 ARG B C 1
ATOM 2986 O O . ARG B 1 134 ? 0.417 22.25 2.678 1 96.56 134 ARG B O 1
ATOM 2993 N N . ARG B 1 135 ? -1.652 22.828 2.773 1 97.56 135 ARG B N 1
ATOM 2994 C CA . ARG B 1 135 ? -1.364 24.234 2.516 1 97.56 135 ARG B CA 1
ATOM 2995 C C . ARG B 1 135 ? -0.663 24.875 3.705 1 97.56 135 ARG B C 1
ATOM 2997 O O . ARG B 1 135 ? 0.133 25.797 3.539 1 97.56 135 ARG B O 1
ATOM 3004 N N . PHE B 1 136 ? -0.89 24.344 4.883 1 98.31 136 PHE B N 1
ATOM 3005 C CA . PHE B 1 136 ? -0.4 25.016 6.086 1 98.31 136 PHE B CA 1
ATOM 3006 C C . PHE B 1 136 ? 1.123 25.047 6.098 1 98.31 136 PHE B C 1
ATOM 3008 O O . PHE B 1 136 ? 1.718 26.125 6.145 1 98.31 136 PHE B O 1
ATOM 3015 N N . PRO B 1 137 ? 1.783 23.922 5.93 1 97.62 137 PRO B N 1
ATOM 3016 C CA . PRO B 1 137 ? 3.246 23.953 5.953 1 97.62 137 PRO B CA 1
ATOM 3017 C C . PRO B 1 137 ? 3.84 24.609 4.707 1 97.62 137 PRO B C 1
ATOM 3019 O O . PRO B 1 137 ? 4.949 25.156 4.754 1 97.62 137 PRO B O 1
ATOM 3022 N N . VAL B 1 138 ? 3.096 24.672 3.67 1 96.62 138 VAL B N 1
ATOM 3023 C CA . VAL B 1 138 ? 3.652 25.109 2.396 1 96.62 138 VAL B CA 1
ATOM 3024 C C . VAL B 1 138 ? 3.389 26.609 2.205 1 96.62 138 VAL B C 1
ATOM 3026 O O . VAL B 1 138 ? 4.207 27.312 1.616 1 96.62 138 VAL B O 1
ATOM 3029 N N . ASP B 1 139 ? 2.242 27.047 2.754 1 97.62 139 ASP B N 1
ATOM 3030 C CA . ASP B 1 139 ? 1.83 28.406 2.441 1 97.62 139 ASP B CA 1
ATOM 3031 C C . ASP B 1 139 ? 1.616 29.219 3.717 1 97.62 139 ASP B C 1
ATOM 3033 O O . ASP B 1 139 ? 2.303 30.219 3.943 1 97.62 139 ASP B O 1
ATOM 3037 N N . ASP B 1 140 ? 0.808 28.75 4.602 1 97.62 140 ASP B N 1
ATOM 3038 C CA . ASP B 1 140 ? 0.395 29.531 5.766 1 97.62 140 ASP B CA 1
ATOM 3039 C C . ASP B 1 140 ? 1.57 29.766 6.707 1 97.62 140 ASP B C 1
ATOM 3041 O O . ASP B 1 140 ? 1.846 30.922 7.086 1 97.62 140 ASP B O 1
ATOM 3045 N N . TYR B 1 141 ? 2.26 28.703 7.012 1 97.88 141 TYR B N 1
ATOM 3046 C CA . TYR B 1 141 ? 3.338 28.844 7.984 1 97.88 141 TYR B CA 1
ATOM 3047 C C . TYR B 1 141 ? 4.453 29.734 7.441 1 97.88 141 TYR B C 1
ATOM 3049 O O . TYR B 1 141 ? 4.949 30.609 8.148 1 97.88 141 TYR B O 1
ATOM 3057 N N . PRO B 1 142 ? 4.863 29.609 6.203 1 98.12 142 PRO B N 1
ATOM 3058 C CA . PRO B 1 142 ? 5.879 30.516 5.664 1 98.12 142 PRO B CA 1
ATOM 3059 C C . PRO B 1 142 ? 5.434 31.969 5.68 1 98.12 142 PRO B C 1
ATOM 3061 O O . PRO B 1 142 ? 6.242 32.875 5.949 1 98.12 142 PRO B O 1
ATOM 3064 N N . LYS B 1 143 ? 4.188 32.25 5.402 1 97.81 143 LYS B N 1
ATOM 3065 C CA . LYS B 1 143 ? 3.664 33.625 5.461 1 97.81 143 LYS B CA 1
ATOM 3066 C C . LYS B 1 143 ? 3.699 34.156 6.887 1 97.81 143 LYS B C 1
ATOM 3068 O O . LYS B 1 143 ? 4.016 35.344 7.102 1 97.81 143 LYS B O 1
ATOM 3073 N N . PHE B 1 144 ? 3.379 33.281 7.875 1 97.81 144 PHE B N 1
ATOM 3074 C CA . PHE B 1 144 ? 3.502 33.656 9.281 1 97.81 144 PHE B CA 1
ATOM 3075 C C . PHE B 1 144 ? 4.949 34 9.625 1 97.81 144 PHE B C 1
ATOM 3077 O O . PHE B 1 144 ? 5.219 35 10.289 1 97.81 144 PHE B O 1
ATOM 3084 N N . CYS B 1 145 ? 5.887 33.188 9.141 1 97.69 145 CYS B N 1
ATOM 3085 C CA . CYS B 1 145 ? 7.301 33.406 9.414 1 97.69 145 CYS B CA 1
ATOM 3086 C C . CYS B 1 145 ? 7.762 34.719 8.82 1 97.69 145 CYS B C 1
ATOM 3088 O O . CYS B 1 145 ? 8.531 35.469 9.453 1 97.69 145 CYS B O 1
ATOM 3090 N N . ALA B 1 146 ? 7.238 35.031 7.66 1 98 146 ALA B N 1
ATOM 3091 C CA . ALA B 1 146 ? 7.574 36.312 7.027 1 98 146 ALA B CA 1
ATOM 3092 C C . ALA B 1 146 ? 7.035 37.5 7.84 1 98 146 ALA B C 1
ATOM 3094 O O . ALA B 1 146 ? 7.73 38.5 8.031 1 98 146 ALA B O 1
ATOM 3095 N N . GLN B 1 147 ? 5.789 37.281 8.273 1 96.88 147 GLN B N 1
ATOM 3096 C CA . GLN B 1 147 ? 5.191 38.312 9.109 1 96.88 147 GLN B CA 1
ATOM 3097 C C . GLN B 1 147 ? 5.957 38.469 10.414 1 96.88 147 GLN B C 1
ATOM 3099 O O . GLN B 1 147 ? 6.168 39.594 10.883 1 96.88 147 GLN B O 1
ATOM 3104 N N . LYS B 1 148 ? 6.328 37.375 11.008 1 95.62 148 LYS B N 1
ATOM 3105 C CA . LYS B 1 148 ? 7.09 37.406 12.25 1 95.62 148 LYS B CA 1
ATOM 3106 C C . LYS B 1 148 ? 8.438 38.094 12.055 1 95.62 148 LYS B C 1
ATOM 3108 O O . LYS B 1 148 ? 8.875 38.875 12.906 1 95.62 148 LYS B O 1
ATOM 3113 N N . LYS B 1 149 ? 9.07 37.844 10.977 1 97.06 149 LYS B N 1
ATOM 3114 C CA . LYS B 1 149 ? 10.344 38.5 10.664 1 97.06 149 LYS B CA 1
ATOM 3115 C C . LYS B 1 149 ? 10.164 40 10.516 1 97.06 149 LYS B C 1
ATOM 3117 O O . LYS B 1 149 ? 10.992 40.781 11.008 1 97.06 149 LYS B O 1
ATOM 3122 N N . ALA B 1 150 ? 9.141 40.406 9.781 1 97.06 150 ALA B N 1
ATOM 3123 C CA . ALA B 1 150 ? 8.836 41.844 9.641 1 97.06 150 ALA B CA 1
ATOM 3124 C C . ALA B 1 150 ? 8.594 42.469 11.008 1 97.06 150 ALA B C 1
ATOM 3126 O O . ALA B 1 150 ? 9.039 43.594 11.258 1 97.06 150 ALA B O 1
ATOM 3127 N N . PHE B 1 151 ? 7.902 41.719 11.812 1 94.38 151 PHE B N 1
ATOM 3128 C CA . PHE B 1 151 ? 7.645 42.125 13.188 1 94.38 151 PHE B CA 1
ATOM 3129 C C . PHE B 1 151 ? 8.953 42.344 13.945 1 94.38 151 PHE B C 1
ATOM 3131 O O . PHE B 1 151 ? 9.164 43.375 14.578 1 94.38 151 PHE B O 1
ATOM 3138 N N . ASP B 1 152 ? 9.836 41.406 13.859 1 93.44 152 ASP B N 1
ATOM 3139 C CA . ASP B 1 152 ? 11.117 41.5 14.562 1 93.44 152 ASP B CA 1
ATOM 3140 C C . ASP B 1 152 ? 11.969 42.656 14.031 1 93.44 152 ASP B C 1
ATOM 3142 O O . ASP B 1 152 ? 12.602 43.375 14.812 1 93.44 152 ASP B O 1
ATOM 3146 N N . THR B 1 153 ? 11.938 42.875 12.781 1 95.75 153 THR B N 1
ATOM 3147 C CA . THR B 1 153 ? 12.68 43.969 12.172 1 95.75 153 THR B CA 1
ATOM 3148 C C . THR B 1 153 ? 12.141 45.312 12.633 1 95.75 153 THR B C 1
ATOM 3150 O O . THR B 1 153 ? 12.914 46.219 12.953 1 95.75 153 THR B O 1
ATOM 3153 N N . ALA B 1 154 ? 10.836 45.344 12.641 1 93.75 154 ALA B N 1
ATOM 3154 C CA . ALA B 1 154 ? 10.203 46.594 13.102 1 93.75 154 ALA B CA 1
ATOM 3155 C C . ALA B 1 154 ? 10.539 46.844 14.562 1 93.75 154 ALA B C 1
ATOM 3157 O O . ALA B 1 154 ? 10.75 48 14.945 1 93.75 154 ALA B O 1
ATOM 3158 N N . ARG B 1 155 ? 10.539 45.781 15.32 1 91.12 155 ARG B N 1
ATOM 3159 C CA . ARG B 1 155 ? 10.906 45.906 16.734 1 91.12 155 ARG B CA 1
ATOM 3160 C C . ARG B 1 155 ? 12.328 46.438 16.875 1 91.12 155 ARG B C 1
ATOM 3162 O O . ARG B 1 155 ? 12.578 47.344 17.656 1 91.12 155 ARG B O 1
ATOM 3169 N N . GLU B 1 156 ? 13.211 45.906 16.141 1 92.5 156 GLU B N 1
ATOM 3170 C CA . GLU B 1 156 ? 14.609 46.312 16.188 1 92.5 156 GLU B CA 1
ATOM 3171 C C . GLU B 1 156 ? 14.758 47.781 15.75 1 92.5 156 GLU B C 1
ATOM 3173 O O . GLU B 1 156 ? 15.516 48.531 16.359 1 92.5 156 GLU B O 1
ATOM 3178 N N . ARG B 1 157 ? 14.023 48.156 14.75 1 93.56 157 ARG B N 1
ATOM 3179 C CA . ARG B 1 157 ? 14.062 49.531 14.273 1 93.56 157 ARG B CA 1
ATOM 3180 C C . ARG B 1 157 ? 13.555 50.5 15.336 1 93.56 157 ARG B C 1
ATOM 3182 O O . ARG B 1 157 ? 14.117 51.594 15.531 1 93.56 157 ARG B O 1
ATOM 3189 N N . MET B 1 158 ? 12.516 50.094 15.945 1 90.38 158 MET B N 1
ATOM 3190 C CA . MET B 1 158 ? 11.945 50.906 17 1 90.38 158 MET B CA 1
ATOM 3191 C C . MET B 1 158 ? 12.93 51.062 18.156 1 90.38 158 MET B C 1
ATOM 3193 O O . MET B 1 158 ? 13.148 52.188 18.656 1 90.38 158 MET B O 1
ATOM 3197 N N . ASP B 1 159 ? 13.547 49.969 18.547 1 89.5 159 ASP B N 1
ATOM 3198 C CA . ASP B 1 159 ? 14.516 50 19.641 1 89.5 159 ASP B CA 1
ATOM 3199 C C . ASP B 1 159 ? 15.719 50.875 19.281 1 89.5 159 ASP B C 1
ATOM 3201 O O . ASP B 1 159 ? 16.203 51.656 20.094 1 89.5 159 ASP B O 1
ATOM 3205 N N . ASN B 1 160 ? 16.156 50.781 18.094 1 92.38 160 ASN B N 1
ATOM 3206 C CA . ASN B 1 160 ? 17.281 51.594 17.625 1 92.38 160 ASN B CA 1
ATOM 3207 C C . ASN B 1 160 ? 16.938 53.062 17.609 1 92.38 160 ASN B C 1
ATOM 3209 O O . ASN B 1 160 ? 17.734 53.906 18.031 1 92.38 160 ASN B O 1
ATOM 3213 N N . ALA B 1 161 ? 15.75 53.375 17.125 1 91.31 161 ALA B N 1
ATOM 3214 C CA . ALA B 1 161 ? 15.297 54.781 17.094 1 91.31 161 ALA B CA 1
ATOM 3215 C C . ALA B 1 161 ? 15.203 55.344 18.5 1 91.31 161 ALA B C 1
ATOM 3217 O O . ALA B 1 161 ? 15.516 56.531 18.719 1 91.31 161 ALA B O 1
ATOM 3218 N N . LYS B 1 162 ? 14.773 54.531 19.375 1 88.19 162 LYS B N 1
ATOM 3219 C CA . LYS B 1 162 ? 14.695 54.969 20.766 1 88.19 162 LYS B CA 1
ATOM 3220 C C . LYS B 1 162 ? 16.078 55.281 21.328 1 88.19 162 LYS B C 1
ATOM 3222 O O . LYS B 1 162 ? 16.266 56.281 22.016 1 88.19 162 LYS B O 1
ATOM 3227 N N . MET B 1 163 ? 17.016 54.5 21.016 1 91 163 MET B N 1
ATOM 3228 C CA . MET B 1 163 ? 18.391 54.688 21.453 1 91 163 MET B CA 1
ATOM 3229 C C . MET B 1 163 ? 18.984 55.969 20.859 1 91 163 MET B C 1
ATOM 3231 O O . MET B 1 163 ? 19.719 56.688 21.531 1 91 163 MET B O 1
ATOM 3235 N N . GLU B 1 164 ? 18.578 56.312 19.672 1 91.62 164 GLU B N 1
ATOM 3236 C CA . GLU B 1 164 ? 19.078 57.5 18.984 1 91.62 164 GLU B CA 1
ATOM 3237 C C . GLU B 1 164 ? 18.562 58.781 19.641 1 91.62 164 GLU B C 1
ATOM 3239 O O . GLU B 1 164 ? 19.281 59.781 19.734 1 91.62 164 GLU B O 1
ATOM 3244 N N . ILE B 1 165 ? 17.344 58.719 20.141 1 90.5 165 ILE B N 1
ATOM 3245 C CA . ILE B 1 165 ? 16.797 59.875 20.859 1 90.5 165 ILE B CA 1
ATOM 3246 C C . ILE B 1 165 ? 17.578 60.125 22.141 1 90.5 165 ILE B C 1
ATOM 3248 O O . ILE B 1 165 ? 17.891 61.25 22.469 1 90.5 165 ILE B O 1
ATOM 3252 N N . ARG B 1 166 ? 17.953 59 22.797 1 88.12 166 ARG B N 1
ATOM 3253 C CA . ARG B 1 166 ? 18.672 59.094 24.078 1 88.12 166 ARG B CA 1
ATOM 3254 C C . ARG B 1 166 ? 20.078 59.656 23.875 1 88.12 166 ARG B C 1
ATOM 3256 O O . ARG B 1 166 ? 20.609 60.344 24.734 1 88.12 166 ARG B O 1
ATOM 3263 N N . GLN B 1 167 ? 20.594 59.438 22.656 1 89.94 167 GLN B N 1
ATOM 3264 C CA . GLN B 1 167 ? 21.969 59.812 22.359 1 89.94 167 GLN B CA 1
ATOM 3265 C C . GLN B 1 167 ? 22.031 61.219 21.75 1 89.94 167 GLN B C 1
ATOM 3267 O O . GLN B 1 167 ? 23.109 61.781 21.562 1 89.94 167 GLN B O 1
ATOM 3272 N N . ALA B 1 168 ? 20.891 61.75 21.422 1 89.69 168 ALA B N 1
ATOM 3273 C CA . ALA B 1 168 ? 20.859 63.062 20.797 1 89.69 168 ALA B CA 1
ATOM 3274 C C . A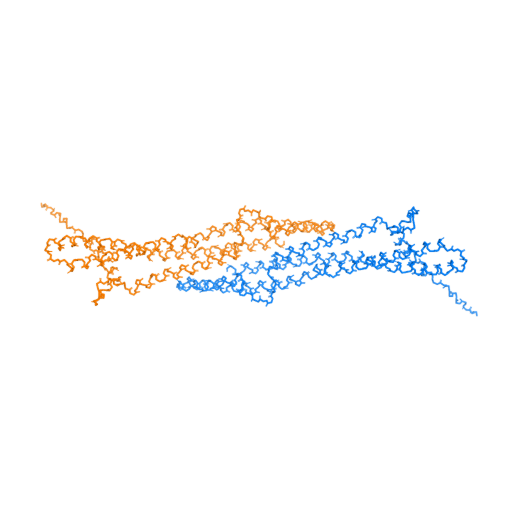LA B 1 168 ? 21.344 64.188 21.75 1 89.69 168 ALA B C 1
ATOM 3276 O O . ALA B 1 168 ? 21.047 64.125 22.953 1 89.69 168 ALA B O 1
ATOM 3277 N N . LYS B 1 169 ? 22.062 65.188 21.203 1 91 169 LYS B N 1
ATOM 3278 C CA . LYS B 1 169 ? 22.703 66.188 22.047 1 91 169 LYS B CA 1
ATOM 3279 C C . LYS B 1 169 ? 22.047 67.562 21.875 1 91 169 LYS B C 1
ATOM 3281 O O . LYS B 1 169 ? 22.109 68.375 22.781 1 91 169 LYS B O 1
ATOM 3286 N N . THR B 1 170 ? 21.422 67.812 20.719 1 93.69 170 THR B N 1
ATOM 3287 C CA . THR B 1 170 ? 20.797 69.125 20.484 1 93.69 170 THR B CA 1
ATOM 3288 C C . THR B 1 170 ? 19.281 69 20.422 1 93.69 170 THR B C 1
ATOM 3290 O O . THR B 1 170 ? 18.766 67.875 20.156 1 93.69 170 THR B O 1
ATOM 3293 N N . THR B 1 171 ? 18.625 70.125 20.672 1 90.56 171 THR B N 1
ATOM 3294 C CA . THR B 1 171 ? 17.172 70.125 20.656 1 90.56 171 THR B CA 1
ATOM 3295 C C . THR B 1 171 ? 16.641 69.812 19.25 1 90.56 171 THR B C 1
ATOM 3297 O O . THR B 1 171 ? 15.656 69.125 19.094 1 90.56 171 THR B O 1
ATOM 3300 N N . ALA B 1 172 ? 17.344 70.375 18.281 1 91.69 172 ALA B N 1
ATOM 3301 C CA . ALA B 1 172 ? 16.969 70.125 16.906 1 91.69 172 ALA B CA 1
ATOM 3302 C C . ALA B 1 172 ? 17.078 68.625 16.547 1 91.69 172 ALA B C 1
ATOM 3304 O O . ALA B 1 172 ? 16.203 68.062 15.883 1 91.69 172 ALA B O 1
ATOM 3305 N N . GLN B 1 173 ? 18.141 68 17.062 1 91.81 173 GLN B N 1
ATOM 3306 C CA . GLN B 1 173 ? 18.344 66.562 16.844 1 91.81 173 GLN B CA 1
ATOM 3307 C C . GLN B 1 173 ? 17.281 65.75 17.562 1 91.81 173 GLN B C 1
ATOM 3309 O O . GLN B 1 173 ? 16.781 64.75 17 1 91.81 173 GLN B O 1
ATOM 3314 N N . ILE B 1 174 ? 16.906 66.125 18.672 1 91.31 174 ILE B N 1
ATOM 3315 C CA . ILE B 1 174 ? 15.93 65.375 19.469 1 91.31 174 ILE B CA 1
ATOM 3316 C C . ILE B 1 174 ? 14.57 65.375 18.781 1 91.31 174 ILE B C 1
ATOM 3318 O O . ILE B 1 174 ? 13.883 64.375 18.703 1 91.31 174 ILE B O 1
ATOM 3322 N N . GLU B 1 175 ? 14.25 66.562 18.203 1 92 175 GLU B N 1
ATOM 3323 C CA . GLU B 1 175 ? 12.969 66.688 17.516 1 92 175 GLU B CA 1
ATOM 3324 C C . GLU B 1 175 ? 12.914 65.812 16.281 1 92 175 GLU B C 1
ATOM 3326 O O . GLU B 1 175 ? 11.922 65.125 16.031 1 92 175 GLU B O 1
ATOM 3331 N N . LYS B 1 176 ? 13.969 65.812 15.531 1 92.94 176 LYS B N 1
ATOM 3332 C CA . LYS B 1 176 ? 14.023 65 14.32 1 92.94 176 LYS B CA 1
ATOM 3333 C C . LYS B 1 176 ? 13.977 63.5 14.648 1 92.94 176 LYS B C 1
ATOM 3335 O O . LYS B 1 176 ? 13.242 62.75 14.016 1 92.94 176 LYS B O 1
ATOM 3340 N N . LYS B 1 177 ? 14.695 63.125 15.609 1 92.69 177 LYS B N 1
ATOM 3341 C CA . LYS B 1 177 ? 14.766 61.719 15.992 1 92.69 177 LYS B CA 1
ATOM 3342 C C . LYS B 1 177 ? 13.453 61.25 16.625 1 92.69 177 LYS B C 1
ATOM 3344 O O . LYS B 1 177 ? 13.078 60.094 16.516 1 92.69 177 LYS B O 1
ATOM 3349 N N . ALA B 1 178 ? 12.773 62.156 17.219 1 90.62 178 ALA B N 1
ATOM 3350 C CA . ALA B 1 178 ? 11.469 61.844 17.812 1 90.62 178 ALA B CA 1
ATOM 3351 C C . ALA B 1 178 ? 10.461 61.469 16.734 1 90.62 178 ALA B C 1
ATOM 3353 O O . ALA B 1 178 ? 9.656 60.562 16.922 1 90.62 178 ALA B O 1
ATOM 3354 N N . VAL B 1 179 ? 10.547 62.188 15.641 1 92.94 179 VAL B N 1
ATOM 3355 C CA . VAL B 1 179 ? 9.664 61.875 14.523 1 92.94 179 VAL B CA 1
ATOM 3356 C C . VAL B 1 179 ? 9.992 60.469 13.984 1 92.94 179 VAL B C 1
ATOM 3358 O O . VAL B 1 179 ? 9.094 59.688 13.703 1 92.94 179 VAL B O 1
ATOM 3361 N N . CYS B 1 180 ? 11.266 60.125 13.914 1 93.06 180 CYS B N 1
ATOM 3362 C CA . CYS B 1 180 ? 11.703 58.812 13.438 1 93.06 180 CYS B CA 1
ATOM 3363 C C . CYS B 1 180 ? 11.234 57.719 14.375 1 93.06 180 CYS B C 1
ATOM 3365 O O . CYS B 1 180 ? 10.812 56.656 13.922 1 93.06 180 CYS B O 1
ATOM 3367 N N . TYR B 1 181 ? 11.281 58 15.578 1 90.88 181 TYR B N 1
ATOM 3368 C CA . TYR B 1 181 ? 10.828 57.031 16.578 1 90.88 181 TYR B CA 1
ATOM 3369 C C . TYR B 1 181 ? 9.328 56.812 16.453 1 90.88 181 TYR B C 1
ATOM 3371 O O . TYR B 1 181 ? 8.867 55.656 16.484 1 90.88 181 TYR B O 1
ATOM 3379 N N . GLN B 1 182 ? 8.664 57.938 16.328 1 91.62 182 GLN B N 1
ATOM 3380 C CA . GLN B 1 182 ? 7.219 57.812 16.188 1 91.62 182 GLN B CA 1
ATOM 3381 C C . GLN B 1 182 ? 6.859 56.969 14.961 1 91.62 182 GLN B C 1
ATOM 3383 O O . GLN B 1 182 ? 5.957 56.156 15 1 91.62 182 GLN B O 1
ATOM 3388 N N . MET B 1 183 ? 7.602 57.094 13.906 1 94.06 183 MET B N 1
ATOM 3389 C CA . MET B 1 183 ? 7.375 56.312 12.695 1 94.06 183 MET B CA 1
ATOM 3390 C C . MET B 1 183 ? 7.691 54.844 12.922 1 94.06 183 MET B C 1
ATOM 3392 O O . MET B 1 183 ? 6.984 53.969 12.422 1 94.06 183 MET B O 1
ATOM 3396 N N . ALA B 1 184 ? 8.695 54.562 13.641 1 90.94 184 ALA B N 1
ATOM 3397 C CA . ALA B 1 184 ? 9.078 53.188 13.945 1 90.94 184 ALA B CA 1
ATOM 3398 C C . ALA B 1 184 ? 8.031 52.5 14.82 1 90.94 184 ALA B C 1
ATOM 3400 O O . ALA B 1 184 ? 7.75 51.312 14.656 1 90.94 184 ALA B O 1
ATOM 3401 N N . VAL B 1 185 ? 7.477 53.281 15.742 1 88.69 185 VAL B N 1
ATOM 3402 C CA . VAL B 1 185 ? 6.43 52.75 16.609 1 88.69 185 VAL B CA 1
ATOM 3403 C C . VAL B 1 185 ? 5.207 52.375 15.781 1 88.69 185 VAL B C 1
ATOM 3405 O O . VAL B 1 185 ? 4.617 51.312 15.977 1 88.69 185 VAL B O 1
ATOM 3408 N N . ASP B 1 186 ? 4.867 53.344 14.867 1 90 186 ASP B N 1
ATOM 3409 C CA . ASP B 1 186 ? 3.719 53.062 14 1 90 186 ASP B CA 1
ATOM 3410 C C . ASP B 1 186 ? 3.93 51.812 13.172 1 90 186 ASP B C 1
ATOM 3412 O O . ASP B 1 186 ? 3.02 51 13.031 1 90 186 ASP B O 1
ATOM 3416 N N . ASP B 1 187 ? 5.086 51.656 12.688 1 92.31 187 ASP B N 1
ATOM 3417 C CA . ASP B 1 187 ? 5.406 50.469 11.898 1 92.31 187 ASP B CA 1
ATOM 3418 C C . ASP B 1 187 ? 5.355 49.219 12.758 1 92.31 187 ASP B C 1
ATOM 3420 O O . ASP B 1 187 ? 4.852 48.188 12.328 1 92.31 187 ASP B O 1
ATOM 3424 N N . PHE B 1 188 ? 5.871 49.25 13.898 1 91.44 188 PHE B N 1
ATOM 3425 C CA . PHE B 1 188 ? 5.852 48.156 14.836 1 91.44 188 PHE B CA 1
ATOM 3426 C C . PHE B 1 188 ? 4.422 47.75 15.156 1 91.44 188 PHE B C 1
ATOM 3428 O O . PHE B 1 188 ? 4.105 46.531 15.195 1 91.44 188 PHE B O 1
ATOM 3435 N N . ASP B 1 189 ? 3.621 48.75 15.367 1 87.75 189 ASP B N 1
ATOM 3436 C CA . ASP B 1 189 ? 2.215 48.5 15.648 1 87.75 189 ASP B CA 1
ATOM 3437 C C . ASP B 1 189 ? 1.547 47.781 14.484 1 87.75 189 ASP B C 1
ATOM 3439 O O . ASP B 1 189 ? 0.789 46.812 14.688 1 87.75 189 ASP B O 1
ATOM 3443 N N . VAL B 1 190 ? 1.892 48.188 13.32 1 91.5 190 VAL B N 1
ATOM 3444 C CA . VAL B 1 190 ? 1.315 47.594 12.125 1 91.5 190 VAL B CA 1
ATOM 3445 C C . VAL B 1 190 ? 1.754 46.125 12.031 1 91.5 190 VAL B C 1
ATOM 3447 O O . VAL B 1 190 ? 0.931 45.25 11.797 1 91.5 190 VAL B O 1
ATOM 3450 N N . GLN B 1 191 ? 3.047 45.875 12.234 1 92.81 191 GLN B N 1
ATOM 3451 C CA . GLN B 1 191 ? 3.559 44.5 12.156 1 92.81 191 GLN B CA 1
ATOM 3452 C C . GLN B 1 191 ? 3.004 43.656 13.281 1 92.81 191 GLN B C 1
ATOM 3454 O O . GLN B 1 191 ? 2.756 42.438 13.094 1 92.81 191 GLN B O 1
ATOM 3459 N N . THR B 1 192 ? 2.785 44.219 14.422 1 89.19 192 THR B N 1
ATOM 3460 C CA . THR B 1 192 ? 2.211 43.5 15.562 1 89.19 192 THR B CA 1
ATOM 3461 C C . THR B 1 192 ? 0.797 43.031 15.234 1 89.19 192 THR B C 1
ATOM 3463 O O . THR B 1 192 ? 0.45 41.875 15.508 1 89.19 192 THR B O 1
ATOM 3466 N N . GLU B 1 193 ? 0.072 44 14.703 1 90.56 193 GLU B N 1
ATOM 3467 C CA . GLU B 1 193 ? -1.285 43.625 14.305 1 90.56 193 GLU B CA 1
ATOM 3468 C C . GLU B 1 193 ? -1.276 42.5 13.281 1 90.56 193 GLU B C 1
ATOM 3470 O O . GLU B 1 193 ? -2.148 41.625 13.305 1 90.56 193 GLU B O 1
ATOM 3475 N N . GLY B 1 194 ? -0.325 42.531 12.43 1 93.38 194 GLY B N 1
ATOM 3476 C CA . GLY B 1 194 ? -0.176 41.469 11.461 1 93.38 194 GLY B CA 1
ATOM 3477 C C . GLY B 1 194 ? 0.036 40.094 12.094 1 93.38 194 GLY B C 1
ATOM 3478 O O . GLY B 1 194 ? -0.587 39.125 11.688 1 93.38 194 GLY B O 1
ATOM 3479 N N . VAL B 1 195 ? 0.862 40 13.062 1 93.5 195 VAL B N 1
ATOM 3480 C CA . VAL B 1 195 ? 1.158 38.75 13.742 1 93.5 195 VAL B CA 1
ATOM 3481 C C . VAL B 1 195 ? -0.067 38.281 14.523 1 93.5 195 VAL B C 1
ATOM 3483 O O . VAL B 1 195 ? -0.408 37.094 14.508 1 93.5 195 VAL B O 1
ATOM 3486 N N . ILE B 1 196 ? -0.762 39.188 15.172 1 90.12 196 ILE B N 1
ATOM 3487 C CA . ILE B 1 196 ? -1.934 38.875 15.977 1 90.12 196 ILE B CA 1
ATOM 3488 C C . ILE B 1 196 ? -3.018 38.25 15.086 1 90.12 196 ILE B C 1
ATOM 3490 O O . ILE B 1 196 ? -3.727 37.344 15.492 1 90.12 196 ILE B O 1
ATOM 3494 N N . LYS B 1 197 ? -3.092 38.812 13.891 1 93.38 197 LYS B N 1
ATOM 3495 C CA . LYS B 1 197 ? -4.07 38.281 12.945 1 93.38 197 LYS B CA 1
ATOM 3496 C C . LYS B 1 197 ? -3.82 36.781 12.68 1 93.38 197 LYS B C 1
ATOM 3498 O O . LYS B 1 197 ? -4.766 36.031 12.531 1 93.38 197 LYS B O 1
ATOM 3503 N N . TRP B 1 198 ? -2.58 36.406 12.641 1 94.5 198 TRP B N 1
ATOM 3504 C CA . TRP B 1 198 ? -2.242 35 12.43 1 94.5 198 TRP B CA 1
ATOM 3505 C C . TRP B 1 198 ? -2.619 34.156 13.641 1 94.5 198 TRP B C 1
ATOM 3507 O O . TRP B 1 198 ? -3.162 33.062 13.5 1 94.5 198 TRP B O 1
ATOM 3517 N N . PHE B 1 199 ? -2.389 34.656 14.82 1 93.06 199 PHE B N 1
ATOM 3518 C CA . PHE B 1 199 ? -2.758 33.938 16.031 1 93.06 199 PHE B CA 1
ATOM 3519 C C . PHE B 1 199 ? -4.266 33.75 16.109 1 93.06 199 PHE B C 1
ATOM 3521 O O . PHE B 1 199 ? -4.734 32.656 16.422 1 93.06 199 PHE B O 1
ATOM 3528 N N . ASP B 1 200 ? -4.961 34.812 15.711 1 92.38 200 ASP B N 1
ATOM 3529 C CA . ASP B 1 200 ? -6.418 34.781 15.797 1 92.38 200 ASP B CA 1
ATOM 3530 C C . ASP B 1 200 ? -7.008 33.812 14.75 1 92.38 200 ASP B C 1
ATOM 3532 O O . ASP B 1 200 ? -8.094 33.281 14.945 1 92.38 200 ASP B O 1
ATOM 3536 N N . ALA B 1 201 ? -6.309 33.594 13.656 1 95.75 201 ALA B N 1
ATOM 3537 C CA . ALA B 1 201 ? -6.805 32.75 12.562 1 95.75 201 ALA B CA 1
ATOM 3538 C C . ALA B 1 201 ? -6.547 31.281 12.828 1 95.75 201 ALA B C 1
ATOM 3540 O O . ALA B 1 201 ? -7.148 30.406 12.188 1 95.75 201 ALA B O 1
ATOM 3541 N N . LEU B 1 202 ? -5.648 30.969 13.758 1 96 202 LEU B N 1
ATOM 3542 C CA . LEU B 1 202 ? -5.164 29.594 13.938 1 96 202 LEU B CA 1
ATOM 3543 C C . LEU B 1 202 ? -6.305 28.656 14.32 1 96 202 LEU B C 1
ATOM 3545 O O . LEU B 1 202 ? -6.41 27.562 13.789 1 96 202 LEU B O 1
ATOM 3549 N N . PRO B 1 203 ? -7.223 29.109 15.188 1 95.25 203 PRO B N 1
ATOM 3550 C CA . PRO B 1 203 ? -8.32 28.203 15.539 1 95.25 203 PRO B CA 1
ATOM 3551 C C . PRO B 1 203 ? -9.18 27.828 14.328 1 95.25 203 PRO B C 1
ATOM 3553 O O . PRO B 1 203 ? -9.609 26.672 14.211 1 95.25 203 PRO B O 1
ATOM 3556 N N . LYS B 1 204 ? -9.398 28.766 13.508 1 96.19 204 LYS B N 1
ATOM 3557 C CA . LYS B 1 204 ? -10.156 28.484 12.297 1 96.19 204 LYS B CA 1
ATOM 3558 C C . LYS B 1 204 ? -9.391 27.531 11.383 1 96.19 204 LYS B C 1
ATOM 3560 O O . LYS B 1 204 ? -9.977 26.625 10.797 1 96.19 204 LYS B O 1
ATOM 3565 N N . LEU B 1 205 ? -8.133 27.75 11.219 1 97.38 205 LEU B N 1
ATOM 3566 C CA . LEU B 1 205 ? -7.277 26.875 10.43 1 97.38 205 LEU B CA 1
ATOM 3567 C C . LEU B 1 205 ? -7.289 25.453 10.992 1 97.38 205 LEU B C 1
ATOM 3569 O O . LEU B 1 205 ? -7.422 24.484 10.25 1 97.38 205 LEU B O 1
ATOM 3573 N N . LYS B 1 206 ? -7.199 25.406 12.266 1 97.62 206 LYS B N 1
ATOM 3574 C CA . LYS B 1 206 ? -7.207 24.094 12.93 1 97.62 206 LYS B CA 1
ATOM 3575 C C . LYS B 1 206 ? -8.516 23.359 12.688 1 97.62 206 LYS B C 1
ATOM 3577 O O . LYS B 1 206 ? -8.523 22.141 12.484 1 97.62 206 LYS B O 1
ATOM 3582 N N . ALA B 1 207 ? -9.602 24.078 12.711 1 97.06 207 ALA B N 1
ATOM 3583 C CA . ALA B 1 207 ? -10.906 23.469 12.453 1 97.06 207 ALA B CA 1
ATOM 3584 C C . ALA B 1 207 ? -10.969 22.906 11.031 1 97.06 207 ALA B C 1
ATOM 3586 O O . ALA B 1 207 ? -11.477 21.812 10.812 1 97.06 207 ALA B O 1
ATOM 3587 N N . ALA B 1 208 ? -10.469 23.656 10.125 1 97.75 208 ALA B N 1
ATOM 3588 C CA . ALA B 1 208 ? -10.422 23.203 8.734 1 97.75 208 ALA B CA 1
ATOM 3589 C C . ALA B 1 208 ? -9.547 21.969 8.594 1 97.75 208 ALA B C 1
ATOM 3591 O O . ALA B 1 208 ? -9.891 21.031 7.859 1 97.75 208 ALA B O 1
ATOM 3592 N N . HIS B 1 209 ? -8.422 21.984 9.281 1 98.31 209 HIS B N 1
ATOM 3593 C CA . HIS B 1 209 ? -7.512 20.844 9.258 1 98.31 209 HIS B CA 1
ATOM 3594 C C . HIS B 1 209 ? -8.18 19.594 9.812 1 98.31 209 HIS B C 1
ATOM 3596 O O . HIS B 1 209 ? -8.07 18.516 9.227 1 98.31 209 HIS B O 1
ATOM 3602 N N . ASN B 1 210 ? -8.859 19.797 10.891 1 96.81 210 ASN B N 1
ATOM 3603 C CA . ASN B 1 210 ? -9.57 18.656 11.484 1 96.81 210 ASN B CA 1
ATOM 3604 C C . ASN B 1 210 ? -10.648 18.125 10.547 1 96.81 210 ASN B C 1
ATOM 3606 O O . ASN B 1 210 ? -10.852 16.922 10.445 1 96.81 210 ASN B O 1
ATOM 3610 N N . ASN B 1 211 ? -11.328 19.031 9.891 1 96.94 211 ASN B N 1
ATOM 3611 C CA . ASN B 1 211 ? -12.344 18.609 8.93 1 96.94 211 ASN B CA 1
ATOM 3612 C C . ASN B 1 211 ? -11.734 17.797 7.785 1 96.94 211 ASN B C 1
ATOM 3614 O O . ASN B 1 211 ? -12.344 16.844 7.297 1 96.94 211 ASN B O 1
ATOM 3618 N N . ASP B 1 212 ? -10.547 18.188 7.309 1 98 212 ASP B N 1
ATOM 3619 C CA . ASP B 1 212 ? -9.844 17.422 6.289 1 98 212 ASP B CA 1
ATOM 3620 C C . ASP B 1 212 ? -9.656 15.969 6.727 1 98 212 ASP B C 1
ATOM 3622 O O . ASP B 1 212 ? -9.883 15.039 5.945 1 98 212 ASP B O 1
ATOM 3626 N N . ILE B 1 213 ? -9.297 15.773 7.953 1 96.56 213 ILE B N 1
ATOM 3627 C CA . ILE B 1 213 ? -9.023 14.445 8.484 1 96.56 213 ILE B CA 1
ATOM 3628 C C . ILE B 1 213 ? -10.305 13.625 8.516 1 96.56 213 ILE B C 1
ATOM 3630 O O . ILE B 1 213 ? -10.328 12.477 8.07 1 96.56 213 ILE B O 1
ATOM 3634 N N . ILE B 1 214 ? -11.375 14.273 8.984 1 94.31 214 ILE B N 1
ATOM 3635 C CA . ILE B 1 214 ? -12.664 13.586 9.102 1 94.31 214 ILE B CA 1
ATOM 3636 C C . ILE B 1 214 ? -13.148 13.164 7.715 1 94.31 214 ILE B C 1
ATOM 3638 O O . ILE B 1 214 ? -13.562 12.016 7.52 1 94.31 214 ILE B O 1
ATOM 3642 N N . GLN B 1 215 ? -13.016 14.047 6.82 1 96.06 215 GLN B N 1
ATOM 3643 C CA . GLN B 1 215 ? -13.477 13.758 5.469 1 96.06 215 GLN B CA 1
ATOM 3644 C C . GLN B 1 215 ? -12.609 12.68 4.812 1 96.06 215 GLN B C 1
ATOM 3646 O O . GLN B 1 215 ? -13.125 11.789 4.137 1 96.06 215 GLN B O 1
ATOM 3651 N N . LEU B 1 216 ? -11.297 12.781 4.996 1 96.12 216 LEU B N 1
ATOM 3652 C CA . LEU B 1 216 ? -10.391 11.805 4.422 1 96.12 216 LEU B CA 1
ATOM 3653 C C . LEU B 1 216 ? -10.711 10.398 4.926 1 96.12 216 LEU B C 1
ATOM 3655 O O . LEU B 1 216 ? -10.805 9.461 4.137 1 96.12 216 LEU B O 1
ATOM 3659 N N . LEU B 1 217 ? -10.875 10.281 6.184 1 93.25 217 LEU B N 1
ATOM 3660 C CA . LEU B 1 217 ? -11.164 8.977 6.777 1 93.25 217 LEU B CA 1
ATOM 3661 C C . LEU B 1 217 ? -12.539 8.477 6.355 1 93.25 217 LEU B C 1
ATOM 3663 O O . LEU B 1 217 ? -12.742 7.277 6.176 1 93.25 217 LEU B O 1
ATOM 3667 N N . GLY B 1 218 ? -13.469 9.461 6.203 1 92.69 218 GLY B N 1
ATOM 3668 C CA . GLY B 1 218 ? -14.773 9.086 5.676 1 92.69 218 GLY B CA 1
ATOM 3669 C C . GLY B 1 218 ? -14.711 8.523 4.273 1 92.69 218 GLY B C 1
ATOM 3670 O O . GLY B 1 218 ? -15.359 7.516 3.975 1 92.69 218 GLY B O 1
ATOM 3671 N N . LYS B 1 219 ? -13.961 9.117 3.496 1 93.38 219 LYS B N 1
ATOM 3672 C CA . LYS B 1 219 ? -13.781 8.641 2.127 1 93.38 219 LYS B CA 1
ATOM 3673 C C . LYS B 1 219 ? -13.078 7.293 2.098 1 93.38 219 LYS B C 1
ATOM 3675 O O . LYS B 1 219 ? -13.383 6.441 1.261 1 93.38 219 LYS B O 1
ATOM 3680 N N . HIS B 1 220 ? -12.148 7.105 3.006 1 92.5 220 HIS B N 1
ATOM 3681 C CA . HIS B 1 220 ? -11.461 5.824 3.084 1 92.5 220 HIS B CA 1
ATOM 3682 C C . HIS B 1 220 ? -12.398 4.715 3.545 1 92.5 220 HIS B C 1
ATOM 3684 O O . HIS B 1 220 ? -12.266 3.564 3.123 1 92.5 220 HIS B O 1
ATOM 3690 N N . CYS B 1 221 ? -13.305 5.09 4.367 1 91.56 221 CYS B N 1
ATOM 3691 C CA . CYS B 1 221 ? -14.344 4.152 4.777 1 91.56 221 CYS B CA 1
ATOM 3692 C C . CYS B 1 221 ? -15.172 3.703 3.58 1 91.56 221 CYS B C 1
ATOM 3694 O O . CYS B 1 221 ? -15.43 2.51 3.41 1 91.56 221 CYS B O 1
ATOM 3696 N N . ILE B 1 222 ? -15.508 4.629 2.764 1 91.12 222 ILE B N 1
ATOM 3697 C CA . ILE B 1 222 ? -16.297 4.34 1.568 1 91.12 222 ILE B CA 1
ATOM 3698 C C . ILE B 1 222 ? -15.484 3.465 0.617 1 91.12 222 ILE B C 1
ATOM 3700 O O . ILE B 1 222 ? -16.016 2.539 0.002 1 91.12 222 ILE B O 1
ATOM 3704 N N . TYR B 1 223 ? -14.211 3.727 0.562 1 92.44 223 TYR B N 1
ATOM 3705 C CA . TYR B 1 223 ? -13.32 2.912 -0.26 1 92.44 223 TYR B CA 1
ATOM 3706 C C . TYR B 1 223 ? -13.375 1.448 0.163 1 92.44 223 TYR B C 1
ATOM 3708 O O . TYR B 1 223 ? -13.523 0.558 -0.677 1 92.44 223 TYR B O 1
ATOM 3716 N N . HIS B 1 224 ? -13.297 1.218 1.375 1 92.25 224 HIS B N 1
ATOM 3717 C CA . HIS B 1 224 ? -13.312 -0.156 1.864 1 92.25 224 HIS B CA 1
ATOM 3718 C C . HIS B 1 224 ? -14.672 -0.81 1.623 1 92.25 224 HIS B C 1
ATOM 3720 O O . HIS B 1 224 ? -14.75 -2.014 1.371 1 92.25 224 HIS B O 1
ATOM 3726 N N . ARG B 1 225 ? -15.688 -0.027 1.688 1 90.31 225 ARG B N 1
ATOM 3727 C CA . ARG B 1 225 ? -17 -0.558 1.361 1 90.31 225 ARG B CA 1
ATOM 3728 C C . ARG B 1 225 ? -17.062 -1.012 -0.093 1 90.31 225 ARG B C 1
ATOM 3730 O O . ARG B 1 225 ? -17.578 -2.092 -0.39 1 90.31 225 ARG B O 1
ATOM 3737 N N . HIS B 1 226 ? -16.516 -0.202 -0.96 1 89.75 226 HIS B N 1
ATOM 3738 C CA . HIS B 1 226 ? -16.484 -0.546 -2.377 1 89.75 226 HIS B CA 1
ATOM 3739 C C . HIS B 1 226 ? -15.625 -1.783 -2.629 1 89.75 226 HIS B C 1
ATOM 3741 O O . HIS B 1 226 ? -16.031 -2.686 -3.363 1 89.75 226 HIS B O 1
ATOM 3747 N N . MET B 1 227 ? -14.492 -1.806 -1.966 1 90.62 227 MET B N 1
ATOM 3748 C CA . MET B 1 227 ? -13.586 -2.932 -2.17 1 90.62 227 MET B CA 1
ATOM 3749 C C . MET B 1 227 ? -14.195 -4.227 -1.644 1 90.62 227 MET B C 1
ATOM 3751 O O . MET B 1 227 ? -14.008 -5.289 -2.234 1 90.62 227 MET B O 1
ATOM 3755 N N . HIS B 1 228 ? -14.93 -4.074 -0.6 1 89.06 228 HIS B N 1
ATOM 3756 C CA . HIS B 1 228 ? -15.633 -5.238 -0.077 1 89.06 228 HIS B CA 1
ATOM 3757 C C . HIS B 1 228 ? -16.641 -5.777 -1.093 1 89.06 228 HIS B C 1
ATOM 3759 O O . HIS B 1 228 ? -16.734 -6.992 -1.298 1 89.06 228 HIS B O 1
ATOM 3765 N N . ALA B 1 229 ? -17.297 -4.91 -1.755 1 83.38 229 ALA B N 1
ATOM 3766 C CA . ALA B 1 229 ? -18.297 -5.305 -2.734 1 83.38 229 ALA B CA 1
ATOM 3767 C C . ALA B 1 229 ? -17.656 -5.938 -3.963 1 83.38 229 ALA B C 1
ATOM 3769 O O . ALA B 1 229 ? -18.203 -6.875 -4.547 1 83.38 229 ALA B O 1
ATOM 3770 N N . TYR B 1 230 ? -16.469 -5.469 -4.223 1 80.75 230 TYR B N 1
ATOM 3771 C CA . TYR B 1 230 ? -15.781 -5.938 -5.418 1 80.75 230 TYR B CA 1
ATOM 3772 C C . TYR B 1 230 ? -15.234 -7.348 -5.215 1 80.75 230 TYR B C 1
ATOM 3774 O O . TYR B 1 230 ? -15.25 -8.164 -6.145 1 80.75 230 TYR B O 1
ATOM 3782 N N . TYR B 1 231 ? -14.797 -7.684 -4.066 1 80.44 231 TYR B N 1
ATOM 3783 C CA . TYR B 1 231 ? -14.164 -8.977 -3.814 1 80.44 231 TYR B CA 1
ATOM 3784 C C . TYR B 1 231 ? -15.203 -10.031 -3.457 1 80.44 231 TYR B C 1
ATOM 3786 O O . TYR B 1 231 ? -14.891 -11.227 -3.406 1 80.44 231 TYR B O 1
ATOM 3794 N N . LYS B 1 232 ? -16.422 -9.578 -3.244 1 73.88 232 LYS B N 1
ATOM 3795 C CA . LYS B 1 232 ? -17.469 -10.539 -2.928 1 73.88 232 LYS B CA 1
ATOM 3796 C C . LYS B 1 232 ? -17.875 -11.344 -4.16 1 73.88 232 LYS B C 1
ATOM 3798 O O . LYS B 1 232 ? -17.938 -10.805 -5.27 1 73.88 232 LYS B O 1
#

Solvent-accessible surface area (backbone atoms only — not comparable to full-atom values): 23988 Å² total; per-residue (Å²): 137,83,80,77,78,76,78,65,83,78,71,68,63,55,59,56,47,48,55,47,46,51,55,45,52,51,30,37,42,75,51,72,83,66,80,57,85,34,69,17,70,65,47,51,48,50,54,48,48,54,53,54,46,42,55,38,44,50,50,34,52,53,26,50,35,58,58,63,44,65,69,86,60,72,83,52,83,48,81,75,34,45,50,50,45,30,19,53,32,36,54,60,44,25,71,79,46,63,69,69,60,22,52,52,37,46,50,50,20,50,41,38,44,50,48,46,54,53,51,38,53,49,34,50,52,40,54,58,43,39,44,60,52,55,37,34,64,71,45,52,48,52,52,49,52,52,40,46,50,50,26,52,52,26,46,51,48,25,29,51,29,50,52,49,39,72,67,42,86,44,72,71,50,31,55,55,33,48,54,52,24,54,51,25,46,53,50,25,50,53,29,47,52,54,44,49,52,52,62,68,43,43,65,60,50,49,51,50,33,51,47,25,51,54,51,36,42,47,52,51,20,52,46,23,49,50,50,22,60,57,50,98,135,84,77,76,76,76,76,64,84,79,69,67,64,54,57,58,48,49,54,47,48,50,53,47,54,49,30,39,44,78,51,72,90,64,81,56,81,32,70,18,70,66,47,52,48,51,54,48,48,55,52,53,48,41,55,39,44,48,52,32,51,53,28,50,36,57,58,63,43,67,67,83,61,70,82,52,83,48,83,76,35,47,50,49,44,29,20,52,32,36,53,60,44,26,72,79,47,62,67,70,60,21,50,50,36,46,50,49,20,51,41,36,44,48,48,46,53,52,51,40,52,50,35,50,52,41,54,57,42,37,44,62,52,55,37,34,64,70,46,52,49,52,53,49,52,52,39,47,48,51,27,52,50,27,47,52,48,26,34,51,31,51,51,49,38,74,66,42,87,45,72,69,49,32,55,53,34,47,54,52,24,52,51,25,47,54,47,25,51,53,28,47,52,53,44,50,50,52,62,70,44,43,64,61,52,49,51,49,33,52,47,24,53,53,49,36,42,47,52,50,20,51,48,23,50,52,49,23,60,57,50,98

Organism: NCBI:txid2777116

pLDDT: mean 83.82, std 18.83, range [26.7, 98.44]

Radius of gyration: 41.45 Å; Cα contacts (8 Å, |Δi|>4): 399; chains: 2; bounding box: 68×163×72 Å

Secondary structure (DSSP, 8-state):
----------THHHHHHHHHHHHHHHHEE---SSSSPEEPHHHHHHHHHHHHHHHHHHHHHHHHHHHHS-SS-TTS--TT-HHHHHHHHHHHHGGG--HHHHHHHHHHHHHHHHHHHHHHHHHHHHHHHTHHHHHIIIIIHHHHHHHHHHHHHHHHHHHHHHHHHHH--SHHHHHHHHHHHHHHHHHHHHHHHHHHHHHHHHHHHHHHHHHHHHHHHHHHHHHHHHHHHHH-/----------THHHHHHHHHHHHHHHHEE--SSSSS-EEPHHHHHHHHHHHHHHHHHHHHHHHHHHHHS-SS-TTS--TT-HHHHHHHHHHHHGGG--HHHHHHHHHHHHHHHHHHHHHHHHHHHHHHHTHHHHHIIIIIHHHHHHHHHHHHHHHHHHHHHHHHHHH--SHHHHHHHHHHHHHHHHHHHHHHHHHHHHHHHHHHHHHHHHHHHHHHHHHHHHHHHHHHHHH-

Foldseek 3Di:
DPPPPCPPDDPPVVVVVVVLVCLQVQQFPPPVPDLATHGHPVVVVLVVVLVVVLVVLVVVVVVLCVPQVPDPDLVDPDCPPPLLVVLVVLLVVLVVDDDPSSVVSPLLSVLSVVLSVLSSVLNVVLVVLQVLSVCCNVPVSVVLVVLVVQLVVLSVQLSVLVVQLVVDDDPVSNVVSVVSNVVSVVSNSVSSVVNVVSSVCVVVSVVSNVSSVVVSVVSVVVSVVVVVVSVD/DPPPPCPPPDPPVVVVVVVLVVLVCQQFDPPPPDLATHGHPVVVVLVVVLVVVLVVLVVVVVVLCVPQVPDDDLVDPDCPPPLLVVLVVLLVVLVVDDDPSSVVSPLLSVLSVVLSVLSSVLNVVLVVLQVLSVCCNVPVSVVLVVLVVQLVVLSVQLSVLVVQLVVDDDPVSNVVSVVSNVVSVVSNSVSSVVNVVSSVCVVVSVVSNVSSVVVSVVSVVVSVVVVVVSVD

InterPro domains:
  IPR027267 AH/BAR domain superfamily [G3DSA:1.20.1270.60] (35-232)
  IPR027267 AH/BAR domain superfamily [SSF103657] (29-227)